Protein AF-0000000075210843 (afdb_homodimer)

Structure (mmCIF, N/CA/C/O backbone):
data_AF-0000000075210843-model_v1
#
loop_
_entity.id
_entity.type
_entity.pdbx_description
1 polymer Phosphoribulokinase
#
loop_
_atom_site.group_PDB
_atom_site.id
_atom_site.type_symbol
_atom_site.label_atom_id
_atom_site.label_alt_id
_atom_site.label_comp_id
_atom_site.label_asym_id
_atom_site.label_entity_id
_atom_site.label_seq_id
_atom_site.pdbx_PDB_ins_code
_atom_site.Cartn_x
_atom_site.Cartn_y
_atom_site.Cartn_z
_atom_site.occupancy
_atom_site.B_iso_or_equiv
_atom_site.auth_seq_id
_atom_site.auth_comp_id
_atom_site.auth_asym_id
_atom_site.auth_atom_id
_atom_site.pdbx_PDB_model_num
ATOM 1 N N . MET A 1 1 ? 5.07 -31.391 -12.547 1 81.12 1 MET A N 1
ATOM 2 C CA . MET A 1 1 ? 5.551 -30.188 -11.859 1 81.12 1 MET A CA 1
ATOM 3 C C . MET A 1 1 ? 7.074 -30.172 -11.781 1 81.12 1 MET A C 1
ATOM 5 O O . MET A 1 1 ? 7.707 -29.156 -12.078 1 81.12 1 MET A O 1
ATOM 9 N N . ASP A 1 2 ? 7.652 -31.391 -11.734 1 84.62 2 ASP A N 1
ATOM 10 C CA . ASP A 1 2 ? 9.102 -31.484 -11.57 1 84.62 2 ASP A CA 1
ATOM 11 C C . ASP A 1 2 ? 9.82 -31.094 -12.859 1 84.62 2 ASP A C 1
ATOM 13 O O . ASP A 1 2 ? 10.844 -30.391 -12.82 1 84.62 2 ASP A O 1
ATOM 17 N N . LYS A 1 3 ? 9.266 -31.484 -13.945 1 87.31 3 LYS A N 1
ATOM 18 C CA . LYS A 1 3 ? 9.883 -31.172 -15.234 1 87.31 3 LYS A CA 1
ATOM 19 C C . LYS A 1 3 ? 9.875 -29.656 -15.492 1 87.31 3 LYS A C 1
ATOM 21 O O . LYS A 1 3 ? 10.875 -29.094 -15.93 1 87.31 3 LYS A O 1
ATOM 26 N N . VAL A 1 4 ? 8.75 -29.031 -15.219 1 89.56 4 VAL A N 1
ATOM 27 C CA . VAL A 1 4 ? 8.617 -27.594 -15.438 1 89.56 4 VAL A CA 1
ATOM 28 C C . VAL A 1 4 ? 9.594 -26.844 -14.531 1 89.56 4 VAL A C 1
ATOM 30 O O . VAL A 1 4 ? 10.289 -25.922 -14.984 1 89.56 4 VAL A O 1
ATOM 33 N N . LEU A 1 5 ? 9.711 -27.281 -13.352 1 93.38 5 LEU A N 1
ATOM 34 C CA . LEU A 1 5 ? 10.625 -26.672 -12.391 1 93.38 5 LEU A CA 1
ATOM 35 C C . LEU A 1 5 ? 12.07 -26.797 -12.867 1 93.38 5 LEU A C 1
ATOM 37 O O . LEU A 1 5 ? 12.836 -25.828 -12.789 1 93.38 5 LEU A O 1
ATOM 41 N N . GLN A 1 6 ? 12.367 -27.938 -13.359 1 91.81 6 GLN A N 1
ATOM 42 C CA . GLN A 1 6 ? 13.727 -28.172 -13.844 1 91.81 6 GLN A CA 1
ATOM 43 C C . GLN A 1 6 ? 14.039 -27.297 -15.047 1 91.81 6 GLN A C 1
ATOM 45 O O . GLN A 1 6 ? 15.133 -26.75 -15.156 1 91.81 6 GLN A O 1
ATOM 50 N N . GLU A 1 7 ? 13.094 -27.219 -15.898 1 91.12 7 GLU A N 1
ATOM 51 C CA . GLU A 1 7 ? 13.281 -26.391 -17.094 1 91.12 7 GLU A CA 1
ATOM 52 C C . GLU A 1 7 ? 13.477 -24.922 -16.719 1 91.12 7 GLU A C 1
ATOM 54 O O . GLU A 1 7 ? 14.336 -24.25 -17.281 1 91.12 7 GLU A O 1
ATOM 59 N N . ILE A 1 8 ? 12.695 -24.469 -15.805 1 91.56 8 ILE A N 1
ATOM 60 C CA . ILE A 1 8 ? 12.812 -23.094 -15.352 1 91.56 8 ILE A CA 1
ATOM 61 C C . ILE A 1 8 ? 14.172 -22.875 -14.688 1 91.56 8 ILE A C 1
ATOM 63 O O . ILE A 1 8 ? 14.852 -21.891 -14.961 1 91.56 8 ILE A O 1
ATOM 67 N N . ALA A 1 9 ? 14.547 -23.812 -13.867 1 92.06 9 ALA A N 1
ATOM 68 C CA . ALA A 1 9 ? 15.836 -23.734 -13.188 1 92.06 9 ALA A CA 1
ATOM 69 C C . ALA A 1 9 ? 16.984 -23.688 -14.195 1 92.06 9 ALA A C 1
ATOM 71 O O . ALA A 1 9 ? 17.938 -22.938 -14.023 1 92.06 9 ALA A O 1
ATOM 72 N N . ASN A 1 10 ? 16.844 -24.484 -15.219 1 90.88 10 ASN A N 1
ATOM 73 C CA . ASN A 1 10 ? 17.859 -24.5 -16.266 1 90.88 10 ASN A CA 1
ATOM 74 C C . ASN A 1 10 ? 17.938 -23.156 -17 1 90.88 10 ASN A C 1
ATOM 76 O O . ASN A 1 10 ? 19.031 -22.672 -17.297 1 90.88 10 ASN A O 1
ATOM 80 N N . LEU A 1 11 ? 16.766 -22.656 -17.234 1 88.94 11 LEU A N 1
ATOM 81 C CA . LEU A 1 11 ? 16.703 -21.375 -17.906 1 88.94 11 LEU A CA 1
ATOM 82 C C . LEU A 1 11 ? 17.391 -20.297 -17.078 1 88.94 11 LEU A C 1
ATOM 84 O O . LEU A 1 11 ? 18.156 -19.484 -17.625 1 88.94 11 LEU A O 1
ATOM 88 N N . ILE A 1 12 ? 17.156 -20.266 -15.844 1 89.44 12 ILE A N 1
ATOM 89 C CA . ILE A 1 12 ? 17.719 -19.281 -14.93 1 89.44 12 ILE A CA 1
ATOM 90 C C . ILE A 1 12 ? 19.234 -19.484 -14.852 1 89.44 12 ILE A C 1
ATOM 92 O O . ILE A 1 12 ? 20 -18.5 -14.898 1 89.44 12 ILE A O 1
ATOM 96 N N . GLY A 1 13 ? 19.656 -20.703 -14.688 1 86.94 13 GLY A N 1
ATOM 97 C CA . GLY A 1 13 ? 21.078 -21.031 -14.57 1 86.94 13 GLY A CA 1
ATOM 98 C C . GLY A 1 13 ? 21.875 -20.625 -15.789 1 86.94 13 GLY A C 1
ATOM 99 O O . GLY A 1 13 ? 23.062 -20.297 -15.68 1 86.94 13 GLY A O 1
ATOM 100 N N . ASN A 1 14 ? 21.266 -20.578 -16.891 1 87.25 14 ASN A N 1
ATOM 101 C CA . ASN A 1 14 ? 21.953 -20.297 -18.156 1 87.25 14 ASN A CA 1
ATOM 102 C C . ASN A 1 14 ? 22.047 -18.797 -18.422 1 87.25 14 ASN A C 1
ATOM 104 O O . ASN A 1 14 ? 22.734 -18.375 -19.344 1 87.25 14 ASN A O 1
ATOM 108 N N . GLU A 1 15 ? 21.359 -18.078 -17.625 1 85.38 15 GLU A N 1
ATOM 109 C CA . GLU A 1 15 ? 21.375 -16.625 -17.797 1 85.38 15 GLU A CA 1
ATOM 110 C C . GLU A 1 15 ? 22.438 -15.977 -16.906 1 85.38 15 GLU A C 1
ATOM 112 O O . GLU A 1 15 ? 22.641 -16.391 -15.766 1 85.38 15 GLU A O 1
ATOM 117 N N . ASP A 1 16 ? 23.156 -15.086 -17.391 1 83.94 16 ASP A N 1
ATOM 118 C CA . ASP A 1 16 ? 24.203 -14.398 -16.625 1 83.94 16 ASP A CA 1
ATOM 119 C C . ASP A 1 16 ? 23.656 -13.133 -15.969 1 83.94 16 ASP A C 1
ATOM 121 O O . ASP A 1 16 ? 24.219 -12.648 -14.977 1 83.94 16 ASP A O 1
ATOM 125 N N . LYS A 1 17 ? 22.562 -12.672 -16.484 1 88.19 17 LYS A N 1
ATOM 126 C CA . LYS A 1 17 ? 22.031 -11.414 -15.984 1 88.19 17 LYS A CA 1
ATOM 127 C C . LYS A 1 17 ? 21.094 -11.648 -14.805 1 88.19 17 LYS A C 1
ATOM 129 O O . LYS A 1 17 ? 20.672 -12.781 -14.547 1 88.19 17 LYS A O 1
ATOM 134 N N . ARG A 1 18 ? 20.812 -10.664 -14.086 1 92.19 18 ARG A N 1
ATOM 135 C CA . ARG A 1 18 ? 19.828 -10.695 -13.008 1 92.19 18 ARG A CA 1
ATOM 136 C C . ARG A 1 18 ? 18.453 -11.055 -13.531 1 92.19 18 ARG A C 1
ATOM 138 O O . ARG A 1 18 ? 18.031 -10.57 -14.586 1 92.19 18 ARG A O 1
ATOM 145 N N . MET A 1 19 ? 17.812 -12.023 -12.828 1 95.69 19 MET A N 1
ATOM 146 C CA . MET A 1 19 ? 16.5 -12.492 -13.25 1 95.69 19 MET A CA 1
ATOM 147 C C . MET A 1 19 ? 15.445 -12.188 -12.195 1 95.69 19 MET A C 1
ATOM 149 O O . MET A 1 19 ? 15.656 -12.461 -11.008 1 95.69 19 MET A O 1
ATOM 153 N N . ILE A 1 20 ? 14.406 -11.625 -12.641 1 98.06 20 ILE A N 1
ATOM 154 C CA . ILE A 1 20 ? 13.234 -11.438 -11.789 1 98.06 20 ILE A CA 1
ATOM 155 C C . ILE A 1 20 ? 12.094 -12.328 -12.273 1 98.06 20 ILE A C 1
ATOM 157 O O . ILE A 1 20 ? 11.594 -12.156 -13.391 1 98.06 20 ILE A O 1
ATOM 161 N N . ILE A 1 21 ? 11.703 -13.266 -11.414 1 98 21 ILE A N 1
ATOM 162 C CA . ILE A 1 21 ? 10.664 -14.234 -11.742 1 98 21 ILE A CA 1
ATOM 163 C C . ILE A 1 21 ? 9.391 -13.898 -10.977 1 98 21 ILE A C 1
ATOM 165 O O . ILE A 1 21 ? 9.383 -13.875 -9.742 1 98 21 ILE A O 1
ATOM 169 N N . GLY A 1 22 ? 8.344 -13.609 -11.703 1 98.62 22 GLY A N 1
ATOM 170 C CA . GLY A 1 22 ? 7.043 -13.391 -11.094 1 98.62 22 GLY A CA 1
ATOM 171 C C . GLY A 1 22 ? 6.18 -14.641 -11.07 1 98.62 22 GLY A C 1
ATOM 172 O O . GLY A 1 22 ? 6.016 -15.305 -12.094 1 98.62 22 GLY A O 1
ATOM 173 N N . ILE A 1 23 ? 5.711 -14.992 -9.898 1 98.56 23 ILE A N 1
ATOM 174 C CA . ILE A 1 23 ? 4.82 -16.141 -9.727 1 98.56 23 ILE A CA 1
ATOM 175 C C . ILE A 1 23 ? 3.498 -15.672 -9.117 1 98.56 23 ILE A C 1
ATOM 177 O O . ILE A 1 23 ? 3.479 -15.062 -8.047 1 98.56 23 ILE A O 1
ATOM 181 N N . SER A 1 24 ? 2.402 -15.906 -9.812 1 98.75 24 SER A N 1
ATOM 182 C CA . SER A 1 24 ? 1.106 -15.453 -9.312 1 98.75 24 SER A CA 1
ATOM 183 C C . SER A 1 24 ? 0.049 -16.547 -9.461 1 98.75 24 SER A C 1
ATOM 185 O O . SER A 1 24 ? 0.336 -17.625 -9.977 1 98.75 24 SER A O 1
ATOM 187 N N . GLY A 1 25 ? -1.109 -16.297 -8.984 1 98.06 25 GLY A N 1
ATOM 188 C CA . GLY A 1 25 ? -2.258 -17.188 -8.906 1 98.06 25 GLY A CA 1
ATOM 189 C C . GLY A 1 25 ? -3.199 -16.859 -7.766 1 98.06 25 GLY A C 1
ATOM 190 O O . GLY A 1 25 ? -2.834 -16.125 -6.848 1 98.06 25 GLY A O 1
ATOM 191 N N . HIS A 1 26 ? -4.418 -17.484 -7.906 1 97.38 26 HIS A N 1
ATOM 192 C CA . HIS A 1 26 ? -5.379 -17.219 -6.836 1 97.38 26 HIS A CA 1
ATOM 193 C C . HIS A 1 26 ? -5.023 -18.016 -5.578 1 97.38 26 HIS A C 1
ATOM 195 O O . HIS A 1 26 ? -4.086 -18.812 -5.582 1 97.38 26 HIS A O 1
ATOM 201 N N . GLY A 1 27 ? -5.691 -17.625 -4.473 1 94.38 27 GLY A N 1
ATOM 202 C CA . GLY A 1 27 ? -5.477 -18.359 -3.234 1 94.38 27 GLY A CA 1
ATOM 203 C C . GLY A 1 27 ? -5.656 -19.859 -3.389 1 94.38 27 GLY A C 1
ATOM 204 O O . GLY A 1 27 ? -6.574 -20.312 -4.078 1 94.38 27 GLY A O 1
ATOM 205 N N . ALA A 1 28 ? -4.762 -20.594 -2.826 1 94 28 ALA A N 1
ATOM 206 C CA . ALA A 1 28 ? -4.805 -22.047 -2.818 1 94 28 ALA A CA 1
ATOM 207 C C . ALA A 1 28 ? -4.527 -22.609 -4.207 1 94 28 ALA A C 1
ATOM 209 O O . ALA A 1 28 ? -4.926 -23.734 -4.52 1 94 28 ALA A O 1
ATOM 210 N N . SER A 1 29 ? -3.93 -21.828 -5.066 1 95.75 29 SER A N 1
ATOM 211 C CA . SER A 1 29 ? -3.621 -22.266 -6.422 1 95.75 29 SER A CA 1
ATOM 212 C C . SER A 1 2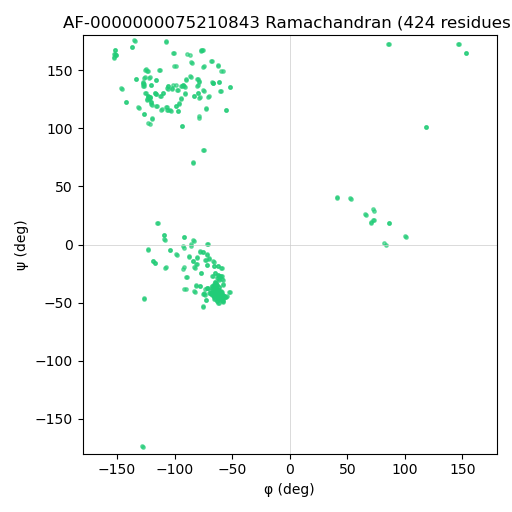9 ? -2.34 -23.094 -6.457 1 95.75 29 SER A C 1
ATOM 214 O O . SER A 1 29 ? -2.045 -23.75 -7.457 1 95.75 29 SER A O 1
ATOM 216 N N . GLY A 1 30 ? -1.541 -23.016 -5.43 1 94.5 30 GLY A N 1
ATOM 217 C CA . GLY A 1 30 ? -0.289 -23.75 -5.371 1 94.5 30 GLY A CA 1
ATOM 218 C C . GLY A 1 30 ? 0.922 -22.891 -5.695 1 94.5 30 GLY A C 1
ATOM 219 O O . GLY A 1 30 ? 2.041 -23.406 -5.789 1 94.5 30 GLY A O 1
ATOM 220 N N . LYS A 1 31 ? 0.722 -21.609 -5.844 1 95.88 31 LYS A N 1
ATOM 221 C CA . LYS A 1 31 ? 1.824 -20.734 -6.234 1 95.88 31 LYS A CA 1
ATOM 222 C C . LYS A 1 31 ? 2.92 -20.719 -5.172 1 95.88 31 LYS A C 1
ATOM 224 O O . LYS A 1 31 ? 4.109 -20.703 -5.496 1 95.88 31 LYS A O 1
ATOM 229 N N . THR A 1 32 ? 2.547 -20.734 -3.871 1 95.19 32 THR A N 1
ATOM 230 C CA . THR A 1 32 ? 3.533 -20.719 -2.795 1 95.19 32 THR A CA 1
ATOM 231 C C . THR A 1 32 ? 4.363 -22 -2.803 1 95.19 32 THR A C 1
ATOM 233 O O . THR A 1 32 ? 5.59 -21.953 -2.703 1 95.19 32 THR A O 1
ATOM 236 N N . THR A 1 33 ? 3.691 -23.109 -2.949 1 93.81 33 THR A N 1
ATOM 237 C CA . THR A 1 33 ? 4.379 -24.391 -3.033 1 93.81 33 THR A CA 1
ATOM 238 C C . THR A 1 33 ? 5.316 -24.422 -4.238 1 93.81 33 THR A C 1
ATOM 240 O O . THR A 1 33 ? 6.469 -24.844 -4.121 1 93.81 33 THR A O 1
ATOM 243 N N . PHE A 1 34 ? 4.82 -23.984 -5.328 1 95.62 34 PHE A N 1
ATOM 244 C CA . PHE A 1 34 ? 5.625 -23.938 -6.543 1 95.62 34 PHE A CA 1
ATOM 245 C C . PHE A 1 34 ? 6.875 -23.094 -6.336 1 95.62 34 PHE A C 1
ATOM 247 O O . PHE A 1 34 ? 7.98 -23.516 -6.672 1 95.62 34 PHE A O 1
ATOM 254 N N . ALA A 1 35 ? 6.723 -21.875 -5.785 1 96.75 35 ALA A N 1
ATOM 255 C CA . ALA A 1 35 ? 7.828 -20.953 -5.543 1 96.75 35 ALA A CA 1
ATOM 256 C C . ALA A 1 35 ? 8.875 -21.594 -4.625 1 96.75 35 ALA A C 1
ATOM 258 O O . ALA A 1 35 ? 10.078 -21.484 -4.883 1 96.75 35 ALA A O 1
ATOM 259 N N . HIS A 1 36 ? 8.43 -22.25 -3.643 1 96.38 36 HIS A N 1
ATOM 260 C CA . HIS A 1 36 ? 9.344 -22.875 -2.699 1 96.38 36 HIS A CA 1
ATOM 261 C C . HIS A 1 36 ? 10.117 -24.016 -3.355 1 96.38 36 HIS A C 1
ATOM 263 O O . HIS A 1 36 ? 11.305 -24.203 -3.1 1 96.38 36 HIS A O 1
ATOM 269 N N . ASN A 1 37 ? 9.398 -24.828 -4.129 1 95.81 37 ASN A N 1
ATOM 270 C CA . ASN A 1 37 ? 10.07 -25.906 -4.852 1 95.81 37 ASN A CA 1
ATOM 271 C C . ASN A 1 37 ? 11.109 -25.359 -5.824 1 95.81 37 ASN A C 1
ATOM 273 O O . ASN A 1 37 ? 12.195 -25.938 -5.973 1 95.81 37 ASN A O 1
ATOM 277 N N . LEU A 1 38 ? 10.781 -24.297 -6.473 1 95.56 38 LEU A N 1
ATOM 278 C CA . LEU A 1 38 ? 11.742 -23.656 -7.371 1 95.56 38 LEU A CA 1
ATOM 279 C C . LEU A 1 38 ? 12.961 -23.172 -6.602 1 95.56 38 LEU A C 1
ATOM 281 O O . LEU A 1 38 ? 14.102 -23.375 -7.031 1 95.56 38 LEU A O 1
ATOM 285 N N . LEU A 1 39 ? 12.711 -22.5 -5.48 1 95.25 39 LEU A N 1
ATOM 286 C CA . LEU A 1 39 ? 13.773 -22.016 -4.617 1 95.25 39 LEU A CA 1
ATOM 287 C C . LEU A 1 39 ? 14.711 -23.141 -4.203 1 95.25 39 LEU A C 1
ATOM 289 O O . LEU A 1 39 ? 15.93 -23 -4.258 1 95.25 39 LEU A O 1
ATOM 293 N N . LYS A 1 40 ? 14.109 -24.234 -3.838 1 94.62 40 LYS A N 1
ATOM 294 C CA . LYS A 1 40 ? 14.891 -25.391 -3.428 1 94.62 40 LYS A CA 1
ATOM 295 C C . LYS A 1 40 ? 15.766 -25.891 -4.57 1 94.62 40 LYS A C 1
ATOM 297 O O . LYS A 1 40 ? 16.922 -26.281 -4.348 1 94.62 40 LYS A O 1
ATOM 302 N N . ARG A 1 41 ? 15.25 -25.906 -5.699 1 93.44 41 ARG A N 1
ATOM 303 C CA . ARG A 1 41 ? 15.984 -26.375 -6.867 1 93.44 41 ARG A CA 1
ATOM 304 C C . ARG A 1 41 ? 17.125 -25.438 -7.219 1 93.44 41 ARG A C 1
ATOM 306 O O . ARG A 1 41 ? 18.203 -25.891 -7.641 1 93.44 41 ARG A O 1
ATOM 313 N N . LEU A 1 42 ? 16.922 -24.156 -7.113 1 92.94 42 LEU A N 1
ATOM 314 C CA . LEU A 1 42 ? 17.922 -23.156 -7.457 1 92.94 42 LEU A CA 1
ATOM 315 C C . LEU A 1 42 ? 18.984 -23.047 -6.371 1 92.94 42 LEU A C 1
ATOM 317 O O . LEU A 1 42 ? 20.109 -22.641 -6.645 1 92.94 42 LEU A O 1
ATOM 321 N N . GLY A 1 43 ? 18.609 -23.422 -5.168 1 89.94 43 GLY A N 1
ATOM 322 C CA . GLY A 1 43 ? 19.438 -23.125 -4.008 1 89.94 43 GLY A CA 1
ATOM 323 C C . GLY A 1 43 ? 19.172 -21.75 -3.424 1 89.94 43 GLY A C 1
ATOM 324 O O . GLY A 1 43 ? 18.422 -20.953 -4 1 89.94 43 GLY A O 1
ATOM 325 N N . HIS A 1 44 ? 19.766 -21.453 -2.281 1 86.62 44 HIS A N 1
ATOM 326 C CA . HIS A 1 44 ? 19.422 -20.234 -1.548 1 86.62 44 HIS A CA 1
ATOM 327 C C . HIS A 1 44 ? 20.5 -19.172 -1.719 1 86.62 44 HIS A C 1
ATOM 329 O O . HIS A 1 44 ? 20.281 -18 -1.358 1 86.62 44 HIS A O 1
ATOM 335 N N . VAL A 1 45 ? 21.531 -19.516 -2.363 1 88.62 45 VAL A N 1
ATOM 336 C CA . VAL A 1 45 ? 22.625 -18.562 -2.523 1 88.62 45 VAL A CA 1
ATOM 337 C C . VAL A 1 45 ? 22.344 -17.625 -3.691 1 88.62 45 VAL A C 1
ATOM 339 O O . VAL A 1 45 ? 21.953 -18.078 -4.773 1 88.62 45 VAL A O 1
ATOM 342 N N . ASN A 1 46 ? 22.406 -16.344 -3.531 1 93.75 46 ASN A N 1
ATOM 343 C CA . ASN A 1 46 ? 22.219 -15.305 -4.535 1 93.75 46 ASN A CA 1
ATOM 344 C C . ASN A 1 46 ? 20.781 -15.281 -5.051 1 93.75 46 ASN A C 1
ATOM 346 O O . ASN A 1 46 ? 20.547 -15.039 -6.234 1 93.75 46 ASN A O 1
ATOM 350 N N . VAL A 1 47 ? 19.875 -15.773 -4.172 1 96.44 47 VAL A N 1
ATOM 351 C CA . VAL A 1 47 ? 18.469 -15.789 -4.551 1 96.44 47 VAL A CA 1
ATOM 352 C C . VAL A 1 47 ? 17.641 -15.008 -3.531 1 96.44 47 VAL A C 1
ATOM 354 O O . VAL A 1 47 ? 17.797 -15.203 -2.322 1 96.44 47 VAL A O 1
ATOM 357 N N . ASN A 1 48 ? 16.891 -14.047 -3.99 1 97.56 48 ASN A N 1
ATOM 358 C CA . ASN A 1 48 ? 15.875 -13.391 -3.168 1 97.56 48 ASN A CA 1
ATOM 359 C C . ASN A 1 48 ? 14.508 -14.039 -3.332 1 97.56 48 ASN A C 1
ATOM 361 O O . ASN A 1 48 ? 14.125 -14.422 -4.441 1 97.56 48 ASN A O 1
ATOM 365 N N . TYR A 1 49 ? 13.859 -14.203 -2.258 1 97.5 49 TYR A N 1
ATOM 366 C CA . TYR A 1 49 ? 12.461 -14.602 -2.248 1 97.5 49 TYR A CA 1
ATOM 367 C C . TYR A 1 49 ? 11.586 -13.508 -1.642 1 97.5 49 TYR A C 1
ATOM 369 O O . TYR A 1 49 ? 11.766 -13.133 -0.48 1 97.5 49 TYR A O 1
ATOM 377 N N . ILE A 1 50 ? 10.664 -12.992 -2.396 1 97.81 50 ILE A N 1
ATOM 378 C CA . ILE A 1 50 ? 9.82 -11.883 -1.969 1 97.81 50 ILE A CA 1
ATOM 379 C C . ILE A 1 50 ? 8.359 -12.305 -1.991 1 97.81 50 ILE A C 1
ATOM 381 O O . ILE A 1 50 ? 7.777 -12.508 -3.062 1 97.81 50 ILE A O 1
ATOM 385 N N . ASN A 1 51 ? 7.797 -12.461 -0.826 1 97.5 51 ASN A N 1
ATOM 386 C CA . ASN A 1 51 ? 6.355 -12.648 -0.678 1 97.5 51 ASN A CA 1
ATOM 387 C C . ASN A 1 51 ? 5.605 -11.328 -0.781 1 97.5 51 ASN A C 1
ATOM 389 O O . ASN A 1 51 ? 6.031 -10.32 -0.212 1 97.5 51 ASN A O 1
ATOM 393 N N . THR A 1 52 ? 4.434 -11.297 -1.464 1 98 52 THR A N 1
ATOM 394 C CA . THR A 1 52 ? 3.82 -10.008 -1.76 1 98 52 THR A CA 1
ATOM 395 C C . THR A 1 52 ? 2.492 -9.859 -1.024 1 98 52 THR A C 1
ATOM 397 O O . THR A 1 52 ? 1.684 -8.992 -1.362 1 98 52 THR A O 1
ATOM 400 N N . ASP A 1 53 ? 2.238 -10.633 0.008 1 96.31 53 ASP A N 1
ATOM 401 C CA . ASP A 1 53 ? 0.981 -10.57 0.748 1 96.31 53 ASP A CA 1
ATOM 402 C C . ASP A 1 53 ? 0.798 -9.203 1.408 1 96.31 53 ASP A C 1
ATOM 404 O O . ASP A 1 53 ? -0.329 -8.727 1.555 1 96.31 53 ASP A O 1
ATOM 408 N N . THR A 1 54 ? 1.862 -8.594 1.728 1 96.69 54 THR A N 1
ATOM 409 C CA . THR A 1 54 ? 1.797 -7.328 2.457 1 96.69 54 THR A CA 1
ATOM 410 C C . THR A 1 54 ? 1.371 -6.191 1.532 1 96.69 54 THR A C 1
ATOM 412 O O . THR A 1 54 ? 1.104 -5.078 1.991 1 96.69 54 THR A O 1
ATOM 415 N N . TYR A 1 55 ? 1.267 -6.465 0.264 1 97.62 55 TYR A N 1
ATOM 416 C CA . TYR A 1 55 ? 0.805 -5.453 -0.681 1 97.62 55 TYR A CA 1
ATOM 417 C C . TYR A 1 55 ? -0.702 -5.551 -0.889 1 97.62 55 TYR A C 1
ATOM 419 O O . TYR A 1 55 ? -1.283 -4.762 -1.638 1 97.62 55 TYR A O 1
ATOM 427 N N . ILE A 1 56 ? -1.308 -6.531 -0.218 1 96.25 56 ILE A N 1
ATOM 428 C CA . ILE A 1 56 ? -2.758 -6.684 -0.269 1 96.25 56 ILE A CA 1
ATOM 429 C C . ILE A 1 56 ? -3.4 -5.906 0.877 1 96.25 56 ILE A C 1
ATOM 431 O O . ILE A 1 56 ? -2.916 -5.945 2.01 1 96.25 56 ILE A O 1
ATOM 435 N N . ILE A 1 57 ? -4.438 -5.242 0.497 1 91.44 57 ILE A N 1
ATOM 436 C CA . ILE A 1 57 ? -5.129 -4.496 1.542 1 91.44 57 ILE A CA 1
ATOM 437 C C . ILE A 1 57 ? -5.668 -5.465 2.594 1 91.44 57 ILE A C 1
ATOM 439 O O . ILE A 1 57 ? -5.98 -6.617 2.285 1 91.44 57 ILE A O 1
ATOM 443 N N . GLY A 1 58 ? -5.801 -4.992 3.736 1 86.25 58 GLY A N 1
ATOM 444 C CA . GLY A 1 58 ? -6.207 -5.828 4.855 1 86.25 58 GLY A CA 1
ATOM 445 C C . GLY A 1 58 ? -7.543 -6.508 4.637 1 86.25 58 GLY A C 1
ATOM 446 O O . GLY A 1 58 ? -8.445 -5.938 4.02 1 86.25 58 GLY A O 1
ATOM 447 N N . SER A 1 59 ? -7.648 -7.668 5.234 1 79.06 59 SER A N 1
ATOM 448 C CA . SER A 1 59 ? -8.852 -8.477 5.07 1 79.06 59 SER A CA 1
ATOM 449 C C . SER A 1 59 ? -10.07 -7.793 5.691 1 79.06 59 SER A C 1
ATOM 451 O O . SER A 1 59 ? -11.18 -7.898 5.168 1 79.06 59 SER A O 1
ATOM 453 N N . SER A 1 60 ? -9.859 -7.117 6.742 1 79.56 60 SER A N 1
ATOM 454 C CA . SER A 1 60 ? -10.969 -6.422 7.387 1 79.56 60 SER A CA 1
ATOM 455 C C . SER A 1 60 ? -11.586 -5.379 6.461 1 79.56 60 SER A C 1
ATOM 457 O O . SER A 1 60 ? -12.805 -5.25 6.387 1 79.56 60 SER A O 1
ATOM 459 N N . LEU A 1 61 ? -10.766 -4.758 5.707 1 84.81 61 LEU A N 1
ATOM 460 C CA . LEU A 1 61 ? -11.25 -3.756 4.77 1 84.81 61 LEU A CA 1
ATOM 461 C C . LEU A 1 61 ? -12.031 -4.406 3.631 1 84.81 61 LEU A C 1
ATOM 463 O O . LEU A 1 61 ? -13.102 -3.928 3.252 1 84.81 61 LEU A O 1
ATOM 467 N N . ARG A 1 62 ? -11.547 -5.441 3.182 1 84.44 62 ARG A N 1
ATOM 468 C CA . ARG A 1 62 ? -12.203 -6.145 2.086 1 84.44 62 ARG A CA 1
ATOM 469 C C . ARG A 1 62 ? -13.562 -6.684 2.52 1 84.44 62 ARG A C 1
ATOM 471 O O . ARG A 1 62 ? -14.516 -6.688 1.734 1 84.44 62 ARG A O 1
ATOM 478 N N . LYS A 1 63 ? -13.688 -7.047 3.785 1 82.44 63 LYS A N 1
ATOM 479 C CA . LYS A 1 63 ? -14.938 -7.609 4.305 1 82.44 63 LYS A CA 1
ATOM 480 C C . LYS A 1 63 ? -16.016 -6.539 4.406 1 82.44 63 LYS A C 1
ATOM 482 O O . LYS A 1 63 ? -17.203 -6.855 4.457 1 82.44 63 LYS A O 1
ATOM 487 N N . TYR A 1 64 ? -15.578 -5.34 4.375 1 85.31 64 TYR A N 1
ATOM 488 C CA . TYR A 1 64 ? -16.531 -4.25 4.504 1 85.31 64 TYR A CA 1
ATOM 489 C C . TYR A 1 64 ? -16.719 -3.523 3.176 1 85.31 64 TYR A C 1
ATOM 491 O O . TYR A 1 64 ? -17.391 -2.49 3.113 1 85.31 64 TYR A O 1
ATOM 499 N N . THR A 1 65 ? -16.078 -4.035 2.158 1 89.56 65 THR A N 1
ATOM 500 C CA . THR A 1 65 ? -16.172 -3.479 0.812 1 89.56 65 THR A CA 1
ATOM 501 C C . THR A 1 65 ? -17.094 -4.336 -0.056 1 89.56 65 THR A C 1
ATOM 503 O O . THR A 1 65 ? -16.766 -5.48 -0.367 1 89.56 65 THR A O 1
ATOM 506 N N . PHE A 1 66 ? -18.188 -3.783 -0.467 1 90.44 66 PHE A N 1
ATOM 507 C CA . PHE A 1 66 ? -19.109 -4.484 -1.349 1 90.44 66 PHE A CA 1
ATOM 508 C C . PHE A 1 66 ? -18.969 -3.996 -2.785 1 90.44 66 PHE A C 1
ATOM 510 O O . PHE A 1 66 ? -18.875 -2.791 -3.029 1 90.44 66 PHE A O 1
ATOM 517 N N . ILE A 1 67 ? -18.906 -4.902 -3.656 1 91.44 67 ILE A N 1
ATOM 518 C CA . ILE A 1 67 ? -18.781 -4.52 -5.059 1 91.44 67 ILE A CA 1
ATOM 519 C C . ILE A 1 67 ? -19.906 -5.152 -5.875 1 91.44 67 ILE A C 1
ATOM 521 O O . ILE A 1 67 ? -20.406 -6.219 -5.52 1 91.44 67 ILE A O 1
ATOM 525 N N . ASP A 1 68 ? -20.297 -4.484 -6.945 1 92.88 68 ASP A N 1
ATOM 526 C CA . ASP A 1 68 ? -21.312 -4.949 -7.898 1 92.88 68 ASP A CA 1
ATOM 527 C C . ASP A 1 68 ? -20.656 -5.414 -9.195 1 92.88 68 ASP A C 1
ATOM 529 O O . ASP A 1 68 ? -19.719 -4.785 -9.688 1 92.88 68 ASP A O 1
ATOM 533 N N . TYR A 1 69 ? -21.094 -6.496 -9.68 1 93.5 69 TYR A N 1
ATOM 534 C CA . TYR A 1 69 ? -20.609 -6.992 -10.961 1 93.5 69 TYR A CA 1
ATOM 535 C C . TYR A 1 69 ? -21.656 -7.852 -11.648 1 93.5 69 TYR A C 1
ATOM 537 O O . TYR A 1 69 ? -22.656 -8.234 -11.031 1 93.5 69 TYR A O 1
ATOM 545 N N . GLU A 1 70 ? -21.5 -8.023 -12.953 1 95.25 70 GLU A N 1
ATOM 546 C CA . GLU A 1 70 ? -22.359 -8.875 -13.758 1 95.25 70 GLU A CA 1
ATOM 547 C C . GLU A 1 70 ? -21.656 -10.172 -14.156 1 95.25 70 GLU A C 1
ATOM 549 O O . GLU A 1 70 ? -20.469 -10.156 -14.492 1 95.25 70 GLU A O 1
ATOM 554 N N . TYR A 1 71 ? -22.359 -11.258 -14 1 94.25 71 TYR A N 1
ATOM 555 C CA . TYR A 1 71 ? -21.859 -12.57 -14.406 1 94.25 71 TYR A CA 1
ATOM 556 C C . TYR A 1 71 ? -22.984 -13.422 -14.992 1 94.25 71 TYR A C 1
ATOM 558 O O . TYR A 1 71 ? -24.016 -13.625 -14.352 1 94.25 71 TYR A O 1
ATOM 566 N N . GLU A 1 72 ? -22.766 -13.852 -16.25 1 94.94 72 GLU A N 1
ATOM 567 C CA . GLU A 1 72 ? -23.75 -14.648 -16.969 1 94.94 72 GLU A CA 1
ATOM 568 C C . GLU A 1 72 ? -25.125 -13.961 -16.969 1 94.94 72 GLU A C 1
ATOM 570 O O . GLU A 1 72 ? -26.125 -14.57 -16.609 1 94.94 72 GLU A O 1
ATOM 575 N N . ASN A 1 73 ? -25.109 -12.664 -17.125 1 94.19 73 ASN A N 1
ATOM 576 C CA . ASN A 1 73 ? -26.281 -11.82 -17.281 1 94.19 73 ASN A CA 1
ATOM 577 C C . ASN A 1 73 ? -27.047 -11.664 -15.977 1 94.19 73 ASN A C 1
ATOM 579 O O . ASN A 1 73 ? -28.266 -11.438 -15.992 1 94.19 73 ASN A O 1
ATOM 583 N N . GLU A 1 74 ? -26.391 -11.898 -14.945 1 95.56 74 GLU A N 1
ATOM 584 C CA . GLU A 1 74 ? -26.969 -11.688 -13.625 1 95.56 74 GLU A CA 1
ATOM 585 C C . GLU A 1 74 ? -26.172 -10.672 -12.812 1 95.56 74 GLU A C 1
ATOM 587 O O . GLU A 1 74 ? -24.938 -10.68 -12.852 1 95.56 74 GLU A O 1
ATOM 592 N N . HIS A 1 75 ? -26.906 -9.859 -12.188 1 94.94 75 HIS A N 1
ATOM 593 C CA . HIS A 1 75 ? -26.281 -8.891 -11.305 1 94.94 75 HIS A CA 1
ATOM 594 C C . HIS A 1 75 ? -25.906 -9.523 -9.961 1 94.94 75 HIS A C 1
ATOM 596 O O . HIS A 1 75 ? -26.719 -10.25 -9.375 1 94.94 75 HIS A O 1
ATOM 602 N N . HIS A 1 76 ? -24.688 -9.297 -9.586 1 93.5 76 HIS A N 1
ATOM 603 C CA . HIS A 1 76 ? -24.203 -9.781 -8.305 1 93.5 76 HIS A CA 1
ATOM 604 C C . HIS A 1 76 ? -23.703 -8.625 -7.434 1 93.5 76 HIS A C 1
ATOM 606 O O . HIS A 1 76 ? -23.219 -7.617 -7.953 1 93.5 76 HIS A O 1
ATOM 612 N N . ARG A 1 77 ? -23.906 -8.719 -6.191 1 92.62 77 ARG A N 1
ATOM 613 C CA . ARG A 1 77 ? -23.328 -7.844 -5.176 1 92.62 77 ARG A CA 1
ATOM 614 C C . ARG A 1 77 ? -22.734 -8.648 -4.023 1 92.62 77 ARG A C 1
ATOM 616 O O . ARG A 1 77 ? -23.453 -9.398 -3.354 1 92.62 77 ARG A O 1
ATOM 623 N N . ASP A 1 78 ? -21.422 -8.531 -3.807 1 93 78 ASP A N 1
ATOM 624 C CA . ASP A 1 78 ? -20.766 -9.312 -2.766 1 93 78 ASP A CA 1
ATOM 625 C C . ASP A 1 78 ? -19.531 -8.57 -2.223 1 93 78 ASP A C 1
ATOM 627 O O . ASP A 1 78 ? -19.156 -7.523 -2.748 1 93 78 ASP A O 1
ATOM 631 N N . LYS A 1 79 ? -19.031 -9.109 -1.074 1 91.88 79 LYS A N 1
ATOM 632 C CA . LYS A 1 79 ? -17.797 -8.57 -0.507 1 91.88 79 LYS A CA 1
ATOM 633 C C . LYS A 1 79 ? -16.625 -8.742 -1.474 1 91.88 79 LYS A C 1
ATOM 635 O O . LYS A 1 79 ? -16.5 -9.773 -2.129 1 91.88 79 LYS A O 1
ATOM 640 N N . MET A 1 80 ? -15.828 -7.727 -1.521 1 93.56 80 MET A N 1
ATOM 641 C CA . MET A 1 80 ? -14.656 -7.773 -2.395 1 93.56 80 MET A CA 1
ATOM 642 C C . MET A 1 80 ? -13.664 -8.82 -1.91 1 93.56 80 MET A C 1
ATOM 644 O O . MET A 1 80 ? -13.406 -8.938 -0.71 1 93.56 80 MET A O 1
ATOM 648 N N . THR A 1 81 ? -13.062 -9.578 -2.838 1 93.5 81 THR A N 1
ATOM 649 C CA . THR A 1 81 ? -12.031 -10.562 -2.502 1 93.5 81 THR A CA 1
ATOM 650 C C . THR A 1 81 ? -10.656 -10.07 -2.941 1 93.5 81 THR A C 1
ATOM 652 O O . THR A 1 81 ? -10.539 -9.031 -3.586 1 93.5 81 THR A O 1
ATOM 655 N N . ALA A 1 82 ? -9.664 -10.844 -2.57 1 95 82 ALA A N 1
ATOM 656 C CA . ALA A 1 82 ? -8.289 -10.508 -2.93 1 95 82 ALA A CA 1
ATOM 657 C C . ALA A 1 82 ? -8.047 -10.719 -4.422 1 95 82 ALA A C 1
ATOM 659 O O . ALA A 1 82 ? -6.965 -10.406 -4.93 1 95 82 ALA A O 1
ATOM 660 N N . CYS A 1 83 ? -9.039 -11.141 -5.129 1 96.38 83 CYS A N 1
ATOM 661 C CA . CYS A 1 83 ? -8.875 -11.32 -6.566 1 96.38 83 CYS A CA 1
ATOM 662 C C . CYS A 1 83 ? -9.086 -10.008 -7.312 1 96.38 83 CYS A C 1
ATOM 664 O O . CYS A 1 83 ? -8.742 -9.898 -8.492 1 96.38 83 CYS A O 1
ATOM 666 N N . HIS A 1 84 ? -9.617 -9.07 -6.668 1 95.62 84 HIS A N 1
ATOM 667 C CA . HIS A 1 84 ? -9.875 -7.781 -7.293 1 95.62 84 HIS A CA 1
ATOM 668 C C . HIS A 1 84 ? -8.609 -6.934 -7.348 1 95.62 84 HIS A C 1
ATOM 670 O O . HIS A 1 84 ? -7.914 -6.785 -6.34 1 95.62 84 HIS A O 1
ATOM 676 N N . PRO A 1 85 ? -8.344 -6.27 -8.461 1 95.75 85 PRO A N 1
ATOM 677 C CA . PRO A 1 85 ? -7.129 -5.465 -8.578 1 95.75 85 PRO A CA 1
ATOM 678 C C . PRO A 1 85 ? -7.074 -4.324 -7.566 1 95.75 85 PRO A C 1
ATOM 680 O O . PRO A 1 85 ? -5.992 -3.969 -7.09 1 95.75 85 PRO A O 1
ATOM 683 N N . ALA A 1 86 ? -8.203 -3.783 -7.172 1 93.69 86 ALA A N 1
ATOM 684 C CA . ALA A 1 86 ? -8.25 -2.652 -6.25 1 93.69 86 ALA A CA 1
ATOM 685 C C . ALA A 1 86 ? -7.828 -3.07 -4.844 1 93.69 86 ALA A C 1
ATOM 687 O O . ALA A 1 86 ? -7.578 -2.221 -3.986 1 93.69 86 ALA A O 1
ATOM 688 N N . ALA A 1 87 ? -7.73 -4.332 -4.629 1 95.12 87 ALA A N 1
ATOM 689 C CA . ALA A 1 87 ? -7.332 -4.852 -3.324 1 95.12 87 ALA A CA 1
ATOM 690 C C . ALA A 1 87 ? -5.812 -4.863 -3.18 1 95.12 87 ALA A C 1
ATOM 692 O O . ALA A 1 87 ? -5.285 -5.328 -2.166 1 95.12 87 ALA A O 1
ATOM 693 N N . HIS A 1 88 ? -5.109 -4.355 -4.176 1 96.56 88 HIS A N 1
ATOM 694 C CA . HIS A 1 88 ? -3.66 -4.508 -4.176 1 96.56 88 HIS A CA 1
ATOM 695 C C . HIS A 1 88 ? -2.965 -3.164 -4.352 1 96.56 88 HIS A C 1
ATOM 697 O O . HIS A 1 88 ? -3.4 -2.336 -5.152 1 96.56 88 HIS A O 1
ATOM 703 N N . HIS A 1 89 ? -1.916 -2.986 -3.578 1 96.12 89 HIS A N 1
ATOM 704 C CA . HIS A 1 89 ? -1.008 -1.868 -3.811 1 96.12 89 HIS A CA 1
ATOM 705 C C . HIS A 1 89 ? 0.02 -2.207 -4.883 1 96.12 89 HIS A C 1
ATOM 707 O O . HIS A 1 89 ? 1.22 -2.27 -4.605 1 96.12 89 HIS A O 1
ATOM 713 N N . ALA A 1 90 ? -0.465 -2.275 -6.117 1 97.25 90 ALA A N 1
ATOM 714 C CA . ALA A 1 90 ? 0.346 -2.742 -7.234 1 97.25 90 ALA A CA 1
ATOM 715 C C . ALA A 1 90 ? 1.492 -1.776 -7.523 1 97.25 90 ALA A C 1
ATOM 717 O O . ALA A 1 90 ? 2.621 -2.201 -7.781 1 97.25 90 ALA A O 1
ATOM 718 N N . PHE A 1 91 ? 1.238 -0.476 -7.395 1 97.56 91 PHE A N 1
ATOM 719 C CA . PHE A 1 91 ? 2.256 0.526 -7.688 1 97.56 91 PHE A CA 1
ATOM 720 C C . PHE A 1 91 ? 3.41 0.432 -6.699 1 97.56 91 PHE A C 1
ATOM 722 O O . PHE A 1 91 ? 4.566 0.673 -7.059 1 97.56 91 PHE A O 1
ATOM 729 N N . ALA A 1 92 ? 3.076 0.119 -5.477 1 97.94 92 ALA A N 1
ATOM 730 C CA . ALA A 1 92 ? 4.121 -0.05 -4.469 1 97.94 92 ALA A CA 1
ATOM 731 C C . ALA A 1 92 ? 5.035 -1.219 -4.82 1 97.94 92 ALA A C 1
ATOM 733 O O . ALA A 1 92 ? 6.258 -1.112 -4.703 1 97.94 92 ALA A O 1
ATOM 734 N N . LEU A 1 93 ? 4.445 -2.322 -5.234 1 98.62 93 LEU A N 1
ATOM 735 C CA . LEU A 1 93 ? 5.254 -3.471 -5.625 1 98.62 93 LEU A CA 1
ATOM 736 C C . LEU A 1 93 ? 6.074 -3.156 -6.871 1 98.62 93 LEU A C 1
ATOM 738 O O . LEU A 1 93 ? 7.25 -3.523 -6.953 1 98.62 93 LEU A O 1
ATOM 742 N N . GLU A 1 94 ? 5.469 -2.514 -7.832 1 98.56 94 GLU A N 1
ATOM 743 C CA . GLU A 1 94 ? 6.199 -2.127 -9.031 1 98.56 94 GLU A CA 1
ATOM 744 C C . GLU A 1 94 ? 7.43 -1.291 -8.688 1 98.56 94 GLU A C 1
ATOM 746 O O . GLU A 1 94 ? 8.508 -1.505 -9.242 1 98.56 94 GLU A O 1
ATOM 751 N N . ARG A 1 95 ? 7.191 -0.361 -7.801 1 98.44 95 ARG A N 1
ATOM 752 C CA . ARG A 1 95 ? 8.289 0.483 -7.344 1 98.44 95 ARG A CA 1
ATOM 753 C C . ARG A 1 95 ? 9.414 -0.358 -6.754 1 98.44 95 ARG A C 1
ATOM 755 O O . ARG A 1 95 ? 10.594 -0.111 -7.027 1 98.44 95 ARG A O 1
ATOM 762 N N . ASP A 1 96 ? 9.141 -1.339 -5.945 1 98.56 96 ASP A N 1
ATOM 763 C CA . ASP A 1 96 ? 10.156 -2.182 -5.328 1 98.56 96 ASP A CA 1
ATOM 764 C C . ASP A 1 96 ? 10.914 -2.992 -6.379 1 98.56 96 ASP A C 1
ATOM 766 O O . ASP A 1 96 ? 12.133 -3.129 -6.305 1 98.56 96 ASP A O 1
ATOM 770 N N . ILE A 1 97 ? 10.195 -3.502 -7.336 1 98.5 97 ILE A N 1
ATOM 771 C CA . ILE A 1 97 ? 10.82 -4.277 -8.398 1 98.5 97 ILE A CA 1
ATOM 772 C C . ILE A 1 97 ? 11.734 -3.377 -9.227 1 98.5 97 ILE A C 1
ATOM 774 O O . ILE A 1 97 ? 12.836 -3.777 -9.609 1 98.5 97 ILE A O 1
ATOM 778 N N . ARG A 1 98 ? 11.305 -2.178 -9.5 1 98 98 ARG A N 1
ATOM 779 C CA . ARG A 1 98 ? 12.133 -1.226 -10.234 1 98 98 ARG A CA 1
ATOM 780 C C . ARG A 1 98 ? 13.414 -0.908 -9.469 1 98 98 ARG A C 1
ATOM 782 O O . ARG A 1 98 ? 14.484 -0.757 -10.07 1 98 98 ARG A O 1
ATOM 789 N N . MET A 1 99 ? 13.258 -0.775 -8.203 1 98.12 99 MET A N 1
ATOM 790 C CA . MET A 1 99 ? 14.445 -0.544 -7.379 1 98.12 99 MET A CA 1
ATOM 791 C C . MET A 1 99 ? 15.445 -1.686 -7.527 1 98.12 99 MET A C 1
ATOM 793 O O . MET A 1 99 ? 16.641 -1.449 -7.711 1 98.12 99 MET A O 1
ATOM 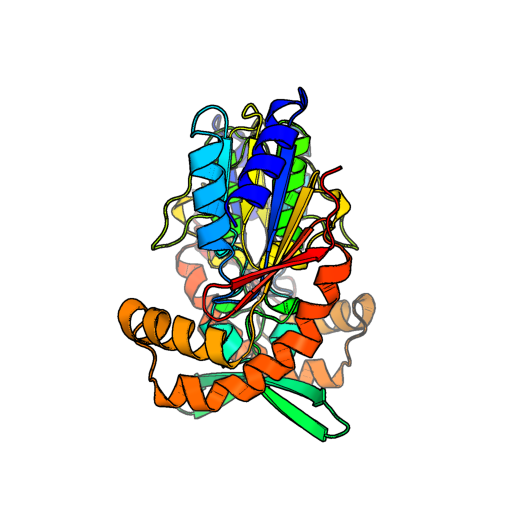797 N N . LEU A 1 100 ? 14.945 -2.873 -7.477 1 96.62 100 LEU A N 1
ATOM 798 C CA . LEU A 1 100 ? 15.797 -4.039 -7.684 1 96.62 100 LEU A CA 1
ATOM 799 C C . LEU A 1 100 ? 16.5 -3.965 -9.039 1 96.62 100 LEU A C 1
ATOM 801 O O . LEU A 1 100 ? 17.719 -4.195 -9.125 1 96.62 100 LEU A O 1
ATOM 805 N N . ARG A 1 101 ? 15.805 -3.619 -10.016 1 96.88 101 ARG A N 1
ATOM 806 C CA . ARG A 1 101 ? 16.344 -3.529 -11.367 1 96.88 101 ARG A CA 1
ATOM 807 C C . ARG A 1 101 ? 17.422 -2.453 -11.453 1 96.88 101 ARG A C 1
ATOM 809 O O . ARG A 1 101 ? 18.406 -2.598 -12.203 1 96.88 101 ARG A O 1
ATOM 816 N N . ASP A 1 102 ? 17.234 -1.438 -10.68 1 96.94 102 ASP A N 1
ATOM 817 C CA . ASP A 1 102 ? 18.156 -0.3 -10.75 1 96.94 102 ASP A CA 1
ATOM 818 C C . ASP A 1 102 ? 19.297 -0.445 -9.75 1 96.94 102 ASP A C 1
ATOM 820 O O . ASP A 1 102 ? 20.062 0.499 -9.523 1 96.94 102 ASP A O 1
ATOM 824 N N . GLY A 1 103 ? 19.375 -1.561 -9.094 1 96.94 103 GLY A N 1
ATOM 825 C CA . GLY A 1 103 ? 20.516 -1.871 -8.242 1 96.94 103 GLY A CA 1
ATOM 826 C C . GLY A 1 103 ? 20.375 -1.33 -6.828 1 96.94 103 GLY A C 1
ATOM 827 O O . GLY A 1 103 ? 21.359 -1.151 -6.121 1 96.94 103 GLY A O 1
ATOM 828 N N . LEU A 1 104 ? 19.125 -1.009 -6.438 1 97.88 104 LEU A N 1
ATOM 829 C CA . LEU A 1 104 ? 18.891 -0.504 -5.094 1 97.88 104 LEU A CA 1
ATOM 830 C C . LEU A 1 104 ? 18.406 -1.623 -4.172 1 97.88 104 LEU A C 1
ATOM 832 O O . LEU A 1 104 ? 17.531 -2.408 -4.539 1 97.88 104 LEU A O 1
ATOM 836 N N . ASP A 1 105 ? 19 -1.718 -3.002 1 98.38 105 ASP A N 1
ATOM 837 C CA . ASP A 1 105 ? 18.5 -2.605 -1.954 1 98.38 105 ASP A CA 1
ATOM 838 C C . ASP A 1 105 ? 17.234 -2.035 -1.302 1 98.38 105 ASP A C 1
ATOM 840 O O . ASP A 1 105 ? 17 -0.825 -1.346 1 98.38 105 ASP A O 1
ATOM 844 N N . PHE A 1 106 ? 16.453 -2.887 -0.797 1 98.5 106 PHE A N 1
ATOM 845 C CA . PHE A 1 106 ? 15.305 -2.396 -0.043 1 98.5 106 PHE A CA 1
ATOM 846 C C . PHE A 1 106 ? 14.875 -3.41 1.014 1 98.5 106 PHE A C 1
ATOM 848 O O . PHE A 1 106 ? 15.297 -4.566 0.977 1 98.5 106 PHE A O 1
ATOM 855 N N . TYR A 1 107 ? 14.078 -2.926 1.951 1 98.56 107 TYR A N 1
ATOM 856 C CA . TYR A 1 107 ? 13.453 -3.801 2.938 1 98.56 107 TYR A CA 1
ATOM 857 C C . TYR A 1 107 ? 12.094 -4.297 2.445 1 98.56 107 TYR A C 1
ATOM 859 O O . TYR A 1 107 ? 11.344 -3.551 1.817 1 98.56 107 TYR A O 1
ATOM 867 N N . THR A 1 108 ? 11.836 -5.547 2.754 1 98.31 108 THR A N 1
ATOM 868 C CA . THR A 1 108 ? 10.445 -5.957 2.604 1 98.31 108 THR A CA 1
ATOM 869 C C . THR A 1 108 ? 9.562 -5.25 3.625 1 98.31 108 THR A C 1
ATOM 871 O O . THR A 1 108 ? 10.055 -4.742 4.637 1 98.31 108 THR A O 1
ATOM 874 N N . ILE A 1 109 ? 8.297 -5.184 3.312 1 97.81 109 ILE A N 1
ATOM 875 C CA . ILE A 1 109 ? 7.363 -4.562 4.242 1 97.81 109 ILE A CA 1
ATOM 876 C C . ILE A 1 109 ? 7.133 -5.484 5.438 1 97.81 109 ILE A C 1
ATOM 878 O O . ILE A 1 109 ? 6.641 -6.605 5.277 1 97.81 109 ILE A O 1
ATOM 882 N N . GLY A 1 110 ? 7.488 -5.059 6.57 1 95.56 110 GLY A N 1
ATOM 883 C CA . GLY A 1 110 ? 7.191 -5.797 7.789 1 95.56 110 GLY A CA 1
ATOM 884 C C . GLY A 1 110 ? 5.816 -5.492 8.352 1 95.56 110 GLY A C 1
ATOM 885 O O . GLY A 1 110 ? 5.207 -4.48 8 1 95.56 110 GLY A O 1
ATOM 886 N N . THR A 1 111 ? 5.281 -6.426 9.141 1 92.19 111 THR A N 1
ATOM 887 C CA . THR A 1 111 ? 4.051 -6.234 9.898 1 92.19 111 THR A CA 1
ATOM 888 C C . THR A 1 111 ? 4.262 -6.586 11.367 1 92.19 111 THR A C 1
ATOM 890 O O . THR A 1 111 ? 5.398 -6.742 11.82 1 92.19 111 THR A O 1
ATOM 893 N N . ASN A 1 112 ? 3.133 -6.559 12.102 1 87.12 112 ASN A N 1
ATOM 894 C CA . ASN A 1 112 ? 3.217 -6.973 13.5 1 87.12 112 ASN A CA 1
ATOM 895 C C . ASN A 1 112 ? 3.551 -8.453 13.625 1 87.12 112 ASN A C 1
ATOM 897 O O . ASN A 1 112 ? 4 -8.906 14.68 1 87.12 112 ASN A O 1
ATOM 901 N N . TYR A 1 113 ? 3.422 -9.211 12.508 1 86.38 113 TYR A N 1
ATOM 902 C CA . TYR A 1 113 ? 3.566 -10.664 12.562 1 86.38 113 TYR A CA 1
ATOM 903 C C . TYR A 1 113 ? 4.723 -11.133 11.688 1 86.38 113 TYR A C 1
ATOM 905 O O . TYR A 1 113 ? 5.117 -12.297 11.742 1 86.38 113 TYR A O 1
ATOM 913 N N . THR A 1 114 ? 5.164 -10.234 10.844 1 89.62 114 THR A N 1
ATOM 914 C CA . THR A 1 114 ? 6.242 -10.586 9.93 1 89.62 114 THR A CA 1
ATOM 915 C C . THR A 1 114 ? 7.383 -9.578 10.023 1 89.62 114 THR A C 1
ATOM 917 O O . THR A 1 114 ? 7.148 -8.367 10.047 1 89.62 114 THR A O 1
ATOM 920 N N . LYS A 1 115 ? 8.57 -10.07 9.977 1 92.62 115 LYS A N 1
ATOM 921 C CA . LYS A 1 115 ? 9.742 -9.203 10.07 1 92.62 115 LYS A CA 1
ATOM 922 C C . LYS A 1 115 ? 10.148 -8.672 8.703 1 92.62 115 LYS A C 1
ATOM 924 O O . LYS A 1 115 ? 9.992 -9.359 7.691 1 92.62 115 LYS A O 1
ATOM 929 N N . SER A 1 116 ? 10.609 -7.492 8.727 1 96.44 116 SER A N 1
ATOM 930 C CA . SER A 1 116 ? 11.195 -6.895 7.531 1 96.44 116 SER A CA 1
ATOM 931 C C . SER A 1 116 ? 12.578 -7.465 7.254 1 96.44 116 SER A C 1
ATOM 933 O O . SER A 1 116 ? 13.375 -7.652 8.172 1 96.44 116 SER A O 1
ATOM 935 N N . THR A 1 117 ? 12.836 -7.836 6.039 1 96.19 117 THR A N 1
ATOM 936 C CA . THR A 1 117 ? 14.133 -8.383 5.652 1 96.19 117 THR A CA 1
ATOM 937 C C . THR A 1 117 ? 14.742 -7.578 4.508 1 96.19 117 THR A C 1
ATOM 939 O O . THR A 1 117 ? 14.016 -7.023 3.678 1 96.19 117 THR A O 1
ATOM 942 N N . LEU A 1 118 ? 16.078 -7.551 4.504 1 97.62 118 LEU A N 1
ATOM 943 C CA . LEU A 1 118 ? 16.797 -6.84 3.449 1 97.62 118 LEU A CA 1
ATOM 944 C C . LEU A 1 118 ? 16.844 -7.664 2.168 1 97.62 118 LEU A C 1
ATOM 946 O O . LEU A 1 118 ? 17.203 -8.844 2.197 1 97.62 118 LEU A O 1
ATOM 950 N N . ILE A 1 119 ? 16.422 -7.098 1.088 1 98.06 119 ILE A N 1
ATOM 951 C CA . ILE A 1 119 ? 16.562 -7.652 -0.254 1 98.06 119 ILE A CA 1
ATOM 952 C C . ILE A 1 119 ? 17.766 -7.012 -0.946 1 98.06 119 ILE A C 1
ATOM 954 O O . ILE A 1 119 ? 17.781 -5.801 -1.177 1 98.06 119 ILE A O 1
ATOM 958 N N . SER A 1 120 ? 18.688 -7.824 -1.291 1 97.62 120 SER A N 1
ATOM 959 C CA . SER A 1 120 ? 19.906 -7.316 -1.938 1 97.62 120 SER A CA 1
ATOM 960 C C . SER A 1 120 ? 19.75 -7.301 -3.455 1 97.62 120 SER A C 1
ATOM 962 O O . SER A 1 120 ? 19.406 -8.32 -4.059 1 97.62 120 SER A O 1
ATOM 964 N N . SER A 1 121 ? 20.062 -6.188 -3.98 1 96.5 121 SER A N 1
ATOM 965 C CA . SER A 1 121 ? 20.016 -6.066 -5.434 1 96.5 121 SER A CA 1
ATOM 966 C C . SER A 1 121 ? 21.156 -6.824 -6.098 1 96.5 121 SER A C 1
ATOM 968 O O . SER A 1 121 ? 21.172 -7.004 -7.316 1 96.5 121 SER A O 1
ATOM 970 N N . LYS A 1 122 ? 22.094 -7.316 -5.324 1 96.31 122 LYS A N 1
ATOM 971 C CA . LYS A 1 122 ? 23.25 -8.016 -5.859 1 96.31 122 LYS A CA 1
ATOM 972 C C . LYS A 1 122 ? 22.922 -9.469 -6.172 1 96.31 122 LYS A C 1
ATOM 974 O O . LYS A 1 122 ? 23.672 -10.141 -6.887 1 96.31 122 LYS A O 1
ATOM 979 N N . ASN A 1 123 ? 21.844 -9.977 -5.555 1 96.56 123 ASN A N 1
ATOM 980 C CA . ASN A 1 123 ? 21.453 -11.352 -5.836 1 96.56 123 ASN A CA 1
ATOM 981 C C . ASN A 1 123 ? 20.984 -11.523 -7.277 1 96.56 123 ASN A C 1
ATOM 983 O O . ASN A 1 123 ? 20.219 -10.703 -7.785 1 96.56 123 ASN A O 1
ATOM 987 N N . LYS A 1 124 ? 21.375 -12.555 -7.832 1 94.69 124 LYS A N 1
ATOM 988 C CA . LYS A 1 124 ? 21.141 -12.789 -9.258 1 94.69 124 LYS A CA 1
ATOM 989 C C . LYS A 1 124 ? 19.688 -13.156 -9.531 1 94.69 124 LYS A C 1
ATOM 991 O O . LYS A 1 124 ? 19.109 -12.711 -10.523 1 94.69 124 LYS A O 1
ATOM 996 N N . VAL A 1 125 ? 19.156 -13.969 -8.695 1 96.94 125 VAL A N 1
ATOM 997 C CA . VAL A 1 125 ? 17.812 -14.492 -8.93 1 96.94 125 VAL A CA 1
ATOM 998 C C . VAL A 1 125 ? 16.844 -13.891 -7.91 1 96.94 125 VAL A C 1
ATOM 1000 O O . VAL A 1 125 ? 17.125 -13.891 -6.707 1 96.94 125 VAL A O 1
ATOM 1003 N N . ASN A 1 126 ? 15.742 -13.375 -8.383 1 98 126 ASN A N 1
ATOM 1004 C CA . ASN A 1 126 ? 14.703 -12.789 -7.547 1 98 126 ASN A CA 1
ATOM 1005 C C . ASN A 1 126 ? 13.336 -13.406 -7.836 1 98 126 ASN A C 1
ATOM 1007 O O . ASN A 1 126 ? 12.789 -13.219 -8.922 1 98 126 ASN A O 1
ATOM 1011 N N . ILE A 1 127 ? 12.859 -14.125 -6.867 1 98.25 127 ILE A N 1
ATOM 1012 C CA . ILE A 1 127 ? 11.523 -14.703 -6.988 1 98.25 127 ILE A CA 1
ATOM 1013 C C . ILE A 1 127 ? 10.508 -13.805 -6.285 1 98.25 127 ILE A C 1
ATOM 1015 O O . ILE A 1 127 ? 10.594 -13.594 -5.074 1 98.25 127 ILE A O 1
ATOM 1019 N N . VAL A 1 128 ? 9.602 -13.234 -7.02 1 98.75 128 VAL A N 1
ATOM 1020 C CA . VAL A 1 128 ? 8.508 -12.438 -6.5 1 98.75 128 VAL A CA 1
ATOM 1021 C C . VAL A 1 128 ? 7.199 -13.219 -6.598 1 98.75 128 VAL A C 1
ATOM 1023 O O . VAL A 1 128 ? 6.715 -13.492 -7.699 1 98.75 128 VAL A O 1
ATOM 1026 N N . GLU A 1 129 ? 6.645 -13.5 -5.426 1 98.62 129 GLU A N 1
ATOM 1027 C CA . GLU A 1 129 ? 5.523 -14.43 -5.41 1 98.62 129 GLU A CA 1
ATOM 1028 C C . GLU A 1 129 ? 4.32 -13.836 -4.68 1 98.62 129 GLU A C 1
ATOM 1030 O O . GLU A 1 129 ? 4.473 -13.219 -3.625 1 98.62 129 GLU A O 1
ATOM 1035 N N . GLY A 1 130 ? 3.176 -14.023 -5.27 1 98.5 130 GLY A N 1
ATOM 1036 C CA . GLY A 1 130 ? 1.931 -13.617 -4.637 1 98.5 130 GLY A CA 1
ATOM 1037 C C . GLY A 1 130 ? 0.885 -13.148 -5.629 1 98.5 130 GLY A C 1
ATOM 1038 O O . GLY A 1 130 ? 1.195 -12.898 -6.797 1 98.5 130 GLY A O 1
ATOM 1039 N N . MET A 1 131 ? -0.308 -12.914 -5.145 1 98.5 131 MET A N 1
ATOM 1040 C CA . MET A 1 131 ? -1.419 -12.508 -6.004 1 98.5 131 MET A CA 1
ATOM 1041 C C . MET A 1 131 ? -1.141 -11.164 -6.66 1 98.5 131 MET A C 1
ATOM 1043 O O . MET A 1 131 ? -1.49 -10.945 -7.824 1 98.5 131 MET A O 1
ATOM 1047 N N . THR A 1 132 ? -0.472 -10.281 -5.973 1 98.69 132 THR A N 1
ATOM 1048 C CA . THR A 1 132 ? -0.273 -8.906 -6.422 1 98.69 132 THR A CA 1
ATOM 1049 C C . THR A 1 132 ? 0.516 -8.875 -7.73 1 98.69 132 THR A C 1
ATOM 1051 O O . THR A 1 132 ? 0.346 -7.961 -8.539 1 98.69 132 THR A O 1
ATOM 1054 N N . VAL A 1 133 ? 1.297 -9.867 -7.965 1 98.88 133 VAL A N 1
ATOM 1055 C CA . VAL A 1 133 ? 2.133 -9.945 -9.156 1 98.88 133 VAL A CA 1
ATOM 1056 C C . VAL A 1 133 ? 1.26 -9.867 -10.406 1 98.88 133 VAL A C 1
ATOM 1058 O O . VAL A 1 133 ? 1.645 -9.25 -11.406 1 98.88 133 VAL A O 1
ATOM 1061 N N . ALA A 1 134 ? 0.078 -10.406 -10.344 1 98.75 134 ALA A N 1
ATOM 1062 C CA . ALA A 1 134 ? -0.813 -10.453 -11.5 1 98.75 134 ALA A CA 1
ATOM 1063 C C . ALA A 1 134 ? -1.258 -9.055 -11.914 1 98.75 134 ALA A C 1
ATOM 1065 O O . ALA A 1 134 ? -1.693 -8.836 -13.047 1 98.75 134 ALA A O 1
ATOM 1066 N N . PHE A 1 135 ? -1.123 -8.117 -11.008 1 98.44 135 PHE A N 1
ATOM 1067 C CA . PHE A 1 135 ? -1.713 -6.801 -11.227 1 98.44 135 PHE A CA 1
ATOM 1068 C C . PHE A 1 135 ? -0.63 -5.758 -11.477 1 98.44 135 PHE A C 1
ATOM 1070 O O . PHE A 1 135 ? -0.906 -4.555 -11.469 1 98.44 135 PHE A O 1
ATOM 1077 N N . THR A 1 136 ? 0.59 -6.188 -11.625 1 98.38 136 THR A N 1
ATOM 1078 C CA . THR A 1 136 ? 1.705 -5.281 -11.883 1 98.38 136 THR A CA 1
ATOM 1079 C C . THR A 1 136 ? 2.074 -5.277 -13.359 1 98.38 136 THR A C 1
ATOM 1081 O O . THR A 1 136 ? 1.617 -6.133 -14.125 1 98.38 136 THR A O 1
ATOM 1084 N N . ASP A 1 137 ? 2.84 -4.277 -13.766 1 98 137 ASP A N 1
ATOM 1085 C CA . ASP A 1 137 ? 3.359 -4.199 -15.125 1 98 137 ASP A CA 1
ATOM 1086 C C . ASP A 1 137 ? 4.145 -5.457 -15.492 1 98 137 ASP A C 1
ATOM 1088 O O . ASP A 1 137 ? 5.199 -5.723 -14.914 1 98 137 ASP A O 1
ATOM 1092 N N . PRO A 1 138 ? 3.625 -6.199 -16.484 1 98.06 138 PRO A N 1
ATOM 1093 C CA . PRO A 1 138 ? 4.281 -7.469 -16.828 1 98.06 138 PRO A CA 1
ATOM 1094 C C . PRO A 1 138 ? 5.711 -7.277 -17.312 1 98.06 138 PRO A C 1
ATOM 1096 O O . PRO A 1 138 ? 6.52 -8.203 -17.25 1 98.06 138 PRO A O 1
ATOM 1099 N N . ASN A 1 139 ? 6.125 -6.125 -17.734 1 97.75 139 ASN A N 1
ATOM 1100 C CA . ASN A 1 139 ? 7.441 -5.879 -18.312 1 97.75 139 ASN A CA 1
ATOM 1101 C C . ASN A 1 139 ? 8.516 -5.781 -17.234 1 97.75 139 ASN A C 1
ATOM 1103 O O . ASN A 1 139 ? 9.711 -5.738 -17.547 1 97.75 139 ASN A O 1
ATOM 1107 N N . LEU A 1 140 ? 8.078 -5.816 -16.031 1 98.19 140 LEU A N 1
ATOM 1108 C CA . LEU A 1 140 ? 9.031 -5.711 -14.938 1 98.19 140 LEU A CA 1
ATOM 1109 C C . LEU A 1 140 ? 9.703 -7.051 -14.664 1 98.19 140 LEU A C 1
ATOM 1111 O O . LEU A 1 140 ? 10.703 -7.113 -13.953 1 98.19 140 LEU A O 1
ATOM 1115 N N . TYR A 1 141 ? 9.211 -8.117 -15.258 1 98.12 141 TYR A N 1
ATOM 1116 C CA . TYR A 1 141 ? 9.688 -9.469 -14.977 1 98.12 141 TYR A CA 1
ATOM 1117 C C . TYR A 1 141 ? 10.383 -10.062 -16.188 1 98.12 141 TYR A C 1
ATOM 1119 O O . TYR A 1 141 ? 10.039 -9.742 -17.328 1 98.12 141 TYR A O 1
ATOM 1127 N N . ASP A 1 142 ? 11.305 -10.906 -15.859 1 97.12 142 ASP A N 1
ATOM 1128 C CA . ASP A 1 142 ? 12 -11.625 -16.938 1 97.12 142 ASP A CA 1
ATOM 1129 C C . ASP A 1 142 ? 11.281 -12.93 -17.266 1 97.12 142 ASP A C 1
ATOM 1131 O O . ASP A 1 142 ? 11.383 -13.422 -18.391 1 97.12 142 ASP A O 1
ATOM 1135 N N . LEU A 1 143 ? 10.609 -13.508 -16.328 1 96.69 143 LEU A N 1
ATOM 1136 C CA . LEU A 1 143 ? 9.797 -14.711 -16.453 1 96.69 143 LEU A CA 1
ATOM 1137 C C . LEU A 1 143 ? 8.578 -14.648 -15.539 1 96.69 143 LEU A C 1
ATOM 1139 O O . LEU A 1 143 ? 8.695 -14.266 -14.367 1 96.69 143 LEU A O 1
ATOM 1143 N N . LYS A 1 144 ? 7.43 -15 -16.078 1 98 144 LYS A N 1
ATOM 1144 C CA . LYS A 1 144 ? 6.188 -14.984 -15.312 1 98 144 LYS A CA 1
ATOM 1145 C C . LYS A 1 144 ? 5.492 -16.344 -15.352 1 98 144 LYS A C 1
ATOM 1147 O O . LYS A 1 144 ? 5.27 -16.891 -16.438 1 98 144 LYS A O 1
ATOM 1152 N N . VAL A 1 145 ? 5.125 -16.812 -14.18 1 97.69 145 VAL A N 1
ATOM 1153 C CA . VAL A 1 145 ? 4.449 -18.109 -14.047 1 97.69 145 VAL A CA 1
ATOM 1154 C C . VAL A 1 145 ? 3.113 -17.906 -13.328 1 97.69 145 VAL A C 1
ATOM 1156 O O . VAL A 1 145 ? 3.059 -17.281 -12.266 1 97.69 145 VAL A O 1
ATOM 1159 N N . TYR A 1 146 ? 2.068 -18.422 -13.953 1 98.19 146 TYR A N 1
ATOM 1160 C CA . TYR A 1 146 ? 0.726 -18.328 -13.391 1 98.19 146 TYR A CA 1
ATOM 1161 C C . TYR A 1 146 ? 0.177 -19.719 -13.062 1 98.19 146 TYR A C 1
ATOM 1163 O O . TYR A 1 146 ? 0.188 -20.609 -13.914 1 98.19 146 TYR A O 1
ATOM 1171 N N . LEU A 1 147 ? -0.331 -19.859 -11.797 1 97.25 147 LEU A N 1
ATOM 1172 C CA . LEU A 1 147 ? -0.941 -21.125 -11.398 1 97.25 147 LEU A CA 1
ATOM 1173 C C . LEU A 1 147 ? -2.422 -20.938 -11.086 1 97.25 147 LEU A C 1
ATOM 1175 O O . LEU A 1 147 ? -2.814 -19.922 -10.508 1 97.25 147 LEU A O 1
ATOM 1179 N N . TYR A 1 148 ? -3.182 -21.922 -11.484 1 96.75 148 TYR A N 1
ATOM 1180 C CA . TYR A 1 148 ? -4.57 -21.906 -11.047 1 96.75 148 TYR A CA 1
ATOM 1181 C C . TYR A 1 148 ? -5.113 -23.328 -10.938 1 96.75 148 TYR A C 1
ATOM 1183 O O . TYR A 1 148 ? -4.445 -24.297 -11.336 1 96.75 148 TYR A O 1
ATOM 1191 N N . THR A 1 149 ? -6.211 -23.5 -10.242 1 96.56 149 THR A N 1
ATOM 1192 C CA . THR A 1 149 ? -6.871 -24.781 -10.047 1 96.56 149 THR A CA 1
ATOM 1193 C C . THR A 1 149 ? -8.383 -24.641 -10.195 1 96.56 149 THR A C 1
ATOM 1195 O O . THR A 1 149 ? -8.898 -23.531 -10.305 1 96.56 149 THR A O 1
ATOM 1198 N N . ASP A 1 150 ? -9.039 -25.828 -10.242 1 94.06 150 ASP A N 1
ATOM 1199 C CA . ASP A 1 150 ? -10.492 -25.812 -10.336 1 94.06 150 ASP A CA 1
ATOM 1200 C C . ASP A 1 150 ? -11.125 -25.5 -8.992 1 94.06 150 ASP A C 1
ATOM 1202 O O . ASP A 1 150 ? -10.445 -25.484 -7.961 1 94.06 150 ASP A O 1
ATOM 1206 N N . GLY A 1 151 ? -12.414 -25.188 -9.023 1 94.5 151 GLY A N 1
ATOM 1207 C CA . GLY A 1 151 ? -13.141 -24.766 -7.836 1 94.5 151 GLY A CA 1
ATOM 1208 C C . GLY A 1 151 ? -13.125 -25.781 -6.723 1 94.5 151 GLY A C 1
ATOM 1209 O O . GLY A 1 151 ? -12.953 -25.438 -5.551 1 94.5 151 GLY A O 1
ATOM 1210 N N . GLU A 1 152 ? -13.305 -27 -7.137 1 93.06 152 GLU A N 1
ATOM 1211 C CA . GLU A 1 152 ? -13.352 -28.078 -6.145 1 93.06 152 GLU A CA 1
ATOM 1212 C C . GLU A 1 152 ? -12.016 -28.203 -5.406 1 93.06 152 GLU A C 1
ATOM 1214 O O . GLU A 1 152 ? -11.992 -28.297 -4.18 1 93.06 152 GLU A O 1
ATOM 1219 N N . THR A 1 153 ? -10.969 -28.234 -6.109 1 94.25 153 THR A N 1
ATOM 1220 C CA . THR A 1 153 ? -9.633 -28.328 -5.535 1 94.25 153 THR A CA 1
ATOM 1221 C C . THR A 1 153 ? -9.344 -27.141 -4.633 1 94.25 153 THR A C 1
ATOM 1223 O O . THR A 1 153 ? -8.812 -27.297 -3.533 1 94.25 153 THR A O 1
ATOM 1226 N N . GLU A 1 154 ? -9.703 -25.938 -5.098 1 94.19 154 GLU A N 1
ATOM 1227 C CA . GLU A 1 154 ? -9.492 -24.734 -4.305 1 94.19 154 GLU A CA 1
ATOM 1228 C C . GLU A 1 154 ? -10.234 -24.812 -2.971 1 94.19 154 GLU A C 1
ATOM 1230 O O . GLU A 1 154 ? -9.664 -24.484 -1.923 1 94.19 154 GLU A O 1
ATOM 1235 N N . LEU A 1 155 ? -11.461 -25.234 -3.043 1 92.44 155 LEU A N 1
ATOM 1236 C CA . LEU A 1 155 ? -12.281 -25.312 -1.84 1 92.44 155 LEU A CA 1
ATOM 1237 C C . LEU A 1 155 ? -11.664 -26.281 -0.829 1 92.44 155 LEU A C 1
ATOM 1239 O O . LEU A 1 155 ? -11.602 -25.969 0.365 1 92.44 155 LEU A O 1
ATOM 1243 N N . LEU A 1 156 ? -11.258 -27.375 -1.352 1 90.88 156 LEU A N 1
ATOM 1244 C CA . LEU A 1 156 ? -10.656 -28.391 -0.488 1 90.88 156 LEU A CA 1
ATOM 1245 C C . LEU A 1 156 ? -9.383 -27.844 0.167 1 90.88 156 LEU A C 1
ATOM 1247 O O . LEU A 1 156 ? -9.211 -27.969 1.382 1 90.88 156 LEU A O 1
ATOM 1251 N N . ARG A 1 157 ? -8.5 -27.281 -0.585 1 91.25 157 ARG A N 1
ATOM 1252 C CA . ARG A 1 157 ? -7.23 -26.766 -0.082 1 91.25 157 ARG A CA 1
ATOM 1253 C C . ARG A 1 157 ? -7.453 -25.625 0.9 1 91.25 157 ARG A C 1
ATOM 1255 O O . ARG A 1 157 ? -6.797 -25.547 1.94 1 91.25 157 ARG A O 1
ATOM 1262 N N . ARG A 1 158 ? -8.367 -24.703 0.57 1 90.12 158 ARG A N 1
ATOM 1263 C CA . ARG A 1 158 ? -8.688 -23.609 1.475 1 90.12 158 ARG A CA 1
ATOM 1264 C C . ARG A 1 158 ? -9.312 -24.125 2.766 1 90.12 158 ARG A C 1
ATOM 1266 O O . ARG A 1 158 ? -9.07 -23.578 3.842 1 90.12 158 ARG A O 1
ATOM 1273 N N . GLY A 1 159 ? -10.211 -25.047 2.555 1 87.81 159 GLY A N 1
ATOM 1274 C CA . GLY A 1 159 ? -10.82 -25.656 3.729 1 87.81 159 GLY A CA 1
ATOM 1275 C C . GLY A 1 159 ? -9.797 -26.188 4.719 1 87.81 159 GLY A C 1
ATOM 1276 O O . GLY A 1 159 ? -9.922 -25.969 5.926 1 87.81 159 GLY A O 1
ATOM 1277 N N . ILE A 1 160 ? -8.812 -26.766 4.254 1 86.56 160 ILE A N 1
ATOM 1278 C CA . ILE A 1 160 ? -7.758 -27.328 5.094 1 86.56 160 ILE A CA 1
ATOM 1279 C C . ILE A 1 160 ? -6.91 -26.203 5.68 1 86.56 160 ILE A C 1
ATOM 1281 O O . ILE A 1 160 ? -6.715 -26.141 6.895 1 86.56 160 ILE A O 1
ATOM 1285 N N . ARG A 1 161 ? -6.48 -25.281 4.93 1 84.75 161 ARG A N 1
ATOM 1286 C CA . ARG A 1 161 ? -5.566 -24.219 5.344 1 84.75 161 ARG A CA 1
ATOM 1287 C C . ARG A 1 161 ? -6.293 -23.172 6.184 1 84.75 161 ARG A C 1
ATOM 1289 O O . ARG A 1 161 ? -5.836 -22.828 7.273 1 84.75 161 ARG A O 1
ATOM 1296 N N . ASP A 1 162 ? -7.402 -22.641 5.68 1 82.19 162 ASP A N 1
ATOM 1297 C CA . ASP A 1 162 ? -8.07 -21.5 6.312 1 82.19 162 ASP A CA 1
ATOM 1298 C C . ASP A 1 162 ? -8.75 -21.922 7.613 1 82.19 162 ASP A C 1
ATOM 1300 O O . ASP A 1 162 ? -8.773 -21.156 8.578 1 82.19 162 ASP A O 1
ATOM 1304 N N . VAL A 1 163 ? -9.32 -23.094 7.648 1 78.56 163 VAL A N 1
ATOM 1305 C CA . VAL A 1 163 ? -9.984 -23.578 8.859 1 78.56 163 VAL A CA 1
ATOM 1306 C C . VAL A 1 163 ? -8.938 -23.969 9.898 1 78.56 163 VAL A C 1
ATOM 1308 O O . VAL A 1 163 ? -9.023 -23.562 11.055 1 78.56 163 VAL A O 1
ATOM 1311 N N . SER A 1 164 ? -7.93 -24.625 9.492 1 77.44 164 SER A N 1
ATOM 1312 C CA . SER A 1 164 ? -6.945 -25.188 10.414 1 77.44 164 SER A CA 1
ATOM 1313 C C . SER A 1 164 ? -5.941 -24.125 10.859 1 77.44 164 SER A C 1
ATOM 1315 O O . SER A 1 164 ? -5.566 -24.062 12.031 1 77.44 164 SER A O 1
ATOM 1317 N N . GLU A 1 165 ? -5.625 -23.234 9.953 1 74.44 165 GLU A N 1
ATOM 1318 C CA . GLU A 1 165 ? -4.508 -22.328 10.227 1 74.44 165 GLU A CA 1
ATOM 1319 C C . GLU A 1 165 ? -4.996 -20.922 10.508 1 74.44 165 GLU A C 1
ATOM 1321 O O . GLU A 1 165 ? -4.332 -20.156 11.211 1 74.44 165 GLU A O 1
ATOM 1326 N N . ARG A 1 166 ? -6.285 -20.625 10.047 1 73.94 166 ARG A N 1
ATOM 1327 C CA . ARG A 1 166 ? -6.68 -19.219 10.133 1 73.94 166 ARG A CA 1
ATOM 1328 C C . ARG A 1 166 ? -7.961 -19.062 10.945 1 73.94 166 ARG A C 1
ATOM 1330 O O . ARG A 1 166 ? -8.422 -17.938 11.172 1 73.94 166 ARG A O 1
ATOM 1337 N N . GLY A 1 167 ? -8.523 -20.172 11.328 1 73.88 167 GLY A N 1
ATOM 1338 C CA . GLY A 1 167 ? -9.695 -20.156 12.195 1 73.88 167 GLY A CA 1
ATOM 1339 C C . GLY A 1 167 ? -10.953 -19.703 11.484 1 73.88 167 GLY A C 1
ATOM 1340 O O . GLY A 1 167 ? -11.844 -19.109 12.102 1 73.88 167 GLY A O 1
ATOM 1341 N N . THR A 1 168 ? -11.055 -19.953 10.234 1 77.94 168 THR A N 1
ATOM 1342 C CA . THR A 1 168 ? -12.219 -19.562 9.445 1 77.94 168 THR A CA 1
ATOM 1343 C C . THR A 1 168 ? -13.359 -20.562 9.641 1 77.94 168 THR A C 1
ATOM 1345 O O . THR A 1 168 ? -13.125 -21.766 9.758 1 77.94 168 THR A O 1
ATOM 1348 N N . ASP A 1 169 ? -14.547 -20.016 9.68 1 83.12 169 ASP A N 1
ATOM 1349 C CA . ASP A 1 169 ? -15.734 -20.875 9.742 1 83.12 169 ASP A CA 1
ATOM 1350 C C . ASP A 1 169 ? -15.953 -21.594 8.414 1 83.12 169 ASP A C 1
ATOM 1352 O O . ASP A 1 169 ? -16.062 -20.953 7.363 1 83.12 169 ASP A O 1
ATOM 1356 N N . ILE A 1 170 ? -16.078 -22.938 8.469 1 81.69 170 ILE A N 1
ATOM 1357 C CA . ILE A 1 170 ? -16.172 -23.781 7.277 1 81.69 170 ILE A CA 1
ATOM 1358 C C . ILE A 1 170 ? -17.453 -23.453 6.512 1 81.69 170 ILE A C 1
ATOM 1360 O O . ILE A 1 170 ? -17.469 -23.484 5.281 1 81.69 170 ILE A O 1
ATOM 1364 N N . ASN A 1 171 ? -18.469 -23.156 7.262 1 82.25 171 ASN A N 1
ATOM 1365 C CA . ASN A 1 171 ? -19.734 -22.812 6.613 1 82.25 171 ASN A CA 1
ATOM 1366 C C . ASN A 1 171 ? -19.625 -21.516 5.828 1 82.25 171 ASN A C 1
ATOM 1368 O O . ASN A 1 171 ? -20.172 -21.391 4.734 1 82.25 171 ASN A O 1
ATOM 1372 N N . TYR A 1 172 ? -18.906 -20.641 6.398 1 79.94 172 TYR A N 1
ATOM 1373 C CA . TYR A 1 172 ? -18.672 -19.375 5.703 1 79.94 172 TYR A CA 1
ATOM 1374 C C . TYR A 1 172 ? -17.875 -19.594 4.43 1 79.94 172 TYR A C 1
ATOM 1376 O O . TYR A 1 172 ? -18.188 -19.031 3.385 1 79.94 172 TYR A O 1
ATOM 1384 N N . LEU A 1 173 ? -16.906 -2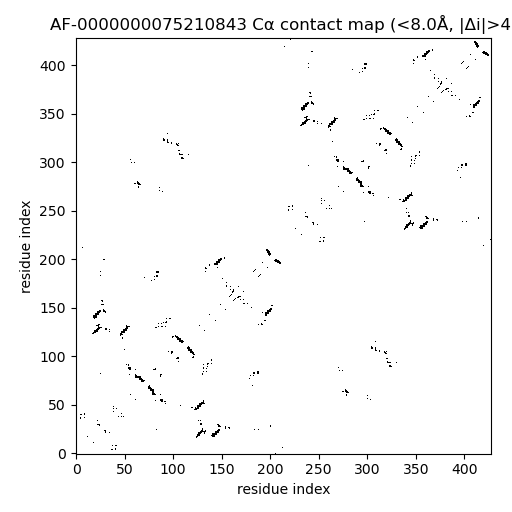0.406 4.539 1 84.81 173 LEU A N 1
ATOM 1385 C CA . LEU A 1 173 ? -16.031 -20.703 3.404 1 84.81 173 LEU A CA 1
ATOM 1386 C C . LEU A 1 173 ? -16.828 -21.281 2.246 1 84.81 173 LEU A C 1
ATOM 1388 O O . LEU A 1 173 ? -16.688 -20.844 1.103 1 84.81 173 LEU A O 1
ATOM 1392 N N . ARG A 1 174 ? -17.641 -22.203 2.545 1 85.12 174 ARG A N 1
ATOM 1393 C CA . ARG A 1 174 ? -18.438 -22.859 1.514 1 85.12 174 ARG A CA 1
ATOM 1394 C C . ARG A 1 174 ? -19.438 -21.891 0.884 1 85.12 174 ARG A C 1
ATOM 1396 O O . ARG A 1 174 ? -19.625 -21.906 -0.333 1 85.12 174 ARG A O 1
ATOM 1403 N N . LYS A 1 175 ? -20.047 -21.062 1.789 1 84 175 LYS A N 1
ATOM 1404 C CA . LYS A 1 175 ? -21.078 -20.125 1.33 1 84 175 LYS A CA 1
ATOM 1405 C C . LYS A 1 175 ? -20.484 -19.062 0.426 1 84 175 LYS A C 1
ATOM 1407 O O . LYS A 1 175 ? -21.109 -18.641 -0.545 1 84 175 LYS A O 1
ATOM 1412 N N . SER A 1 176 ? -19.203 -18.797 0.651 1 89.12 176 SER A N 1
ATOM 1413 C CA . SER A 1 176 ? -18.594 -17.688 -0.073 1 89.12 176 SER A CA 1
ATOM 1414 C C . SER A 1 176 ? -17.812 -18.188 -1.284 1 89.12 176 SER A C 1
ATOM 1416 O O . SER A 1 176 ? -17.422 -17.391 -2.141 1 89.12 176 SER A O 1
ATOM 1418 N N . HIS A 1 177 ? -17.672 -19.438 -1.39 1 93.31 177 HIS A N 1
ATOM 1419 C CA . HIS A 1 177 ? -16.797 -20.016 -2.398 1 93.31 177 HIS A CA 1
ATOM 1420 C C . HIS A 1 177 ? -17.297 -19.703 -3.807 1 93.31 177 HIS A C 1
ATOM 1422 O O . HIS A 1 177 ? -16.5 -19.344 -4.684 1 93.31 177 HIS A O 1
ATOM 1428 N N . SER A 1 178 ? -18.516 -19.828 -3.984 1 92.88 178 SER A N 1
ATOM 1429 C CA . SER A 1 178 ? -19.062 -19.609 -5.32 1 92.88 178 SER A CA 1
ATOM 1430 C C . SER A 1 178 ? -18.812 -18.188 -5.797 1 92.88 178 SER A C 1
ATOM 1432 O O . SER A 1 178 ? -18.375 -17.969 -6.93 1 92.88 178 SER A O 1
ATOM 1434 N N . GLN A 1 179 ? -19.062 -17.266 -4.938 1 92.56 179 GLN A N 1
ATOM 1435 C CA . GLN A 1 179 ? -18.859 -15.867 -5.293 1 92.56 179 GLN A CA 1
ATOM 1436 C C . GLN A 1 179 ? -17.375 -15.562 -5.492 1 92.56 179 GLN A C 1
ATOM 1438 O O . GLN A 1 179 ? -17 -14.773 -6.363 1 92.56 179 GLN A O 1
ATOM 1443 N N . ARG A 1 180 ? -16.609 -16.203 -4.699 1 94.12 180 ARG A N 1
ATOM 1444 C CA . ARG A 1 180 ? -15.164 -16.047 -4.848 1 94.12 180 ARG A CA 1
ATOM 1445 C C . ARG A 1 180 ? -14.695 -16.531 -6.215 1 94.12 180 ARG A C 1
ATOM 1447 O O . ARG A 1 180 ? -13.859 -15.898 -6.852 1 94.12 180 ARG A O 1
ATOM 1454 N N . ARG A 1 181 ? -15.281 -17.578 -6.613 1 96.31 181 ARG A N 1
ATOM 1455 C CA . ARG A 1 181 ? -14.914 -18.141 -7.91 1 96.31 181 ARG A CA 1
ATOM 1456 C C . ARG A 1 181 ? -15.344 -17.219 -9.047 1 96.31 181 ARG A C 1
ATOM 1458 O O . ARG A 1 181 ? -14.609 -17.047 -10.023 1 96.31 181 ARG A O 1
ATOM 1465 N N . ILE A 1 182 ? -16.469 -16.688 -8.945 1 96.62 182 ILE A N 1
ATOM 1466 C CA . ILE A 1 182 ? -16.953 -15.75 -9.945 1 96.62 182 ILE A CA 1
ATOM 1467 C C . ILE A 1 182 ? -16.031 -14.539 -10.008 1 96.62 182 ILE A C 1
ATOM 1469 O O . ILE A 1 182 ? -15.609 -14.125 -11.094 1 96.62 182 ILE A O 1
ATOM 1473 N N . GLN A 1 183 ? -15.68 -14.016 -8.836 1 96.75 183 GLN A N 1
ATOM 1474 C CA . GLN A 1 183 ? -14.797 -12.859 -8.789 1 96.75 183 GLN A CA 1
ATOM 1475 C C . GLN A 1 183 ? -13.414 -13.195 -9.359 1 96.75 183 GLN A C 1
ATOM 1477 O O . GLN A 1 183 ? -12.812 -12.375 -10.055 1 96.75 183 GLN A O 1
ATOM 1482 N N . TYR A 1 184 ? -12.984 -14.406 -9.023 1 98 184 TYR A N 1
ATOM 1483 C CA . TYR A 1 184 ? -11.711 -14.852 -9.578 1 98 184 TYR A CA 1
ATOM 1484 C C . TYR A 1 184 ? -11.742 -14.836 -11.102 1 98 184 TYR A C 1
ATOM 1486 O O . TYR A 1 184 ? -10.844 -14.289 -11.742 1 98 184 TYR A O 1
ATOM 1494 N N . GLU A 1 185 ? -12.695 -15.336 -11.641 1 96.81 185 GLU A N 1
ATOM 1495 C CA . GLU A 1 185 ? -12.828 -15.406 -13.094 1 96.81 185 GLU A CA 1
ATOM 1496 C C . GLU A 1 185 ? -12.914 -14.016 -13.711 1 96.81 185 GLU A C 1
ATOM 1498 O O . GLU A 1 185 ? -12.242 -13.719 -14.703 1 96.81 185 GLU A O 1
ATOM 1503 N N . LEU A 1 186 ? -13.625 -13.18 -13.102 1 96.62 186 LEU A N 1
ATOM 1504 C CA . LEU A 1 186 ? -13.922 -11.859 -13.664 1 96.62 186 LEU A CA 1
ATOM 1505 C C . LEU A 1 186 ? -12.734 -10.922 -13.484 1 96.62 186 LEU A C 1
ATOM 1507 O O . LEU A 1 186 ? -12.422 -10.133 -14.383 1 96.62 186 LEU A O 1
ATOM 1511 N N . PHE A 1 187 ? -12.023 -11.039 -12.367 1 97.56 187 PHE A N 1
ATOM 1512 C CA . PHE A 1 187 ? -11.172 -9.906 -12.008 1 97.56 187 PHE A CA 1
ATOM 1513 C C . PHE A 1 187 ? -9.703 -10.312 -12.008 1 97.56 187 PHE A C 1
ATOM 1515 O O . PHE A 1 187 ? -8.82 -9.461 -12.023 1 97.56 187 PHE A O 1
ATOM 1522 N N . MET A 1 188 ? -9.43 -11.586 -12 1 98.38 188 MET A N 1
ATOM 1523 C CA . MET A 1 188 ? -8.023 -11.953 -11.859 1 98.38 188 MET A CA 1
ATOM 1524 C C . MET A 1 188 ? -7.59 -12.891 -12.977 1 98.38 188 MET A C 1
ATOM 1526 O O . MET A 1 188 ? -6.531 -12.688 -13.586 1 98.38 188 MET A O 1
ATOM 1530 N N . HIS A 1 189 ? -8.391 -13.891 -13.266 1 97.94 189 HIS A N 1
ATOM 1531 C CA . HIS A 1 189 ? -7.961 -14.961 -14.156 1 97.94 189 HIS A CA 1
ATOM 1532 C C . HIS A 1 189 ? -7.582 -14.414 -15.531 1 97.94 189 HIS A C 1
ATOM 1534 O O . HIS A 1 189 ? -6.703 -14.961 -16.203 1 97.94 189 HIS A O 1
ATOM 1540 N N . ARG A 1 190 ? -8.156 -13.359 -15.977 1 96.38 190 ARG A N 1
ATOM 1541 C CA . ARG A 1 190 ? -7.891 -12.789 -17.297 1 96.38 190 ARG A CA 1
ATOM 1542 C C . ARG A 1 190 ? -6.426 -12.375 -17.422 1 96.38 190 ARG A C 1
ATOM 1544 O O . ARG A 1 190 ? -5.871 -12.375 -18.516 1 96.38 190 ARG A O 1
ATOM 1551 N N . PHE A 1 191 ? -5.77 -12.062 -16.359 1 97.56 191 PHE A N 1
ATOM 1552 C CA . PHE A 1 191 ? -4.398 -11.57 -16.391 1 97.56 191 PHE A CA 1
ATOM 1553 C C . PHE A 1 191 ? -3.426 -12.695 -16.719 1 97.56 191 PHE A C 1
ATOM 1555 O O . PHE A 1 191 ? -2.264 -12.438 -17.047 1 97.56 191 PHE A O 1
ATOM 1562 N N . HIS A 1 192 ? -3.902 -13.977 -16.656 1 97.12 192 HIS A N 1
ATOM 1563 C CA . HIS A 1 192 ? -3.016 -15.094 -16.969 1 97.12 192 HIS A CA 1
ATOM 1564 C C . HIS A 1 192 ? -2.461 -14.984 -18.375 1 97.12 192 HIS A C 1
ATOM 1566 O O . HIS A 1 192 ? -1.393 -15.523 -18.672 1 97.12 192 HIS A O 1
ATOM 1572 N N . GLN A 1 193 ? -3.109 -14.219 -19.25 1 96.75 193 GLN A N 1
ATOM 1573 C CA . GLN A 1 193 ? -2.68 -14.031 -20.641 1 96.75 193 GLN A CA 1
ATOM 1574 C C . GLN A 1 193 ? -1.333 -13.32 -20.703 1 96.75 193 GLN A C 1
ATOM 1576 O O . GLN A 1 193 ? -0.594 -13.469 -21.672 1 96.75 193 GLN A O 1
ATOM 1581 N N . ASN A 1 194 ? -0.986 -12.57 -19.703 1 97.31 194 ASN A N 1
ATOM 1582 C CA . ASN A 1 194 ? 0.251 -11.797 -19.672 1 97.31 194 ASN A CA 1
ATOM 1583 C C . ASN A 1 194 ? 1.421 -12.625 -19.156 1 97.31 194 ASN A C 1
ATOM 1585 O O . ASN A 1 194 ? 2.545 -12.133 -19.062 1 97.31 194 ASN A O 1
ATOM 1589 N N . PHE A 1 195 ? 1.174 -13.859 -18.828 1 97.94 195 PHE A N 1
ATOM 1590 C CA . PHE A 1 195 ? 2.207 -14.695 -18.234 1 97.94 195 PHE A CA 1
ATOM 1591 C C . PHE A 1 195 ? 2.816 -15.625 -19.281 1 97.94 195 PHE A C 1
ATOM 1593 O O . PHE A 1 195 ? 2.17 -15.953 -20.281 1 97.94 195 PHE A O 1
ATOM 1600 N N . ASP A 1 196 ? 4.055 -16 -19.031 1 96.44 196 ASP A N 1
ATOM 1601 C CA . ASP A 1 196 ? 4.805 -16.828 -19.984 1 96.44 196 ASP A CA 1
ATOM 1602 C C . ASP A 1 196 ? 4.453 -18.297 -19.812 1 96.44 196 ASP A C 1
ATOM 1604 O O . ASP A 1 196 ? 4.387 -19.031 -20.797 1 96.44 196 ASP A O 1
ATOM 1608 N N . ILE A 1 197 ? 4.316 -18.75 -18.625 1 96.44 197 ILE A N 1
ATOM 1609 C CA . ILE A 1 197 ? 3.975 -20.125 -18.281 1 96.44 197 ILE A CA 1
ATOM 1610 C C . ILE A 1 197 ? 2.684 -20.141 -17.469 1 96.44 197 ILE A C 1
ATOM 1612 O O . ILE A 1 197 ? 2.533 -19.375 -16.516 1 96.44 197 ILE A O 1
ATOM 1616 N N . VAL A 1 198 ? 1.735 -20.922 -17.922 1 96.75 198 VAL A N 1
ATOM 1617 C CA . VAL A 1 198 ? 0.479 -21.094 -17.188 1 96.75 198 VAL A CA 1
ATOM 1618 C C . VAL A 1 198 ? 0.274 -22.562 -16.844 1 96.75 198 VAL A C 1
ATOM 1620 O O . VAL A 1 198 ? 0.296 -23.422 -17.734 1 96.75 198 VAL A O 1
ATOM 1623 N N . ILE A 1 199 ? 0.048 -22.812 -15.555 1 95.38 199 ILE A N 1
ATOM 1624 C CA . ILE A 1 199 ? -0.059 -24.172 -15.07 1 95.38 199 ILE A CA 1
ATOM 1625 C C . ILE A 1 199 ? -1.391 -24.375 -14.352 1 95.38 199 ILE A C 1
ATOM 1627 O O . ILE A 1 199 ? -1.707 -23.625 -13.414 1 95.38 199 ILE A O 1
ATOM 1631 N N . LYS A 1 200 ? -2.115 -25.312 -14.766 1 94.12 200 LYS A N 1
ATOM 1632 C CA . LYS A 1 200 ? -3.297 -25.75 -14.031 1 94.12 200 LYS A CA 1
ATOM 1633 C C . LYS A 1 200 ? -2.977 -26.953 -13.148 1 94.12 200 LYS A C 1
ATOM 1635 O O . LYS A 1 200 ? -2.42 -27.938 -13.617 1 94.12 200 LYS A O 1
ATOM 1640 N N . ASN A 1 201 ? -3.203 -26.766 -11.898 1 90.31 201 ASN A N 1
ATOM 1641 C CA . ASN A 1 201 ? -2.924 -27.859 -10.984 1 90.31 201 ASN A CA 1
ATOM 1642 C C . ASN A 1 201 ? -4.172 -28.281 -10.211 1 90.31 201 ASN A C 1
ATOM 1644 O O . ASN A 1 201 ? -4.668 -27.531 -9.367 1 90.31 201 ASN A O 1
ATOM 1648 N N . SER A 1 202 ? -4.727 -29.406 -10.641 1 86.56 202 SER A N 1
ATOM 1649 C CA . SER A 1 202 ? -5.938 -29.938 -10.023 1 86.56 202 SER A CA 1
ATOM 1650 C C . SER A 1 202 ? -5.734 -31.391 -9.586 1 86.56 202 SER A C 1
ATOM 1652 O O . SER A 1 202 ? -5.098 -32.188 -10.297 1 86.56 202 SER A O 1
ATOM 1654 N N . ASN A 1 203 ? -6.277 -31.812 -8.492 1 79.56 203 ASN A N 1
ATOM 1655 C CA . ASN A 1 203 ? -6.242 -33.188 -7.973 1 79.56 203 ASN A CA 1
ATOM 1656 C C . ASN A 1 203 ? -4.871 -33.812 -8.164 1 79.56 203 ASN A C 1
ATOM 1658 O O . ASN A 1 203 ? -4.77 -34.938 -8.656 1 79.56 203 ASN A O 1
ATOM 1662 N N . GLU A 1 204 ? -3.816 -33.125 -7.977 1 70.12 204 GLU A N 1
ATOM 1663 C CA . GLU A 1 204 ? -2.434 -33.594 -7.984 1 70.12 204 GLU A CA 1
ATOM 1664 C C . GLU A 1 204 ? -1.888 -33.656 -9.406 1 70.12 204 GLU A C 1
ATOM 1666 O O . GLU A 1 204 ? -0.781 -34.156 -9.625 1 70.12 204 GLU A O 1
ATOM 1671 N N . GLU A 1 205 ? -2.709 -33.312 -10.289 1 82.81 205 GLU A N 1
ATOM 1672 C CA . GLU A 1 205 ? -2.234 -33.281 -11.672 1 82.81 205 GLU A CA 1
ATOM 1673 C C . GLU A 1 205 ? -1.876 -31.859 -12.094 1 82.81 205 GLU A C 1
ATOM 1675 O O . GLU A 1 205 ? -2.549 -30.891 -11.703 1 82.81 205 GLU A O 1
ATOM 1680 N N . TYR A 1 206 ? -0.794 -31.797 -12.75 1 85.94 206 TYR A N 1
ATOM 1681 C CA . TYR A 1 206 ? -0.335 -30.531 -13.297 1 85.94 206 TYR A CA 1
ATOM 1682 C C . TYR A 1 206 ? -0.395 -30.531 -14.82 1 85.94 206 TYR A C 1
ATOM 1684 O O . TYR A 1 206 ? 0.012 -31.5 -15.461 1 85.94 206 TYR A O 1
ATOM 1692 N N . VAL A 1 207 ? -1.021 -29.547 -15.359 1 86.62 207 VAL A N 1
ATOM 1693 C CA . VAL A 1 207 ? -1.107 -29.391 -16.812 1 86.62 207 VAL A CA 1
ATOM 1694 C C . VAL A 1 207 ? -0.491 -28.047 -17.219 1 86.62 207 VAL A C 1
ATOM 1696 O O . VAL A 1 207 ? -0.883 -27 -16.719 1 86.62 207 VAL A O 1
ATOM 1699 N N . LEU A 1 208 ? 0.475 -28.125 -18.062 1 90.12 208 LEU A N 1
ATOM 1700 C CA . LEU A 1 208 ? 1.045 -26.922 -18.656 1 90.12 208 LEU A CA 1
ATOM 1701 C C . LEU A 1 208 ? 0.161 -26.406 -19.781 1 90.12 208 LEU A C 1
ATOM 1703 O O . LEU A 1 208 ? 0.095 -27 -20.859 1 90.12 208 LEU A O 1
ATOM 1707 N N . GLU A 1 209 ? -0.48 -25.281 -19.562 1 90.5 209 GLU A N 1
ATOM 1708 C CA . GLU A 1 209 ? -1.394 -24.75 -20.562 1 90.5 209 GLU A CA 1
ATOM 1709 C C . GLU A 1 209 ? -0.673 -23.797 -21.5 1 90.5 209 GLU A C 1
ATOM 1711 O O . GLU A 1 209 ? -1.076 -23.625 -22.656 1 90.5 209 GLU A O 1
ATOM 1716 N N . LYS A 1 210 ? 0.174 -23.047 -21.062 1 88.19 210 LYS A N 1
ATOM 1717 C CA . LYS A 1 210 ? 1.013 -22.109 -21.812 1 88.19 210 LYS A CA 1
ATOM 1718 C C . LYS A 1 210 ? 2.471 -22.219 -21.375 1 88.19 210 LYS A C 1
ATOM 1720 O O . LYS A 1 210 ? 2.762 -22.328 -20.172 1 88.19 210 LYS A O 1
ATOM 1725 N N . GLY A 1 211 ? 3.406 -22.109 -22.281 1 79.81 211 GLY A N 1
ATOM 1726 C CA . GLY A 1 211 ? 4.832 -22.125 -22 1 79.81 211 GLY A CA 1
ATOM 1727 C C . GLY A 1 211 ? 5.559 -23.281 -22.656 1 79.81 211 GLY A C 1
ATOM 1728 O O . GLY A 1 211 ? 5.023 -24.391 -22.734 1 79.81 211 GLY A O 1
ATOM 1729 N N . CYS A 1 212 ? 6.312 -23.047 -23.859 1 61.22 212 CYS A N 1
ATOM 1730 C CA . CYS A 1 212 ? 7.125 -24.047 -24.531 1 61.22 212 CYS A CA 1
ATOM 1731 C C . CYS A 1 212 ? 8.578 -23.969 -24.062 1 61.22 212 CYS A C 1
ATOM 1733 O O . CYS A 1 212 ? 9.133 -22.891 -23.938 1 61.22 212 CYS A O 1
ATOM 1735 N N . PHE A 1 213 ? 8.906 -24.953 -23.141 1 55.34 213 PHE A N 1
ATOM 1736 C CA . PHE A 1 213 ? 10.352 -24.984 -22.922 1 55.34 213 PHE A CA 1
ATOM 1737 C C . PHE A 1 213 ? 11.062 -25.625 -24.109 1 55.34 213 PHE A C 1
ATOM 1739 O O . PHE A 1 213 ? 10.617 -26.656 -24.609 1 55.34 213 PHE A O 1
ATOM 1746 N N . THR A 1 214 ? 11.227 -24.766 -25.094 1 44.03 214 THR A N 1
ATOM 1747 C CA . THR A 1 214 ? 11.977 -25.422 -26.156 1 44.03 214 THR A CA 1
ATOM 1748 C C . THR A 1 214 ? 13.242 -26.062 -25.609 1 44.03 214 THR A C 1
ATOM 1750 O O . THR A 1 214 ? 13.836 -25.562 -24.641 1 44.03 214 THR A O 1
ATOM 1753 N N . MET B 1 1 ? 2.031 31.594 11.93 1 81.06 1 MET B N 1
ATOM 1754 C CA . MET B 1 1 ? 2.582 30.469 11.172 1 81.06 1 MET B CA 1
ATOM 1755 C C . MET B 1 1 ? 4.055 30.688 10.859 1 81.06 1 MET B C 1
ATOM 1757 O O . MET B 1 1 ? 4.879 29.797 11.039 1 81.06 1 MET B O 1
ATOM 1761 N N . ASP B 1 2 ? 4.418 31.969 10.703 1 84.69 2 ASP B N 1
ATOM 1762 C CA . ASP B 1 2 ? 5.789 32.281 10.312 1 84.69 2 ASP B CA 1
ATOM 1763 C C . ASP B 1 2 ? 6.762 32.031 11.461 1 84.69 2 ASP B C 1
ATOM 1765 O O . ASP B 1 2 ? 7.859 31.516 11.258 1 84.69 2 ASP B O 1
ATOM 1769 N N . LYS B 1 3 ? 6.332 32.344 12.672 1 87.69 3 LYS B N 1
ATOM 1770 C CA . LYS B 1 3 ? 7.199 32.156 13.836 1 87.69 3 LYS B CA 1
ATOM 1771 C C . LYS B 1 3 ? 7.469 30.688 14.078 1 87.69 3 LYS B C 1
ATOM 1773 O O . LYS B 1 3 ? 8.602 30.281 14.344 1 87.69 3 LYS B O 1
ATOM 1778 N N . VAL B 1 4 ? 6.441 29.891 13.977 1 89.75 4 VAL B N 1
ATOM 1779 C CA . VAL B 1 4 ? 6.574 28.453 14.203 1 89.75 4 VAL B CA 1
ATOM 1780 C C . VAL B 1 4 ? 7.496 27.844 13.148 1 89.75 4 VAL B C 1
ATOM 1782 O O . VAL B 1 4 ? 8.383 27.047 13.469 1 89.75 4 VAL B O 1
ATOM 1785 N N . LEU B 1 5 ? 7.344 28.266 11.961 1 93.44 5 LEU B N 1
ATOM 1786 C CA . LEU B 1 5 ? 8.18 27.812 10.859 1 93.44 5 LEU B CA 1
ATOM 1787 C C . LEU B 1 5 ? 9.641 28.156 11.094 1 93.44 5 LEU B C 1
ATOM 1789 O O . LEU B 1 5 ? 10.523 27.328 10.875 1 93.44 5 LEU B O 1
ATOM 1793 N N . GLN B 1 6 ? 9.836 29.359 11.539 1 92 6 GLN B N 1
ATOM 1794 C CA . GLN B 1 6 ? 11.203 29.812 11.805 1 92 6 GLN B CA 1
ATOM 1795 C C . GLN B 1 6 ? 11.836 29.016 12.938 1 92 6 GLN B C 1
ATOM 1797 O O . GLN B 1 6 ? 13.008 28.641 12.859 1 92 6 GLN B O 1
ATOM 1802 N N . GLU B 1 7 ? 11.07 28.797 13.93 1 91.19 7 GLU B N 1
ATOM 1803 C CA . GLU B 1 7 ? 11.578 28.031 15.07 1 91.19 7 GLU B CA 1
ATOM 1804 C C . GLU B 1 7 ? 11.938 26.609 14.656 1 91.19 7 GLU B C 1
ATOM 1806 O O . GLU B 1 7 ? 12.969 26.078 15.07 1 91.19 7 GLU B O 1
ATOM 1811 N N . ILE B 1 8 ? 11.102 26.016 13.867 1 91.56 8 ILE B N 1
ATOM 1812 C CA . ILE B 1 8 ? 11.359 24.672 13.391 1 91.56 8 ILE B CA 1
ATOM 1813 C C . ILE B 1 8 ? 12.609 24.656 12.516 1 91.56 8 ILE B C 1
ATOM 1815 O O . ILE B 1 8 ? 13.469 23.781 12.656 1 91.56 8 ILE B O 1
ATOM 1819 N N . ALA B 1 9 ? 12.695 25.625 11.648 1 92.06 9 ALA B N 1
ATOM 1820 C CA . ALA B 1 9 ? 13.852 25.734 10.766 1 92.06 9 ALA B CA 1
ATOM 1821 C C . ALA B 1 9 ? 15.141 25.891 11.578 1 92.06 9 ALA B C 1
ATOM 1823 O O . ALA B 1 9 ? 16.172 25.297 11.242 1 92.06 9 ALA B O 1
ATOM 1824 N N . ASN B 1 10 ? 15.047 26.672 12.625 1 90.94 10 ASN B N 1
ATOM 1825 C CA . ASN B 1 10 ? 16.203 26.859 13.5 1 90.94 10 ASN B CA 1
ATOM 1826 C C . ASN B 1 10 ? 16.594 25.547 14.188 1 90.94 10 ASN B C 1
ATOM 1828 O O . ASN B 1 10 ? 17.781 25.234 14.305 1 90.94 10 ASN B O 1
ATOM 1832 N N . LEU B 1 11 ? 15.578 24.891 14.609 1 89.06 11 LEU B N 1
ATOM 1833 C CA . LEU B 1 11 ? 15.82 23.609 15.273 1 89.06 11 LEU B CA 1
ATOM 1834 C C . LEU B 1 11 ? 16.531 22.641 14.336 1 89.06 11 LEU B C 1
ATOM 1836 O O . LEU B 1 11 ? 17.484 21.984 14.734 1 89.06 11 LEU B O 1
ATOM 1840 N N . ILE B 1 12 ? 16.094 22.547 13.148 1 89.5 12 ILE B N 1
ATOM 1841 C CA . ILE B 1 12 ? 16.656 21.656 12.148 1 89.5 12 ILE B CA 1
ATOM 1842 C C . ILE B 1 12 ? 18.094 22.078 11.82 1 89.5 12 ILE B C 1
ATOM 1844 O O . ILE B 1 12 ? 18.984 21.234 11.727 1 89.5 12 ILE B O 1
ATOM 1848 N N . GLY B 1 13 ? 18.281 23.359 11.602 1 86.94 13 GLY B N 1
ATOM 1849 C CA . GLY B 1 13 ? 19.594 23.906 11.273 1 86.94 13 GLY B CA 1
ATOM 1850 C C . GLY B 1 13 ? 20.641 23.641 12.336 1 86.94 13 GLY B C 1
ATOM 1851 O O . GLY B 1 13 ? 21.828 23.516 12.031 1 86.94 13 GLY B O 1
ATOM 1852 N N . ASN B 1 14 ? 20.234 23.5 13.531 1 87.5 14 ASN B N 1
ATOM 1853 C CA . ASN B 1 14 ? 21.141 23.344 14.664 1 87.5 14 ASN B CA 1
ATOM 1854 C C . ASN B 1 14 ? 21.516 21.875 14.883 1 87.5 14 ASN B C 1
ATOM 1856 O O . ASN B 1 14 ? 22.406 21.578 15.68 1 87.5 14 ASN B O 1
ATOM 1860 N N . GLU B 1 15 ? 20.828 21.062 14.211 1 85.38 15 GLU B N 1
ATOM 1861 C CA . GLU B 1 15 ? 21.094 19.641 14.359 1 85.38 15 GLU B CA 1
ATOM 1862 C C . GLU B 1 15 ? 22.094 19.156 13.305 1 85.38 15 GLU B C 1
ATOM 1864 O O . GLU B 1 15 ? 22.047 19.594 12.156 1 85.38 15 GLU B O 1
ATOM 1869 N N . ASP B 1 16 ? 23.016 18.375 13.641 1 83.75 16 ASP B N 1
ATOM 1870 C CA . ASP B 1 16 ? 24.016 17.859 12.719 1 83.75 16 ASP B CA 1
ATOM 1871 C C . ASP B 1 16 ? 23.578 16.516 12.133 1 83.75 16 ASP B C 1
ATOM 1873 O O . ASP B 1 16 ? 24.031 16.125 11.055 1 83.75 16 ASP B O 1
ATOM 1877 N N . LYS B 1 17 ? 22.688 15.898 12.836 1 88.31 17 LYS B N 1
ATOM 1878 C CA . LYS B 1 17 ? 22.281 14.562 12.406 1 88.31 17 LYS B CA 1
ATOM 1879 C C . LYS B 1 17 ? 21.141 14.641 11.383 1 88.31 17 LYS B C 1
ATOM 1881 O O . LYS B 1 17 ? 20.516 15.695 11.219 1 88.31 17 LYS B O 1
ATOM 1886 N N . ARG B 1 18 ? 20.906 13.633 10.695 1 92.12 18 ARG B N 1
ATOM 1887 C CA . ARG B 1 18 ? 19.766 13.5 9.781 1 92.12 18 ARG B CA 1
ATOM 1888 C C . ARG B 1 18 ? 18.453 13.648 10.531 1 92.12 18 ARG B C 1
ATOM 1890 O O . ARG B 1 18 ? 18.297 13.117 11.633 1 92.12 18 ARG B O 1
ATOM 1897 N N . MET B 1 19 ? 17.562 14.492 9.953 1 95.75 19 MET B N 1
ATOM 1898 C CA . MET B 1 19 ? 16.281 14.758 10.586 1 95.75 19 MET B CA 1
ATOM 1899 C C . MET B 1 19 ? 15.133 14.273 9.711 1 95.75 19 MET B C 1
ATOM 1901 O O . MET B 1 19 ? 15.102 14.547 8.508 1 95.75 19 MET B O 1
ATOM 1905 N N . ILE B 1 20 ? 14.281 13.562 10.32 1 98.06 20 ILE B N 1
ATOM 1906 C CA . ILE B 1 20 ? 13.039 13.172 9.664 1 98.06 20 ILE B CA 1
ATOM 1907 C C . ILE B 1 20 ? 11.859 13.875 10.344 1 98.06 20 ILE B C 1
ATOM 1909 O O . ILE B 1 20 ? 11.586 13.641 11.523 1 98.06 20 ILE B O 1
ATOM 1913 N N . ILE B 1 21 ? 11.195 14.734 9.578 1 98 21 ILE B N 1
ATOM 1914 C CA . ILE B 1 21 ? 10.086 15.531 10.078 1 98 21 ILE B CA 1
ATOM 1915 C C . ILE B 1 21 ? 8.766 14.992 9.531 1 98 21 ILE B C 1
ATOM 1917 O O . ILE B 1 21 ? 8.562 14.945 8.312 1 98 21 ILE B O 1
ATOM 1921 N N . GLY B 1 22 ? 7.91 14.555 10.406 1 98.62 22 GLY B N 1
ATOM 1922 C CA . GLY B 1 22 ? 6.574 14.125 10.023 1 98.62 22 GLY B CA 1
ATOM 1923 C C . GLY B 1 22 ? 5.535 15.219 10.148 1 98.62 22 GLY B C 1
ATOM 1924 O O . GLY B 1 22 ? 5.434 15.867 11.195 1 98.62 22 GLY B O 1
ATOM 1925 N N . ILE B 1 23 ? 4.836 15.484 9.07 1 98.56 23 ILE B N 1
ATOM 1926 C CA . ILE B 1 23 ? 3.764 16.469 9.055 1 98.56 23 ILE B CA 1
ATOM 1927 C C . ILE B 1 23 ? 2.449 15.797 8.672 1 98.56 23 ILE B C 1
ATOM 1929 O O . ILE B 1 23 ? 2.35 15.18 7.605 1 98.56 23 ILE B O 1
ATOM 1933 N N . SER B 1 24 ? 1.467 15.852 9.531 1 98.75 24 SER B N 1
ATOM 1934 C CA . SER B 1 24 ? 0.195 15.195 9.25 1 98.75 24 SER B CA 1
ATOM 1935 C C . SER B 1 24 ? -0.983 16.109 9.586 1 98.75 24 SER B C 1
ATOM 1937 O O . SER B 1 24 ? -0.793 17.234 10.055 1 98.75 24 SER B O 1
ATOM 1939 N N . GLY B 1 25 ? -2.158 15.68 9.297 1 98.12 25 GLY B N 1
ATOM 1940 C CA . GLY B 1 25 ? -3.43 16.375 9.422 1 98.12 25 GLY B CA 1
ATOM 1941 C C . GLY B 1 25 ? -4.477 15.875 8.445 1 98.12 25 GLY B C 1
ATOM 1942 O O . GLY B 1 25 ? -4.152 15.188 7.473 1 98.12 25 GLY B O 1
ATOM 1943 N N . HIS B 1 26 ? -5.738 16.297 8.789 1 97.5 26 HIS B N 1
ATOM 1944 C CA . HIS B 1 26 ? -6.805 15.875 7.891 1 97.5 26 HIS B CA 1
ATOM 1945 C C . HIS B 1 26 ? -6.793 16.688 6.598 1 97.5 26 HIS B C 1
ATOM 1947 O O . HIS B 1 26 ? -6.008 17.625 6.461 1 97.5 26 HIS B O 1
ATOM 1953 N N . GLY B 1 27 ? -7.566 16.188 5.621 1 94.5 27 GLY B N 1
ATOM 1954 C CA . GLY B 1 27 ? -7.676 16.922 4.375 1 94.5 27 GLY B CA 1
ATOM 1955 C C . GLY B 1 27 ? -8.062 18.375 4.574 1 94.5 27 GLY B C 1
ATOM 1956 O O . GLY B 1 27 ? -8.914 18.688 5.41 1 94.5 27 GLY B O 1
ATOM 1957 N N . ALA B 1 28 ? -7.398 19.219 3.871 1 94.12 28 ALA B N 1
ATOM 1958 C CA . ALA B 1 28 ? -7.676 20.656 3.893 1 94.12 28 ALA B CA 1
ATOM 1959 C C . ALA B 1 28 ? -7.266 21.281 5.227 1 94.12 28 ALA B C 1
ATOM 1961 O O . ALA B 1 28 ? -7.789 22.328 5.617 1 94.12 28 ALA B O 1
ATOM 1962 N N . SER B 1 29 ? -6.422 20.609 5.965 1 95.88 29 SER B N 1
ATOM 1963 C CA . SER B 1 29 ? -5.969 21.109 7.258 1 95.88 29 SER B CA 1
ATOM 1964 C C . SER B 1 29 ? -4.852 22.141 7.09 1 95.88 29 SER B C 1
ATOM 1966 O O . SER B 1 29 ? -4.504 22.844 8.039 1 95.88 29 SER B O 1
ATOM 1968 N N . GLY B 1 30 ? -4.227 22.188 5.941 1 94.56 30 GLY B N 1
ATOM 1969 C CA . GLY B 1 30 ? -3.133 23.109 5.691 1 94.56 30 GLY B CA 1
ATOM 1970 C C . GLY B 1 30 ? -1.766 22.469 5.805 1 94.56 30 GLY B C 1
ATOM 1971 O O . GLY B 1 30 ? -0.742 23.141 5.719 1 94.56 30 GLY B O 1
ATOM 1972 N N . LYS B 1 31 ? -1.732 21.156 5.969 1 95.88 31 LYS B N 1
ATOM 1973 C CA . LYS B 1 31 ? -0.456 20.469 6.16 1 95.88 31 LYS B CA 1
ATOM 1974 C C . LYS B 1 31 ? 0.438 20.625 4.934 1 95.88 31 LYS B C 1
ATOM 1976 O O . LYS B 1 31 ? 1.65 20.797 5.059 1 95.88 31 LYS B O 1
ATOM 1981 N N . THR B 1 32 ? -0.145 20.562 3.709 1 95.25 32 THR B N 1
ATOM 1982 C CA . THR B 1 32 ? 0.643 20.672 2.488 1 95.25 32 THR B CA 1
ATOM 1983 C C . THR B 1 32 ? 1.25 22.078 2.375 1 95.25 32 THR B C 1
ATOM 1985 O O . THR B 1 32 ? 2.438 22.219 2.076 1 95.25 32 THR B O 1
ATOM 1988 N N . THR B 1 33 ? 0.452 23.078 2.643 1 93.94 33 THR B N 1
ATOM 1989 C CA . THR B 1 33 ? 0.932 24.453 2.629 1 93.94 33 THR B CA 1
ATOM 1990 C C . THR B 1 33 ? 2.035 24.656 3.664 1 93.94 33 THR B C 1
ATOM 1992 O O . THR B 1 33 ? 3.07 25.25 3.367 1 93.94 33 THR B O 1
ATOM 1995 N N . PHE B 1 34 ? 1.799 24.141 4.816 1 95.69 34 PHE B N 1
ATOM 1996 C CA . PHE B 1 34 ? 2.787 24.25 5.883 1 95.69 34 PHE B CA 1
ATOM 1997 C C . PHE B 1 34 ? 4.102 23.609 5.465 1 95.69 34 PHE B C 1
ATOM 1999 O O . PHE B 1 34 ? 5.172 24.203 5.621 1 95.69 34 PHE B O 1
ATOM 2006 N N . ALA B 1 35 ? 4.055 22.375 4.938 1 96.81 35 ALA B N 1
ATOM 2007 C CA . ALA B 1 35 ? 5.238 21.641 4.508 1 96.81 35 ALA B CA 1
ATOM 2008 C C . ALA B 1 35 ? 6.008 22.406 3.438 1 96.81 35 ALA B C 1
ATOM 2010 O O . ALA B 1 35 ? 7.238 22.5 3.494 1 96.81 35 ALA B O 1
ATOM 2011 N N . HIS B 1 36 ? 5.309 22.984 2.547 1 96.38 36 HIS B N 1
ATOM 2012 C CA . HIS B 1 36 ? 5.945 23.734 1.473 1 96.38 36 HIS B CA 1
ATOM 2013 C C . HIS B 1 36 ? 6.621 25 2.008 1 96.38 36 HIS B C 1
ATOM 2015 O O . HIS B 1 36 ? 7.715 25.359 1.565 1 96.38 36 HIS B O 1
ATOM 2021 N N . ASN B 1 37 ? 5.934 25.688 2.898 1 95.88 37 ASN B N 1
ATOM 2022 C CA . ASN B 1 37 ? 6.531 26.859 3.514 1 95.88 37 ASN B CA 1
ATOM 2023 C C . ASN B 1 37 ? 7.789 26.5 4.301 1 95.88 37 ASN B C 1
ATOM 2025 O O . ASN B 1 37 ? 8.773 27.25 4.277 1 95.88 37 ASN B O 1
ATOM 2029 N N . LEU B 1 38 ? 7.742 25.422 4.98 1 95.69 38 LEU B N 1
ATOM 2030 C CA . LEU B 1 38 ? 8.922 24.953 5.703 1 95.69 38 LEU B CA 1
ATOM 2031 C C . LEU B 1 38 ? 10.062 24.641 4.742 1 95.69 38 LEU B C 1
ATOM 2033 O O . LEU B 1 38 ? 11.211 25.031 4.984 1 95.69 38 LEU B O 1
ATOM 2037 N N . LEU B 1 39 ? 9.734 23.938 3.67 1 95.31 39 LEU B N 1
ATOM 2038 C CA . LEU B 1 39 ? 10.711 23.594 2.641 1 95.31 39 LEU B CA 1
ATOM 2039 C C . LEU B 1 39 ? 11.367 24.859 2.092 1 95.31 39 LEU B C 1
ATOM 2041 O O . LEU B 1 39 ? 12.594 24.906 1.942 1 95.31 39 LEU B O 1
ATOM 2045 N N . LYS B 1 40 ? 10.562 25.828 1.825 1 94.62 40 LYS B N 1
ATOM 2046 C CA . LYS B 1 40 ? 11.07 27.094 1.308 1 94.62 40 LYS B CA 1
ATOM 2047 C C . LYS B 1 40 ? 12.031 27.75 2.297 1 94.62 40 LYS B C 1
ATOM 2049 O O . LYS B 1 40 ? 13.055 28.312 1.896 1 94.62 40 LYS B O 1
ATOM 2054 N N . ARG B 1 41 ? 11.711 27.688 3.512 1 93.5 41 ARG B N 1
ATOM 2055 C CA . ARG B 1 41 ? 12.531 28.297 4.551 1 93.5 41 ARG B CA 1
ATOM 2056 C C . ARG B 1 41 ? 13.859 27.547 4.703 1 93.5 41 ARG B C 1
ATOM 2058 O O . ARG B 1 41 ? 14.891 28.172 4.953 1 93.5 41 ARG B O 1
ATOM 2065 N N . LEU B 1 42 ? 13.836 26.266 4.613 1 93 42 LEU B N 1
ATOM 2066 C CA . LEU B 1 42 ? 15.023 25.422 4.781 1 93 42 LEU B CA 1
ATOM 2067 C C . LEU B 1 42 ? 15.898 25.469 3.531 1 93 42 LEU B C 1
ATOM 2069 O O . LEU B 1 42 ? 17.109 25.25 3.609 1 93 42 LEU B O 1
ATOM 2073 N N . GLY B 1 43 ? 15.266 25.781 2.404 1 90.12 43 GLY B N 1
ATOM 2074 C CA . GLY B 1 43 ? 15.93 25.594 1.122 1 90.12 43 GLY B CA 1
ATOM 2075 C C . GLY B 1 43 ? 15.797 24.188 0.571 1 90.12 43 GLY B C 1
ATOM 2076 O O . GLY B 1 43 ? 15.289 23.297 1.251 1 90.12 43 GLY B O 1
ATOM 2077 N N . HIS B 1 44 ? 16.234 23.969 -0.654 1 86.81 44 HIS B N 1
ATOM 2078 C CA . HIS B 1 44 ? 15.984 22.703 -1.339 1 86.81 44 HIS B CA 1
ATOM 2079 C C . HIS B 1 44 ? 17.234 21.828 -1.354 1 86.81 44 HIS B C 1
ATOM 2081 O O . HIS B 1 44 ? 17.156 20.641 -1.692 1 86.81 44 HIS B O 1
ATOM 2087 N N . VAL B 1 45 ? 18.281 22.328 -0.888 1 88.75 45 VAL B N 1
ATOM 2088 C CA . VAL B 1 45 ? 19.531 21.578 -0.918 1 88.75 45 VAL B CA 1
ATOM 2089 C C . VAL B 1 45 ? 19.594 20.625 0.273 1 88.75 45 VAL B C 1
ATOM 2091 O O . VAL B 1 45 ? 19.312 21.016 1.407 1 88.75 45 VAL B O 1
ATOM 2094 N N . ASN B 1 46 ? 19.844 19.375 0.086 1 93.81 46 ASN B N 1
ATOM 2095 C CA . ASN B 1 46 ? 19.984 18.328 1.1 1 93.81 46 ASN B CA 1
ATOM 2096 C C . ASN B 1 46 ? 18.672 18.094 1.84 1 93.81 46 ASN B C 1
ATOM 2098 O O . ASN B 1 46 ? 18.672 17.844 3.047 1 93.81 46 ASN B 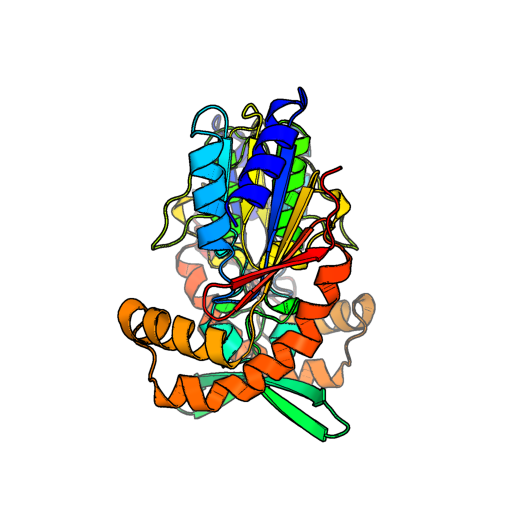O 1
ATOM 2102 N N . VAL B 1 47 ? 17.578 18.406 1.127 1 96.44 47 VAL B N 1
ATOM 2103 C CA . VAL B 1 47 ? 16.266 18.203 1.729 1 96.44 47 VAL B CA 1
ATOM 2104 C C . VAL B 1 47 ? 15.422 17.281 0.845 1 96.44 47 VAL B C 1
ATOM 2106 O O . VAL B 1 47 ? 15.344 17.484 -0.37 1 96.44 47 VAL B O 1
ATOM 2109 N N . ASN B 1 48 ? 14.891 16.234 1.404 1 97.62 48 ASN B N 1
ATOM 2110 C CA . ASN B 1 48 ? 13.875 15.406 0.75 1 97.62 48 ASN B CA 1
ATOM 2111 C C . ASN B 1 48 ? 12.469 15.844 1.145 1 97.62 48 ASN B C 1
ATOM 2113 O O . ASN B 1 48 ? 12.219 16.172 2.305 1 97.62 48 ASN B O 1
ATOM 2117 N N . TYR B 1 49 ? 11.648 15.898 0.193 1 97.56 49 TYR B N 1
ATOM 2118 C CA . TYR B 1 49 ? 10.219 16.062 0.42 1 97.56 49 TYR B CA 1
ATOM 2119 C C . TYR B 1 49 ? 9.445 14.836 -0.049 1 97.56 49 TYR B C 1
ATOM 2121 O O . TYR B 1 49 ? 9.484 14.484 -1.229 1 97.56 49 TYR B O 1
ATOM 2129 N N . ILE B 1 50 ? 8.758 14.188 0.839 1 97.81 50 ILE B N 1
ATOM 2130 C CA . ILE B 1 50 ? 8.047 12.953 0.543 1 97.81 50 ILE B CA 1
ATOM 2131 C C . ILE B 1 50 ? 6.555 13.133 0.811 1 97.81 50 ILE B C 1
ATOM 2133 O O . ILE B 1 50 ? 6.133 13.25 1.964 1 97.81 50 ILE B O 1
ATOM 2137 N N . ASN B 1 51 ? 5.793 13.188 -0.241 1 97.56 51 ASN B N 1
ATOM 2138 C CA . ASN B 1 51 ? 4.336 13.141 -0.149 1 97.56 51 ASN B CA 1
ATOM 2139 C C . ASN B 1 51 ? 3.836 11.711 0.06 1 97.56 51 ASN B C 1
ATOM 2141 O O . ASN B 1 51 ? 4.328 10.781 -0.576 1 97.56 51 ASN B O 1
ATOM 2145 N N . THR B 1 52 ? 2.812 11.508 0.908 1 98 52 THR B N 1
ATOM 2146 C CA . THR B 1 52 ? 2.471 10.141 1.283 1 98 52 THR B CA 1
ATOM 2147 C C . THR B 1 52 ? 1.082 9.766 0.772 1 98 52 THR B C 1
ATOM 2149 O O . THR B 1 52 ? 0.488 8.789 1.229 1 98 52 THR B O 1
ATOM 2152 N N . ASP B 1 53 ? 0.538 10.477 -0.189 1 96.25 53 ASP B N 1
ATOM 2153 C CA . ASP B 1 53 ? -0.797 10.203 -0.712 1 96.25 53 ASP B CA 1
ATOM 2154 C C . ASP B 1 53 ? -0.866 8.82 -1.351 1 96.25 53 ASP B C 1
ATOM 2156 O O . ASP B 1 53 ? -1.913 8.172 -1.322 1 96.25 53 ASP B O 1
ATOM 2160 N N . THR B 1 54 ? 0.218 8.375 -1.848 1 96.69 54 THR B N 1
ATOM 2161 C CA . THR B 1 54 ? 0.233 7.109 -2.574 1 96.69 54 THR B CA 1
ATOM 2162 C C . THR B 1 54 ? 0.151 5.93 -1.608 1 96.69 54 THR B C 1
ATOM 2164 O O . THR B 1 54 ? -0.009 4.781 -2.031 1 96.69 54 THR B O 1
ATOM 2167 N N . TYR B 1 55 ? 0.218 6.191 -0.338 1 97.62 55 TYR B N 1
ATOM 2168 C CA . TYR B 1 55 ? 0.082 5.137 0.658 1 97.62 55 TYR B CA 1
ATOM 2169 C C . TYR B 1 55 ? -1.368 4.988 1.104 1 97.62 55 TYR B C 1
ATOM 2171 O O . TYR B 1 55 ? -1.688 4.121 1.922 1 97.62 55 TYR B O 1
ATOM 2179 N N . ILE B 1 56 ? -2.229 5.863 0.566 1 96.25 56 ILE B N 1
ATOM 2180 C CA . ILE B 1 56 ? -3.656 5.785 0.851 1 96.25 56 ILE B CA 1
ATOM 2181 C C . ILE B 1 56 ? -4.348 4.91 -0.192 1 96.25 56 ILE B C 1
ATOM 2183 O O . ILE B 1 56 ? -4.066 5.023 -1.389 1 96.25 56 ILE B O 1
ATOM 2187 N N . ILE B 1 57 ? -5.191 4.082 0.325 1 91.31 57 ILE B N 1
ATOM 2188 C CA . ILE B 1 57 ? -5.914 3.23 -0.614 1 91.31 57 ILE B CA 1
ATOM 2189 C C . ILE B 1 57 ? -6.762 4.094 -1.547 1 91.31 57 ILE B C 1
ATOM 2191 O O . ILE B 1 57 ? -7.176 5.195 -1.178 1 91.31 57 ILE B O 1
ATOM 2195 N N . GLY B 1 58 ? -7.023 3.592 -2.646 1 86.38 58 GLY B N 1
ATOM 2196 C CA . GLY B 1 58 ? -7.734 4.344 -3.67 1 86.38 58 GLY B CA 1
ATOM 2197 C C . GLY B 1 58 ? -9.109 4.812 -3.219 1 86.38 58 GLY B C 1
ATOM 2198 O O . GLY B 1 58 ? -9.789 4.117 -2.467 1 86.38 58 GLY B O 1
ATOM 2199 N N . SER B 1 59 ? -9.492 5.93 -3.775 1 79.38 59 SER B N 1
ATOM 2200 C CA . SER B 1 59 ? -10.766 6.535 -3.402 1 79.38 59 SER B CA 1
ATOM 2201 C C . SER B 1 59 ? -11.945 5.66 -3.82 1 79.38 59 SER B C 1
ATOM 2203 O O . SER B 1 59 ? -12.961 5.598 -3.123 1 79.38 59 SER B O 1
ATOM 2205 N N . SER B 1 60 ? -11.797 5.012 -4.898 1 80.19 60 SER B N 1
ATOM 2206 C CA . SER B 1 60 ? -12.875 4.141 -5.359 1 80.19 60 SER B CA 1
ATOM 2207 C C . SER B 1 60 ? -13.156 3.029 -4.355 1 80.19 60 SER B C 1
ATOM 2209 O O . SER B 1 60 ? -14.312 2.711 -4.078 1 80.19 60 SER B O 1
ATOM 2211 N N . LEU B 1 61 ? -12.141 2.551 -3.764 1 85 61 LEU B N 1
ATOM 2212 C CA . LEU B 1 61 ? -12.305 1.499 -2.766 1 85 61 LEU B CA 1
ATOM 2213 C C . LEU B 1 61 ? -12.984 2.037 -1.513 1 85 61 LEU B C 1
ATOM 2215 O O . LEU B 1 61 ? -13.883 1.396 -0.969 1 85 61 LEU B O 1
ATOM 2219 N N . ARG B 1 62 ? -12.602 3.148 -1.12 1 84.62 62 ARG B N 1
ATOM 2220 C CA . ARG B 1 62 ? -13.18 3.756 0.073 1 84.62 62 ARG B CA 1
ATOM 2221 C C . ARG B 1 62 ? -14.656 4.062 -0.133 1 84.62 62 ARG B C 1
ATOM 2223 O O . ARG B 1 62 ? -15.461 3.924 0.793 1 84.62 62 ARG B O 1
ATOM 2230 N N . LYS B 1 63 ? -15.039 4.383 -1.359 1 82.62 63 LYS B N 1
ATOM 2231 C CA . LYS B 1 63 ? -16.422 4.727 -1.667 1 82.62 63 LYS B CA 1
ATOM 2232 C C . LYS B 1 63 ? -17.328 3.496 -1.613 1 82.62 63 LYS B C 1
ATOM 2234 O O . LYS B 1 63 ? -18.547 3.615 -1.478 1 82.62 63 LYS B O 1
ATOM 2239 N N . TYR B 1 64 ? -16.703 2.389 -1.667 1 85.38 64 TYR B N 1
ATOM 2240 C CA . TYR B 1 64 ? -17.484 1.155 -1.654 1 85.38 64 TYR B CA 1
ATOM 2241 C C . TYR B 1 64 ? -17.312 0.424 -0.326 1 85.38 64 TYR B C 1
ATOM 2243 O O . TYR B 1 64 ? -17.781 -0.709 -0.175 1 85.38 64 TYR B O 1
ATOM 2251 N N . THR B 1 65 ? -16.609 1.038 0.587 1 89.69 65 THR B N 1
ATOM 2252 C CA . THR B 1 65 ? -16.406 0.489 1.922 1 89.69 65 THR B CA 1
ATOM 2253 C C . THR B 1 65 ? -17.281 1.197 2.943 1 89.69 65 THR B C 1
ATOM 2255 O O . THR B 1 65 ? -17.109 2.387 3.211 1 89.69 65 THR B O 1
ATOM 2258 N N . PHE B 1 66 ? -18.188 0.497 3.523 1 90.5 66 PHE B N 1
ATOM 2259 C CA . PHE B 1 66 ? -19.047 1.051 4.559 1 90.5 66 PHE B CA 1
ATOM 2260 C C . PHE B 1 66 ? -18.594 0.615 5.941 1 90.5 66 PHE B C 1
ATOM 2262 O O . PHE B 1 66 ? -18.25 -0.552 6.152 1 90.5 66 PHE B O 1
ATOM 2269 N N . ILE B 1 67 ? -18.547 1.524 6.809 1 91.56 67 ILE B N 1
ATOM 2270 C CA . ILE B 1 67 ? -18.125 1.187 8.164 1 91.56 67 ILE B CA 1
ATOM 2271 C C . ILE B 1 67 ? -19.188 1.645 9.164 1 91.56 67 ILE B C 1
ATOM 2273 O O . ILE B 1 67 ? -19.922 2.605 8.906 1 91.56 67 ILE B O 1
ATOM 2277 N N . ASP B 1 68 ? -19.297 0.945 10.266 1 92.88 68 ASP B N 1
ATOM 2278 C CA . ASP B 1 68 ? -20.203 1.255 11.375 1 92.88 68 ASP B CA 1
ATOM 2279 C C . ASP B 1 68 ? -19.438 1.834 12.562 1 92.88 68 ASP B C 1
ATOM 2281 O O . ASP B 1 68 ? -18.344 1.368 12.891 1 92.88 68 ASP B O 1
ATOM 2285 N N . TYR B 1 69 ? -19.953 2.822 13.117 1 93.56 69 TYR B N 1
ATOM 2286 C CA . TYR B 1 69 ? -19.344 3.406 14.305 1 93.56 69 TYR B CA 1
ATOM 2287 C C . TYR B 1 69 ? -20.391 4.094 15.172 1 93.56 69 TYR B C 1
ATOM 2289 O O . TYR B 1 69 ? -21.531 4.312 14.727 1 93.56 69 TYR B O 1
ATOM 2297 N N . GLU B 1 70 ? -20.062 4.32 16.438 1 95.25 70 GLU B N 1
ATOM 2298 C CA . GLU B 1 70 ? -20.906 5.031 17.391 1 95.25 70 GLU B CA 1
ATOM 2299 C C . GLU B 1 70 ? -20.359 6.426 17.672 1 95.25 70 GLU B C 1
ATOM 2301 O O . GLU B 1 70 ? -19.141 6.605 17.812 1 95.25 70 GLU B O 1
ATOM 2306 N N . TYR B 1 71 ? -21.25 7.383 17.656 1 94.19 71 TYR B N 1
ATOM 2307 C CA . TYR B 1 71 ? -20.906 8.758 17.984 1 94.19 71 TYR B CA 1
ATOM 2308 C C . TYR B 1 71 ? -22.031 9.43 18.766 1 94.19 71 TYR B C 1
ATOM 2310 O O . TYR B 1 71 ? -23.172 9.453 18.297 1 94.19 71 TYR B O 1
ATOM 2318 N N . GLU B 1 72 ? -21.688 9.914 19.969 1 94.88 72 GLU B N 1
ATOM 2319 C CA . GLU B 1 72 ? -22.656 10.555 20.844 1 94.88 72 GLU B CA 1
ATOM 2320 C C . GLU B 1 72 ? -23.875 9.656 21.047 1 94.88 72 GLU B C 1
ATOM 2322 O O . GLU B 1 72 ? -25.016 10.094 20.875 1 94.88 72 GLU B O 1
ATOM 2327 N N . ASN B 1 73 ? -23.625 8.383 21.188 1 94.19 73 ASN B N 1
ATOM 2328 C CA . ASN B 1 73 ? -24.609 7.363 21.531 1 94.19 73 ASN B CA 1
ATOM 2329 C C . ASN B 1 73 ? -25.547 7.07 20.375 1 94.19 73 ASN B C 1
ATOM 2331 O O . ASN B 1 73 ? -26.688 6.648 20.578 1 94.19 73 ASN B O 1
ATOM 2335 N N . GLU B 1 74 ? -25.109 7.391 19.234 1 95.56 74 GLU B N 1
ATOM 2336 C CA . GLU B 1 74 ? -25.859 7.074 18.031 1 95.56 74 GLU B CA 1
ATOM 2337 C C . GLU B 1 74 ? -25.047 6.191 17.078 1 95.56 74 GLU B C 1
ATOM 2339 O O . GLU B 1 74 ? -23.844 6.395 16.922 1 95.56 74 GLU B O 1
ATOM 2344 N N . HIS B 1 75 ? -25.734 5.266 16.578 1 95 75 HIS B N 1
ATOM 2345 C CA . HIS B 1 75 ? -25.109 4.395 15.594 1 95 75 HIS B CA 1
ATOM 2346 C C . HIS B 1 75 ? -25.078 5.055 14.219 1 95 75 HIS B C 1
ATOM 2348 O O . HIS B 1 75 ? -26.078 5.629 13.773 1 95 75 HIS B O 1
ATOM 2354 N N . HIS B 1 76 ? -23.922 5.016 13.648 1 93.44 76 HIS B N 1
ATOM 2355 C CA . HIS B 1 76 ? -23.719 5.555 12.305 1 93.44 76 HIS B CA 1
ATOM 2356 C C . HIS B 1 76 ? -23.188 4.488 11.352 1 93.44 76 HIS B C 1
ATOM 2358 O O . HIS B 1 76 ? -22.484 3.574 11.773 1 93.44 76 HIS B O 1
ATOM 2364 N N . ARG B 1 77 ? -23.609 4.523 10.164 1 92.94 77 ARG B N 1
ATOM 2365 C CA . ARG B 1 77 ? -23.078 3.734 9.055 1 92.94 77 ARG B CA 1
ATOM 2366 C C . ARG B 1 77 ? -22.812 4.613 7.836 1 92.94 77 ARG B C 1
ATOM 2368 O O . ARG B 1 77 ? -23.734 5.238 7.309 1 92.94 77 ARG B O 1
ATOM 2375 N N . ASP B 1 78 ? -21.562 4.699 7.41 1 93.06 78 ASP B N 1
ATOM 2376 C CA . ASP B 1 78 ? -21.203 5.559 6.281 1 93.06 78 ASP B CA 1
ATOM 2377 C C . ASP B 1 78 ? -19.984 5.016 5.539 1 93.06 78 ASP B C 1
ATOM 2379 O O . ASP B 1 78 ? -19.359 4.059 5.988 1 93.06 78 ASP B O 1
ATOM 2383 N N . LYS B 1 79 ? -19.766 5.609 4.328 1 91.88 79 LYS B N 1
ATOM 2384 C CA . LYS B 1 79 ? -18.57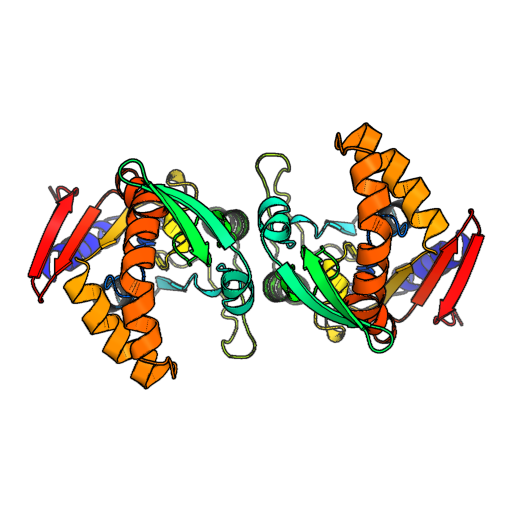8 5.273 3.557 1 91.88 79 LYS B CA 1
ATOM 2385 C C . LYS B 1 79 ? -17.297 5.641 4.32 1 91.88 79 LYS B C 1
ATOM 2387 O O . LYS B 1 79 ? -17.234 6.695 4.953 1 91.88 79 LYS B O 1
ATOM 2392 N N . MET B 1 80 ? -16.344 4.773 4.227 1 93.56 80 MET B N 1
ATOM 2393 C CA . MET B 1 80 ? -15.07 5.02 4.895 1 93.56 80 MET B CA 1
ATOM 2394 C C . MET B 1 80 ? -14.352 6.207 4.27 1 93.56 80 MET B C 1
ATOM 2396 O O . MET B 1 80 ? -14.328 6.352 3.045 1 93.56 80 MET B O 1
ATOM 2400 N N . THR B 1 81 ? -13.734 7.059 5.094 1 93.56 81 THR B N 1
ATOM 2401 C CA . THR B 1 81 ? -12.945 8.188 4.605 1 93.56 81 THR B CA 1
ATOM 2402 C C . THR B 1 81 ? -11.453 7.93 4.809 1 93.56 81 THR B C 1
ATOM 2404 O O . THR B 1 81 ? -11.07 6.926 5.406 1 93.56 81 THR B O 1
ATOM 2407 N N . ALA B 1 82 ? -10.672 8.852 4.297 1 95 82 ALA B N 1
ATOM 2408 C CA . ALA B 1 82 ? -9.219 8.742 4.426 1 95 82 ALA B CA 1
ATOM 2409 C C . ALA B 1 82 ? -8.773 9.008 5.859 1 95 82 ALA B C 1
ATOM 2411 O O . ALA B 1 82 ? -7.59 8.891 6.18 1 95 82 ALA B O 1
ATOM 2412 N N . CYS B 1 83 ? -9.695 9.273 6.727 1 96.44 83 CYS B N 1
ATOM 2413 C CA . CYS B 1 83 ? -9.336 9.492 8.125 1 96.44 83 CYS B CA 1
ATOM 2414 C C . CYS B 1 83 ? -9.211 8.18 8.875 1 96.44 83 CYS B C 1
ATOM 2416 O O . CYS B 1 83 ? -8.672 8.141 9.984 1 96.44 83 CYS B O 1
ATOM 2418 N N . HIS B 1 84 ? -9.68 7.156 8.312 1 95.62 84 HIS B N 1
ATOM 2419 C CA . HIS B 1 84 ? -9.617 5.848 8.953 1 95.62 84 HIS B CA 1
ATOM 2420 C C . HIS B 1 84 ? -8.242 5.211 8.781 1 95.62 84 HIS B C 1
ATOM 2422 O O . HIS B 1 84 ? -7.711 5.164 7.676 1 95.62 84 HIS B O 1
ATOM 2428 N N . PRO B 1 85 ? -7.699 4.621 9.836 1 95.75 85 PRO B N 1
ATOM 2429 C CA . PRO B 1 85 ? -6.367 4.023 9.742 1 95.75 85 PRO B CA 1
ATOM 2430 C C . PRO B 1 85 ? -6.293 2.889 8.727 1 95.75 85 PRO B C 1
ATOM 2432 O O . PRO B 1 85 ? -5.266 2.705 8.07 1 95.75 85 PRO B O 1
ATOM 2435 N N . ALA B 1 86 ? -7.367 2.176 8.508 1 93.69 86 ALA B N 1
ATOM 2436 C CA . ALA B 1 86 ? -7.383 1.039 7.594 1 93.69 86 ALA B C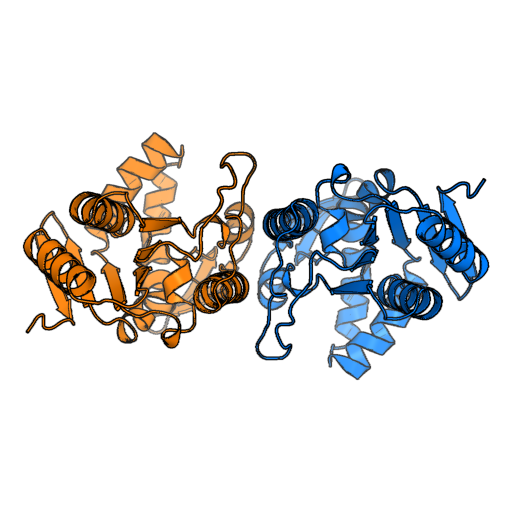A 1
ATOM 2437 C C . ALA B 1 86 ? -7.266 1.5 6.141 1 93.69 86 ALA B C 1
ATOM 2439 O O . ALA B 1 86 ? -7.023 0.69 5.246 1 93.69 86 ALA B O 1
ATOM 2440 N N . ALA B 1 87 ? -7.414 2.752 5.922 1 95.12 87 ALA B N 1
ATOM 2441 C CA . ALA B 1 87 ? -7.316 3.309 4.578 1 95.12 87 ALA B CA 1
ATOM 2442 C C . ALA B 1 87 ? -5.863 3.559 4.188 1 95.12 87 ALA B C 1
ATOM 2444 O O . ALA B 1 87 ? -5.582 4.066 3.1 1 95.12 87 ALA B O 1
ATOM 2445 N N . HIS B 1 88 ? -4.934 3.193 5.059 1 96.62 88 HIS B N 1
ATOM 2446 C CA . HIS B 1 88 ? -3.545 3.574 4.828 1 96.62 88 HIS B CA 1
ATOM 2447 C C . HIS B 1 88 ? -2.623 2.361 4.879 1 96.62 88 HIS B C 1
ATOM 2449 O O . HIS B 1 88 ? -2.787 1.485 5.73 1 96.62 88 HIS B O 1
ATOM 2455 N N . HIS B 1 89 ? -1.688 2.344 3.957 1 96.19 89 HIS B N 1
ATOM 2456 C CA . HIS B 1 89 ? -0.592 1.382 4.023 1 96.19 89 HIS B CA 1
ATOM 2457 C C . HIS B 1 89 ? 0.529 1.887 4.926 1 96.19 89 HIS B C 1
ATOM 2459 O O . HIS B 1 89 ? 1.643 2.135 4.457 1 96.19 89 HIS B O 1
ATOM 2465 N N . ALA B 1 90 ? 0.232 1.909 6.207 1 97.31 90 ALA B N 1
ATOM 2466 C CA . ALA B 1 90 ? 1.13 2.508 7.188 1 97.31 90 ALA B CA 1
ATOM 2467 C C . ALA B 1 90 ? 2.443 1.735 7.277 1 97.31 90 ALA B C 1
ATOM 2469 O O . ALA B 1 90 ? 3.518 2.334 7.355 1 97.31 90 ALA B O 1
ATOM 2470 N N . PHE B 1 91 ? 2.383 0.417 7.168 1 97.5 91 PHE B N 1
ATOM 2471 C CA . PHE B 1 91 ? 3.576 -0.412 7.277 1 97.5 91 PHE B CA 1
ATOM 2472 C C . PHE B 1 91 ? 4.527 -0.151 6.117 1 97.5 91 PHE B C 1
ATOM 2474 O O . PHE B 1 91 ? 5.746 -0.205 6.281 1 97.5 91 PHE B O 1
ATOM 2481 N N . ALA B 1 92 ? 3.957 0.084 4.973 1 97.94 92 ALA B N 1
ATOM 2482 C CA . ALA B 1 92 ? 4.785 0.402 3.812 1 97.94 92 ALA B CA 1
ATOM 2483 C C . ALA B 1 92 ? 5.551 1.706 4.023 1 97.94 92 ALA B C 1
ATOM 2485 O O . ALA B 1 92 ? 6.738 1.793 3.709 1 97.94 92 ALA B O 1
ATOM 2486 N N . LEU B 1 93 ? 4.863 2.709 4.535 1 98.62 93 LEU B N 1
ATOM 2487 C CA . LEU B 1 93 ? 5.531 3.977 4.805 1 98.62 93 LEU B CA 1
ATOM 2488 C C . LEU B 1 93 ? 6.586 3.814 5.895 1 98.62 93 LEU B C 1
ATOM 2490 O O . LEU B 1 93 ? 7.684 4.363 5.789 1 98.62 93 LEU B O 1
ATOM 2494 N N . GLU B 1 94 ? 6.258 3.092 6.93 1 98.56 94 GLU B N 1
ATOM 2495 C CA . GLU B 1 94 ? 7.227 2.842 7.992 1 98.56 94 GLU B CA 1
ATOM 2496 C C . GLU B 1 94 ? 8.5 2.201 7.441 1 98.56 94 GLU B C 1
ATOM 2498 O O . GLU B 1 94 ? 9.609 2.588 7.816 1 98.56 94 GLU B O 1
ATOM 2503 N N . ARG B 1 95 ? 8.258 1.234 6.602 1 98.44 95 ARG B N 1
ATOM 2504 C CA . ARG B 1 95 ? 9.391 0.566 5.961 1 98.44 95 ARG B CA 1
ATOM 2505 C C . ARG B 1 95 ? 10.258 1.564 5.203 1 98.44 95 ARG B C 1
ATOM 2507 O O . ARG B 1 95 ? 11.484 1.51 5.277 1 98.44 95 ARG B O 1
ATOM 2514 N N . ASP B 1 96 ? 9.703 2.479 4.461 1 98.5 96 ASP B N 1
ATOM 2515 C CA . ASP B 1 96 ? 10.461 3.463 3.695 1 98.5 96 ASP B CA 1
ATOM 2516 C C . ASP B 1 96 ? 11.242 4.395 4.617 1 98.5 96 ASP B C 1
ATOM 2518 O O . ASP B 1 96 ? 12.398 4.723 4.344 1 98.5 96 ASP B O 1
ATOM 2522 N N . ILE B 1 97 ? 10.617 4.801 5.688 1 98.5 97 ILE B N 1
ATOM 2523 C CA . ILE B 1 97 ? 11.281 5.68 6.641 1 98.5 97 ILE B CA 1
ATOM 2524 C C . ILE B 1 97 ? 12.445 4.945 7.301 1 98.5 97 ILE B C 1
ATOM 2526 O O . ILE B 1 97 ? 13.523 5.52 7.492 1 98.5 97 ILE B O 1
ATOM 2530 N N . ARG B 1 98 ? 12.266 3.705 7.621 1 98 98 ARG B N 1
ATOM 2531 C CA . ARG B 1 98 ? 13.344 2.906 8.203 1 98 98 ARG B CA 1
ATOM 2532 C C . ARG B 1 98 ? 14.508 2.781 7.23 1 98 98 ARG B C 1
ATOM 2534 O O . ARG B 1 98 ? 15.672 2.816 7.645 1 98 98 ARG B O 1
ATOM 2541 N N . MET B 1 99 ? 14.164 2.594 6.004 1 98.12 99 MET B N 1
ATOM 2542 C CA . MET B 1 99 ? 15.219 2.537 4.996 1 98.12 99 MET B CA 1
ATOM 2543 C C . MET B 1 99 ? 16.047 3.824 4.992 1 98.12 99 MET B C 1
ATOM 2545 O O . MET B 1 99 ? 17.266 3.779 4.973 1 98.12 99 MET B O 1
ATOM 2549 N N . LEU B 1 100 ? 15.367 4.918 5.035 1 96.69 100 LEU B N 1
ATOM 2550 C CA . LEU B 1 100 ? 16.047 6.211 5.109 1 96.69 100 LEU B CA 1
ATOM 2551 C C . LEU B 1 100 ? 16.953 6.273 6.324 1 96.69 100 LEU B C 1
ATOM 2553 O O . LEU B 1 100 ? 18.109 6.695 6.215 1 96.69 100 LEU B O 1
ATOM 2557 N N . ARG B 1 101 ? 16.5 5.836 7.406 1 96.88 101 ARG B N 1
ATOM 2558 C CA . ARG B 1 101 ? 17.266 5.855 8.648 1 96.88 101 ARG B CA 1
ATOM 2559 C C . ARG B 1 101 ? 18.5 4.965 8.547 1 96.88 101 ARG B C 1
ATOM 2561 O O . ARG B 1 101 ? 19.547 5.273 9.125 1 96.88 101 ARG B O 1
ATOM 2568 N N . ASP B 1 102 ? 18.344 3.924 7.805 1 96.94 102 ASP B N 1
ATOM 2569 C CA . ASP B 1 102 ? 19.438 2.945 7.715 1 96.94 102 ASP B CA 1
ATOM 2570 C C . ASP B 1 102 ? 20.359 3.254 6.539 1 96.94 102 ASP B C 1
ATOM 2572 O O . ASP B 1 102 ? 21.219 2.441 6.188 1 96.94 102 ASP B O 1
ATOM 2576 N N . GLY B 1 103 ? 20.141 4.359 5.895 1 96.94 103 GLY B N 1
ATOM 2577 C CA . GLY B 1 103 ? 21.062 4.832 4.871 1 96.94 103 GLY B CA 1
ATOM 2578 C C . GLY B 1 103 ? 20.781 4.258 3.496 1 96.94 103 GLY B C 1
ATOM 2579 O O . GLY B 1 103 ? 21.656 4.23 2.633 1 96.94 103 GLY B O 1
ATOM 2580 N N . LEU B 1 104 ? 19.547 3.732 3.307 1 97.81 104 LEU B N 1
ATOM 2581 C CA . LEU B 1 104 ? 19.172 3.182 2.01 1 97.81 104 LEU B CA 1
ATOM 2582 C C . LEU B 1 104 ? 18.391 4.203 1.196 1 97.81 104 LEU B C 1
ATOM 2584 O O . LEU B 1 104 ? 17.469 4.852 1.719 1 97.81 104 LEU B O 1
ATOM 2588 N N . ASP B 1 105 ? 18.75 4.367 -0.053 1 98.38 105 ASP B N 1
ATOM 2589 C CA . ASP B 1 105 ? 17.953 5.152 -0.991 1 98.38 105 ASP B CA 1
ATOM 2590 C C . ASP B 1 105 ? 16.703 4.383 -1.435 1 98.38 105 ASP B C 1
ATOM 2592 O O . ASP B 1 105 ? 16.672 3.152 -1.366 1 98.38 105 ASP B O 1
ATOM 2596 N N . PHE B 1 106 ? 15.719 5.105 -1.783 1 98.5 106 PHE B N 1
ATOM 2597 C CA . PHE B 1 106 ? 14.555 4.43 -2.344 1 98.5 106 PHE B CA 1
ATOM 2598 C C . PHE B 1 106 ? 13.805 5.344 -3.305 1 98.5 106 PHE B C 1
ATOM 2600 O O . PHE B 1 106 ? 14.031 6.555 -3.318 1 98.5 106 PHE B O 1
ATOM 2607 N N . TYR B 1 107 ? 12.953 4.73 -4.105 1 98.56 107 TYR B N 1
ATOM 2608 C CA . TYR B 1 107 ? 12.047 5.48 -4.965 1 98.56 107 TYR B CA 1
ATOM 2609 C C . TYR B 1 107 ? 10.727 5.762 -4.254 1 98.56 107 TYR B C 1
ATOM 2611 O O . TYR B 1 107 ? 10.219 4.91 -3.52 1 98.56 107 TYR B O 1
ATOM 2619 N N . THR B 1 108 ? 10.227 6.934 -4.508 1 98.31 108 THR B N 1
ATOM 2620 C CA . THR B 1 108 ? 8.828 7.121 -4.125 1 98.31 108 THR B CA 1
ATOM 2621 C C . THR B 1 108 ? 7.91 6.266 -4.996 1 98.31 108 THR B C 1
ATOM 2623 O O . THR B 1 108 ? 8.305 5.836 -6.082 1 98.31 108 THR B O 1
ATOM 2626 N N . ILE B 1 109 ? 6.742 6.008 -4.48 1 97.81 109 ILE B N 1
ATOM 2627 C CA . ILE B 1 109 ? 5.773 5.234 -5.254 1 97.81 109 ILE B CA 1
ATOM 2628 C C . ILE B 1 109 ? 5.211 6.098 -6.383 1 97.81 109 ILE B C 1
ATOM 2630 O O . ILE B 1 109 ? 4.574 7.121 -6.129 1 97.81 109 ILE B O 1
ATOM 2634 N N . GLY B 1 110 ? 5.445 5.727 -7.57 1 95.62 110 GLY B N 1
ATOM 2635 C CA . GLY B 1 110 ? 4.844 6.391 -8.719 1 95.62 110 GLY B CA 1
ATOM 2636 C C . GLY B 1 110 ? 3.459 5.867 -9.047 1 95.62 110 GLY B C 1
ATOM 2637 O O . GLY B 1 110 ? 3.078 4.777 -8.609 1 95.62 110 GLY B O 1
ATOM 2638 N N . THR B 1 111 ? 2.664 6.691 -9.719 1 92.5 111 THR B N 1
ATOM 2639 C CA . THR B 1 111 ? 1.372 6.297 -10.266 1 92.5 111 THR B CA 1
ATOM 2640 C C . THR B 1 111 ? 1.281 6.656 -11.75 1 92.5 111 THR B C 1
ATOM 2642 O O . THR B 1 111 ? 2.289 6.988 -12.375 1 92.5 111 THR B O 1
ATOM 2645 N N . ASN B 1 112 ? 0.068 6.441 -12.305 1 87.38 112 ASN B N 1
ATOM 2646 C CA . ASN B 1 112 ? -0.143 6.848 -13.688 1 87.38 112 ASN B CA 1
ATOM 2647 C C . ASN B 1 112 ? -0.074 8.359 -13.844 1 87.38 112 ASN B C 1
ATOM 2649 O O . ASN B 1 112 ? 0.138 8.867 -14.945 1 87.38 112 ASN B O 1
ATOM 2653 N N . TYR B 1 113 ? -0.147 9.102 -12.711 1 86.5 113 TYR B N 1
ATOM 2654 C CA . TYR B 1 113 ? -0.245 10.555 -12.766 1 86.5 113 TYR B CA 1
ATOM 2655 C C . TYR B 1 113 ? 0.949 11.211 -12.086 1 86.5 113 TYR B C 1
ATOM 2657 O O . TYR B 1 113 ? 1.146 12.422 -12.195 1 86.5 113 TYR B O 1
ATOM 2665 N N . THR B 1 114 ? 1.658 10.406 -11.344 1 89.69 114 THR B N 1
ATOM 2666 C CA . THR B 1 114 ? 2.799 10.938 -10.602 1 89.69 114 THR B CA 1
ATOM 2667 C C . THR B 1 114 ? 4.059 10.133 -10.898 1 89.69 114 THR B C 1
ATOM 2669 O O . THR B 1 114 ? 4.023 8.898 -10.906 1 89.69 114 THR B O 1
ATOM 2672 N N . LYS B 1 115 ? 5.148 10.82 -11.047 1 92.69 115 LYS B N 1
ATOM 2673 C CA . LYS B 1 115 ? 6.414 10.156 -11.344 1 92.69 115 LYS B CA 1
ATOM 2674 C C . LYS B 1 115 ? 7.113 9.703 -10.062 1 92.69 115 LYS B C 1
ATOM 2676 O O . LYS B 1 115 ? 7.016 10.367 -9.031 1 92.69 115 LYS B O 1
ATOM 2681 N N . SER B 1 116 ? 7.738 8.594 -10.172 1 96.5 116 SER B N 1
ATOM 2682 C CA . SER B 1 116 ? 8.602 8.109 -9.102 1 96.5 116 SER B CA 1
ATOM 2683 C C . SER B 1 116 ? 9.906 8.891 -9.047 1 96.5 116 SER B C 1
ATOM 2685 O O . SER B 1 116 ? 10.508 9.188 -10.078 1 96.5 116 SER B O 1
ATOM 2687 N N . THR B 1 117 ? 10.289 9.328 -7.875 1 96.19 117 THR B N 1
ATOM 2688 C CA . THR B 1 117 ? 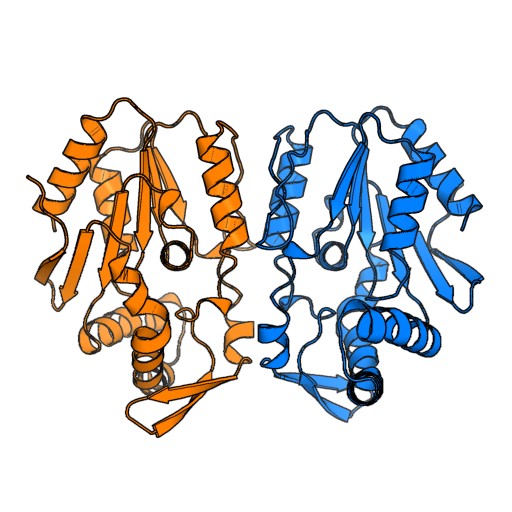11.531 10.078 -7.695 1 96.19 117 THR B CA 1
ATOM 2689 C C . THR B 1 117 ? 12.438 9.398 -6.676 1 96.19 117 THR B C 1
ATOM 2691 O O . THR B 1 117 ? 11.953 8.742 -5.746 1 96.19 117 THR B O 1
ATOM 2694 N N . LEU B 1 118 ? 13.742 9.57 -6.895 1 97.56 118 LEU B N 1
ATOM 2695 C CA . LEU B 1 118 ? 14.727 9 -5.984 1 97.56 118 LEU B CA 1
ATOM 2696 C C . LEU B 1 118 ? 14.844 9.836 -4.715 1 97.56 118 LEU B C 1
ATOM 2698 O O . LEU B 1 118 ? 15.008 11.055 -4.785 1 97.56 118 LEU B O 1
ATOM 2702 N N . ILE B 1 119 ? 14.711 9.227 -3.594 1 98.12 119 ILE B N 1
ATOM 2703 C CA . ILE B 1 119 ? 14.984 9.812 -2.287 1 98.12 119 ILE B CA 1
ATOM 2704 C C . ILE B 1 119 ? 16.375 9.383 -1.809 1 98.12 119 ILE B C 1
ATOM 2706 O O . ILE B 1 119 ? 16.609 8.195 -1.594 1 98.12 119 ILE B O 1
ATOM 2710 N N . SER B 1 120 ? 17.203 10.344 -1.616 1 97.62 120 SER B N 1
ATOM 2711 C CA . SER B 1 120 ? 18.562 10.039 -1.185 1 97.62 120 SER B CA 1
ATOM 2712 C C . SER B 1 120 ? 18.672 10.023 0.337 1 97.62 120 SER B C 1
ATOM 2714 O O . SER B 1 120 ? 18.281 10.992 1.001 1 97.62 120 SER B O 1
ATOM 2716 N N . SER B 1 121 ? 19.25 8.969 0.797 1 96.56 121 SER B N 1
ATOM 2717 C CA . SER B 1 121 ? 19.469 8.859 2.238 1 96.56 121 SER B CA 1
ATOM 2718 C C . SER B 1 121 ? 20.562 9.805 2.709 1 96.56 121 SER B C 1
ATOM 2720 O O . SER B 1 121 ? 20.75 10 3.912 1 96.56 121 SER B O 1
ATOM 2722 N N . LYS B 1 122 ? 21.266 10.445 1.801 1 96.31 122 LYS B N 1
ATOM 2723 C CA . LYS B 1 122 ? 22.375 11.328 2.145 1 96.31 122 LYS B CA 1
ATOM 2724 C C . LYS B 1 122 ? 21.875 12.719 2.523 1 96.31 122 LYS B C 1
ATOM 2726 O O . LYS B 1 122 ? 22.609 13.516 3.109 1 96.31 122 LYS B O 1
ATOM 2731 N N . ASN B 1 123 ? 20.625 13.016 2.1 1 96.56 123 ASN B N 1
ATOM 2732 C CA . ASN B 1 123 ? 20.078 14.32 2.455 1 96.56 123 ASN B CA 1
ATOM 2733 C C . ASN B 1 123 ? 19.828 14.43 3.957 1 96.56 123 ASN B C 1
ATOM 2735 O O . ASN B 1 123 ? 19.281 13.508 4.57 1 96.56 123 ASN B O 1
ATOM 2739 N N . LYS B 1 124 ? 20.125 15.523 4.449 1 94.75 124 LYS B N 1
ATOM 2740 C CA . LYS B 1 124 ? 20.109 15.734 5.895 1 94.75 124 LYS B CA 1
ATOM 2741 C C . LYS B 1 124 ? 18.672 15.867 6.406 1 94.75 124 LYS B C 1
ATOM 2743 O O . LYS B 1 124 ? 18.344 15.352 7.473 1 94.75 124 LYS B O 1
ATOM 2748 N N . VAL B 1 125 ? 17.891 16.578 5.691 1 96.94 125 VAL B N 1
ATOM 2749 C CA . VAL B 1 125 ? 16.531 16.875 6.145 1 96.94 125 VAL B CA 1
ATOM 2750 C C . VAL B 1 125 ? 15.523 16.125 5.289 1 96.94 125 VAL B C 1
ATOM 2752 O O . VAL B 1 125 ? 15.594 16.156 4.059 1 96.94 125 VAL B O 1
ATOM 2755 N N . ASN B 1 126 ? 14.609 15.453 5.926 1 98 126 ASN B N 1
ATOM 2756 C CA . ASN B 1 126 ? 13.555 14.695 5.262 1 98 126 ASN B CA 1
ATOM 2757 C C . ASN B 1 126 ? 12.172 15.094 5.781 1 98 126 ASN B C 1
ATOM 2759 O O . ASN B 1 126 ? 11.844 14.828 6.941 1 98 126 ASN B O 1
ATOM 2763 N N . ILE B 1 127 ? 11.438 15.711 4.91 1 98.25 127 ILE B N 1
ATOM 2764 C CA . ILE B 1 127 ? 10.07 16.078 5.254 1 98.25 127 ILE B CA 1
ATOM 2765 C C . ILE B 1 127 ? 9.102 15.016 4.715 1 98.25 127 ILE B C 1
ATOM 2767 O O . ILE B 1 127 ? 9.023 14.805 3.504 1 98.25 127 ILE B O 1
ATOM 2771 N N . VAL B 1 128 ? 8.43 14.32 5.582 1 98.75 128 VAL B N 1
ATOM 2772 C CA . VAL B 1 128 ? 7.402 13.352 5.234 1 98.75 128 VAL B CA 1
ATOM 2773 C C . VAL B 1 128 ? 6.023 13.914 5.555 1 98.75 128 VAL B C 1
ATOM 2775 O O . VAL B 1 128 ? 5.684 14.125 6.727 1 98.75 128 VAL B O 1
ATOM 2778 N N . GLU B 1 129 ? 5.254 14.094 4.496 1 98.69 129 GLU B N 1
ATOM 2779 C CA . GLU B 1 129 ? 4.008 14.836 4.676 1 98.69 129 GLU B CA 1
ATOM 2780 C C . GLU B 1 129 ? 2.812 14.047 4.145 1 98.69 129 GLU B C 1
ATOM 2782 O O . GLU B 1 129 ? 2.887 13.445 3.072 1 98.69 129 GLU B O 1
ATOM 2787 N N . GLY B 1 130 ? 1.763 14.055 4.914 1 98.5 130 GLY B N 1
ATOM 2788 C CA . GLY B 1 130 ? 0.513 13.445 4.488 1 98.5 130 GLY B CA 1
ATOM 2789 C C . GLY B 1 130 ? -0.27 12.836 5.633 1 98.5 130 GLY B C 1
ATOM 2790 O O . GLY B 1 130 ? 0.257 12.664 6.734 1 98.5 130 GLY B O 1
ATOM 2791 N N . MET B 1 131 ? -1.479 12.406 5.344 1 98.56 131 MET B N 1
ATOM 2792 C CA . MET B 1 131 ? -2.355 11.844 6.371 1 98.56 131 MET B CA 1
ATOM 2793 C C . MET B 1 131 ? -1.759 10.57 6.953 1 98.56 131 MET B C 1
ATOM 2795 O O . MET B 1 131 ? -1.875 10.32 8.156 1 98.56 131 MET B O 1
ATOM 2799 N N . THR B 1 132 ? -1.077 9.789 6.156 1 98.69 132 THR B N 1
ATOM 2800 C CA . THR B 1 132 ? -0.59 8.469 6.551 1 98.69 132 THR B CA 1
ATOM 2801 C C . THR B 1 132 ? 0.396 8.578 7.711 1 98.69 132 THR B C 1
ATOM 2803 O O . THR B 1 132 ? 0.507 7.664 8.531 1 98.69 132 THR B O 1
ATOM 2806 N N . VAL B 1 133 ? 1.044 9.695 7.828 1 98.88 133 VAL B N 1
ATOM 2807 C CA . VAL B 1 133 ? 2.041 9.922 8.867 1 98.88 133 VAL B CA 1
ATOM 2808 C C . VAL B 1 133 ? 1.406 9.719 10.242 1 98.88 133 VAL B C 1
ATOM 2810 O O . VAL B 1 133 ? 2.039 9.18 11.156 1 98.88 133 VAL B O 1
ATOM 2813 N N . ALA B 1 134 ? 0.161 10.07 10.383 1 98.75 134 ALA B N 1
ATOM 2814 C CA . ALA B 1 134 ? -0.526 9.992 11.672 1 98.75 134 ALA B CA 1
ATOM 2815 C C . ALA B 1 134 ? -0.673 8.547 12.125 1 98.75 134 ALA B C 1
ATOM 2817 O O . ALA B 1 134 ? -0.879 8.281 13.312 1 98.75 134 ALA B O 1
ATOM 2818 N N . PHE B 1 135 ? -0.547 7.633 11.203 1 98.44 135 PHE B N 1
ATOM 2819 C CA . PHE B 1 135 ? -0.878 6.242 11.492 1 98.44 135 PHE B CA 1
ATOM 2820 C C . PHE B 1 135 ? 0.382 5.387 11.555 1 98.44 135 PHE B C 1
ATOM 2822 O O . PHE B 1 135 ? 0.303 4.156 11.578 1 98.44 135 PHE B O 1
ATOM 2829 N N . THR B 1 136 ? 1.533 6 11.516 1 98.38 136 THR B N 1
ATOM 2830 C CA . THR B 1 136 ? 2.803 5.285 11.57 1 98.38 136 THR B CA 1
ATOM 2831 C C . THR B 1 136 ? 3.402 5.359 12.977 1 98.38 136 THR B C 1
ATOM 2833 O O . THR B 1 136 ? 2.945 6.145 13.812 1 98.38 136 THR B O 1
ATOM 2836 N N . ASP B 1 137 ? 4.367 4.508 13.242 1 97.94 137 ASP B N 1
ATOM 2837 C CA . ASP B 1 137 ? 5.109 4.531 14.492 1 97.94 137 ASP B CA 1
ATOM 2838 C C . ASP B 1 137 ? 5.73 5.902 14.742 1 97.94 137 ASP B C 1
ATOM 2840 O O . ASP B 1 137 ? 6.625 6.328 14 1 97.94 137 ASP B O 1
ATOM 2844 N N . PRO B 1 138 ? 5.266 6.57 15.82 1 98 138 PRO B N 1
ATOM 2845 C CA . PRO B 1 138 ? 5.758 7.93 16.062 1 98 138 PRO B CA 1
ATOM 2846 C C . PRO B 1 138 ? 7.266 7.977 16.312 1 98 138 PRO B C 1
ATOM 2848 O O . PRO B 1 138 ? 7.895 9.023 16.125 1 98 138 PRO B O 1
ATOM 2851 N N . ASN B 1 139 ? 7.914 6.918 16.641 1 97.75 139 ASN B N 1
ATOM 2852 C CA . ASN B 1 139 ? 9.328 6.887 17 1 97.75 139 ASN B CA 1
ATOM 2853 C C . ASN B 1 139 ? 10.219 6.949 15.758 1 97.75 139 ASN B C 1
ATOM 2855 O O . ASN B 1 139 ? 11.438 7.098 15.867 1 97.75 139 ASN B O 1
ATOM 2859 N N . LEU B 1 140 ? 9.602 6.887 14.648 1 98.12 140 LEU B N 1
ATOM 2860 C CA . LEU B 1 140 ? 10.367 6.91 13.406 1 98.12 140 LEU B CA 1
ATOM 2861 C C . LEU B 1 140 ? 10.766 8.336 13.047 1 98.12 140 LEU B C 1
ATOM 2863 O O . LEU B 1 140 ? 11.617 8.547 12.18 1 98.12 140 LEU B O 1
ATOM 2867 N N . TYR B 1 141 ? 10.203 9.32 13.719 1 98.06 141 TYR B N 1
ATOM 2868 C CA . TYR B 1 141 ? 10.414 10.727 13.375 1 98.06 141 TYR B CA 1
ATOM 2869 C C . TYR B 1 141 ? 11.195 11.438 14.469 1 98.06 141 TYR B C 1
ATOM 2871 O O . TYR B 1 141 ? 11.086 11.094 15.648 1 98.06 141 TYR B O 1
ATOM 2879 N N . ASP B 1 142 ? 11.914 12.414 14 1 97.12 142 ASP B N 1
ATOM 2880 C CA . ASP B 1 142 ? 12.641 13.25 14.953 1 97.12 142 ASP B CA 1
ATOM 2881 C C . ASP B 1 142 ? 11.797 14.43 15.414 1 97.12 142 ASP B C 1
ATOM 2883 O O . ASP B 1 142 ? 12.008 14.953 16.516 1 97.12 142 ASP B O 1
ATOM 2887 N N . LEU B 1 143 ? 10.891 14.875 14.602 1 96.69 143 LEU B N 1
ATOM 2888 C CA . LEU B 1 143 ? 9.93 15.938 14.875 1 96.69 143 LEU B CA 1
ATOM 2889 C C . LEU B 1 143 ? 8.609 15.672 14.164 1 96.69 143 LEU B C 1
ATOM 2891 O O . LEU B 1 143 ? 8.594 15.297 12.992 1 96.69 143 LEU B O 1
ATOM 2895 N N . LYS B 1 144 ? 7.527 15.852 14.883 1 98.06 144 LYS B N 1
ATOM 2896 C CA . LYS B 1 144 ? 6.195 15.625 14.328 1 98.06 144 LYS B CA 1
ATOM 2897 C C . LYS B 1 144 ? 5.309 16.859 14.5 1 98.06 144 LYS B C 1
ATOM 2899 O O . LYS B 1 144 ? 5.184 17.391 15.609 1 98.06 144 LYS B O 1
ATOM 2904 N N . VAL B 1 145 ? 4.68 17.25 13.414 1 97.75 145 VAL B N 1
ATOM 2905 C CA . VAL B 1 145 ? 3.789 18.406 13.406 1 97.75 145 VAL B CA 1
ATOM 2906 C C . VAL B 1 145 ? 2.404 18 12.914 1 97.75 145 VAL B C 1
ATOM 2908 O O . VAL B 1 145 ? 2.277 17.344 11.875 1 97.75 145 VAL B O 1
ATOM 2911 N N . TYR B 1 146 ? 1.41 18.344 13.711 1 98.25 146 TYR B N 1
ATOM 2912 C CA . TYR B 1 146 ? 0.026 18.031 13.367 1 98.25 146 TYR B CA 1
ATOM 2913 C C . TYR B 1 146 ? -0.784 19.297 13.156 1 98.25 146 TYR B C 1
ATOM 2915 O O . TYR B 1 146 ? -0.776 20.203 14.008 1 98.25 146 TYR B O 1
ATOM 2923 N N . LEU B 1 147 ? -1.507 19.344 11.992 1 97.38 147 LEU B N 1
ATOM 2924 C CA . LEU B 1 147 ? -2.369 20.484 11.711 1 97.38 147 LEU B CA 1
ATOM 2925 C C . LEU B 1 147 ? -3.832 20.062 11.641 1 97.38 147 LEU B C 1
ATOM 2927 O O . LEU B 1 147 ? -4.145 18.984 11.125 1 97.38 147 LEU B O 1
ATOM 2931 N N . TYR B 1 148 ? -4.656 20.906 12.164 1 96.88 148 TYR B N 1
ATOM 2932 C CA . TYR B 1 148 ? -6.082 20.672 11.961 1 96.88 148 TYR B CA 1
ATOM 2933 C C . TYR B 1 148 ? -6.852 22 11.969 1 96.88 148 TYR B C 1
ATOM 2935 O O . TYR B 1 148 ? -6.293 23.047 12.273 1 96.88 148 TYR B O 1
ATOM 2943 N N . THR B 1 149 ? -8.062 21.984 11.461 1 96.69 149 THR B N 1
ATOM 2944 C CA . THR B 1 149 ? -8.938 23.141 11.398 1 96.69 149 THR B CA 1
ATOM 2945 C C . THR B 1 149 ? -10.367 22.766 11.789 1 96.69 149 THR B C 1
ATOM 2947 O O . THR B 1 149 ? -10.672 21.578 11.969 1 96.69 149 THR B O 1
ATOM 2950 N N . ASP B 1 150 ? -11.188 23.828 11.953 1 94.25 150 ASP B N 1
ATOM 2951 C CA . ASP B 1 150 ? -12.594 23.578 12.281 1 94.25 150 ASP B CA 1
ATOM 2952 C C . ASP B 1 150 ? -13.375 23.141 11.047 1 94.25 150 ASP B C 1
ATOM 2954 O O . ASP B 1 150 ? -12.875 23.234 9.922 1 94.25 150 ASP B O 1
ATOM 2958 N N . GLY B 1 151 ? -14.57 22.641 11.289 1 94.56 151 GLY B N 1
ATOM 2959 C CA . GLY B 1 151 ? -15.398 22.078 10.227 1 94.56 151 GLY B CA 1
ATOM 2960 C C . GLY B 1 151 ? -15.734 23.094 9.141 1 94.56 151 GLY B C 1
ATOM 2961 O O . GLY B 1 151 ? -15.703 22.766 7.953 1 94.56 151 GLY B O 1
ATOM 2962 N N . GLU B 1 152 ? -16.031 24.266 9.602 1 93.19 152 GLU B N 1
ATOM 2963 C CA . GLU B 1 152 ? -16.406 25.297 8.648 1 93.19 152 GLU B CA 1
ATOM 2964 C C . GLU B 1 152 ? -15.25 25.625 7.703 1 93.19 152 GLU B C 1
ATOM 2966 O O . GLU B 1 152 ? -15.438 25.719 6.488 1 93.19 152 GLU B O 1
ATOM 2971 N N . THR B 1 153 ? -14.109 25.844 8.227 1 94.38 153 THR B N 1
ATOM 2972 C CA . THR B 1 153 ? -12.922 26.141 7.445 1 94.38 153 THR B CA 1
ATOM 2973 C C . THR B 1 153 ? -12.594 25 6.492 1 94.38 153 THR B C 1
ATOM 2975 O O . THR B 1 153 ? -12.281 25.219 5.32 1 94.38 153 THR B O 1
ATOM 2978 N N . GLU B 1 154 ? -12.672 23.766 6.992 1 94.38 154 GLU B N 1
ATOM 2979 C CA . GLU B 1 154 ? -12.414 22.594 6.16 1 94.38 154 GLU B CA 1
ATOM 2980 C C . GLU B 1 154 ? -13.359 22.547 4.965 1 94.38 154 GLU B C 1
ATOM 2982 O O . GLU B 1 154 ? -12.93 22.297 3.836 1 94.38 154 GLU B O 1
ATOM 2987 N N . LEU B 1 155 ? -14.617 22.75 5.246 1 92.56 155 LEU B N 1
ATOM 2988 C CA . LEU B 1 155 ? -15.625 22.703 4.195 1 92.56 155 LEU B CA 1
ATOM 2989 C C . LEU B 1 155 ? -15.336 23.734 3.111 1 92.56 155 LEU B C 1
ATOM 2991 O O . LEU B 1 155 ? -15.43 23.422 1.919 1 92.56 155 LEU B O 1
ATOM 2995 N N . LEU B 1 156 ? -15.039 24.891 3.568 1 90.94 156 LEU B N 1
ATOM 2996 C CA . LEU B 1 156 ? -14.742 25.969 2.633 1 90.94 156 LEU B CA 1
ATOM 2997 C C . LEU B 1 156 ? -13.531 25.625 1.773 1 90.94 156 LEU B C 1
ATOM 2999 O O . LEU B 1 156 ? -13.578 25.766 0.548 1 90.94 156 LEU B O 1
ATOM 3003 N N . ARG B 1 157 ? -12.453 25.219 2.367 1 91.44 157 ARG B N 1
ATOM 3004 C CA . ARG B 1 157 ? -11.219 24.906 1.656 1 91.44 157 ARG B CA 1
ATOM 3005 C C . ARG B 1 157 ? -11.422 23.719 0.707 1 91.44 157 ARG B C 1
ATOM 3007 O O . ARG B 1 157 ? -10.938 23.75 -0.427 1 91.44 157 ARG B O 1
ATOM 3014 N N . ARG B 1 158 ? -12.117 22.688 1.173 1 90.19 158 ARG B N 1
ATOM 3015 C CA . ARG B 1 158 ? -12.398 21.531 0.317 1 90.19 158 ARG B CA 1
ATOM 3016 C C . ARG B 1 158 ? -13.297 21.938 -0.85 1 90.19 158 ARG B C 1
ATOM 3018 O O . ARG B 1 158 ? -13.148 21.422 -1.96 1 90.19 158 ARG B O 1
ATOM 3025 N N . GLY B 1 159 ? -14.297 22.703 -0.487 1 87.69 159 GLY B N 1
ATOM 3026 C CA . GLY B 1 159 ? -15.172 23.188 -1.54 1 87.69 159 GLY B CA 1
ATOM 3027 C C . GLY B 1 159 ? -14.414 23.859 -2.676 1 87.69 159 GLY B C 1
ATOM 3028 O O . GLY B 1 159 ? -14.711 23.625 -3.848 1 87.69 159 GLY B O 1
ATOM 3029 N N . ILE B 1 160 ? -13.469 24.594 -2.369 1 86.44 160 ILE B N 1
ATOM 3030 C CA . ILE B 1 160 ? -12.672 25.312 -3.363 1 86.44 160 ILE B CA 1
ATOM 3031 C C . ILE B 1 160 ? -11.766 24.328 -4.098 1 86.44 160 ILE B C 1
ATOM 3033 O O . ILE B 1 160 ? -11.766 24.266 -5.328 1 86.44 160 ILE B O 1
ATOM 3037 N N . ARG B 1 161 ? -11.086 23.5 -3.449 1 84.44 161 ARG B N 1
ATOM 3038 C CA . ARG B 1 161 ? -10.094 22.578 -4.02 1 84.44 161 ARG B CA 1
ATOM 3039 C C . ARG B 1 161 ? -10.773 21.422 -4.738 1 84.44 161 ARG B C 1
ATOM 3041 O O . ARG B 1 161 ? -10.453 21.125 -5.895 1 84.44 161 ARG B O 1
ATOM 3048 N N . ASP B 1 162 ? -11.68 20.719 -4.051 1 81.94 162 ASP B N 1
ATOM 3049 C CA . ASP B 1 162 ? -12.25 19.469 -4.574 1 81.94 162 ASP B CA 1
ATOM 3050 C C . ASP B 1 162 ? -13.195 19.766 -5.742 1 81.94 162 ASP B C 1
ATOM 3052 O O . ASP B 1 162 ? -13.258 18.984 -6.695 1 81.94 162 ASP B O 1
ATOM 3056 N N . VAL B 1 163 ? -13.938 20.828 -5.664 1 78.31 163 VAL B N 1
ATOM 3057 C CA . VAL B 1 163 ? -14.859 21.172 -6.742 1 78.31 163 VAL B CA 1
ATOM 3058 C C . VAL B 1 163 ? -14.078 21.719 -7.938 1 78.31 163 VAL B C 1
ATOM 3060 O O . VAL B 1 163 ? -14.289 21.297 -9.07 1 78.31 163 VAL B O 1
ATOM 3063 N N . SER B 1 164 ? -13.133 22.531 -7.699 1 77.31 164 SER B N 1
ATOM 3064 C CA . SER B 1 164 ? -12.414 23.219 -8.766 1 77.31 164 SER B CA 1
ATOM 3065 C C . SER B 1 164 ? -11.344 22.328 -9.375 1 77.31 164 SER B C 1
ATOM 3067 O O . SER B 1 164 ? -11.172 22.297 -10.602 1 77.31 164 SER B O 1
ATOM 3069 N N . GLU B 1 165 ? -10.742 21.531 -8.547 1 74.44 165 GLU B N 1
ATOM 3070 C CA . GLU B 1 165 ? -9.555 20.812 -9.016 1 74.44 165 GLU B CA 1
ATOM 3071 C C . GLU B 1 165 ? -9.852 19.328 -9.219 1 74.44 165 GLU B C 1
ATOM 3073 O O . GLU B 1 165 ? -9.195 18.672 -10.039 1 74.44 165 GLU B O 1
ATOM 3078 N N . ARG B 1 166 ? -10.977 18.844 -8.555 1 74.06 166 ARG B N 1
ATOM 3079 C CA . ARG B 1 166 ? -11.148 17.406 -8.586 1 74.06 166 ARG B CA 1
ATOM 3080 C C . ARG B 1 166 ? -12.5 17.016 -9.172 1 74.06 166 ARG B C 1
ATOM 3082 O O . ARG B 1 166 ? -12.805 15.836 -9.32 1 74.06 166 ARG B O 1
ATOM 3089 N N . GLY B 1 167 ? -13.297 18.031 -9.461 1 73.69 167 GLY B N 1
ATOM 3090 C CA . GLY B 1 167 ? -14.57 17.797 -10.125 1 73.69 167 GLY B CA 1
ATOM 3091 C C . GLY B 1 167 ? -15.609 17.172 -9.219 1 73.69 167 GLY B C 1
ATOM 3092 O O . GLY B 1 167 ? -16.469 16.422 -9.688 1 73.69 167 GLY B O 1
ATOM 3093 N N . THR B 1 168 ? -15.531 17.422 -7.977 1 77.5 168 THR B N 1
ATOM 3094 C CA . THR B 1 168 ? -16.484 16.875 -7.008 1 77.5 168 THR B CA 1
ATOM 3095 C C . THR B 1 168 ? -17.781 17.672 -7.012 1 77.5 168 THR B C 1
ATOM 3097 O O . THR B 1 168 ? -17.766 18.891 -7.156 1 77.5 168 THR B O 1
ATOM 3100 N N . ASP B 1 169 ? -18.859 16.938 -6.859 1 83.12 169 ASP B N 1
ATOM 3101 C CA . ASP B 1 169 ? -20.156 17.594 -6.715 1 83.12 169 ASP B CA 1
ATOM 3102 C C . ASP B 1 169 ? -20.266 18.297 -5.367 1 83.12 169 ASP B C 1
ATOM 3104 O O . ASP B 1 169 ? -20.109 17.656 -4.316 1 83.12 169 ASP B O 1
ATOM 3108 N N . ILE B 1 170 ? -20.625 19.594 -5.387 1 81.62 170 ILE B N 1
ATOM 3109 C CA . ILE B 1 170 ? -20.656 20.422 -4.191 1 81.62 170 ILE B CA 1
ATOM 3110 C C . ILE B 1 170 ? -21.719 19.906 -3.232 1 81.62 170 ILE B C 1
ATOM 3112 O O . ILE B 1 170 ? -21.547 19.953 -2.012 1 81.62 170 ILE B O 1
ATOM 3116 N N . ASN B 1 171 ? -22.766 19.438 -3.807 1 82.38 171 ASN B N 1
ATOM 3117 C CA . ASN B 1 171 ? -23.828 18.922 -2.961 1 82.38 171 ASN B CA 1
ATOM 3118 C C . ASN B 1 171 ? -23.406 17.656 -2.223 1 82.38 171 ASN B C 1
ATOM 3120 O O . ASN B 1 171 ? -23.75 17.469 -1.055 1 82.38 171 ASN B O 1
ATOM 3124 N N . TYR B 1 172 ? -22.672 16.906 -2.916 1 80.12 172 TYR B N 1
ATOM 3125 C CA . TYR B 1 172 ? -22.125 15.711 -2.283 1 80.12 172 TYR B CA 1
ATOM 3126 C C . TYR B 1 172 ? -21.172 16.078 -1.152 1 80.12 172 TYR B C 1
ATOM 3128 O O . TYR B 1 172 ? -21.219 15.469 -0.078 1 80.12 172 TYR B O 1
ATOM 3136 N N . LEU B 1 173 ? -20.375 17.016 -1.409 1 84.94 173 LEU B N 1
ATOM 3137 C CA . LEU B 1 173 ? -19.391 17.469 -0.426 1 84.94 173 LEU B CA 1
ATOM 3138 C C . LEU B 1 173 ? -20.078 17.938 0.854 1 84.94 173 LEU B C 1
ATOM 3140 O O . LEU B 1 173 ? -19.672 17.547 1.954 1 84.94 173 LEU B O 1
ATOM 3144 N N . ARG B 1 174 ? -21.062 18.688 0.699 1 85.38 174 ARG B N 1
ATOM 3145 C CA . ARG B 1 174 ? -21.781 19.234 1.854 1 85.38 174 ARG B CA 1
ATOM 3146 C C . ARG B 1 174 ? -22.484 18.125 2.623 1 85.38 174 ARG B C 1
ATOM 3148 O O . ARG B 1 174 ? -22.484 18.109 3.855 1 85.38 174 ARG B O 1
ATOM 3155 N N . LYS B 1 175 ? -23.094 17.188 1.832 1 84.31 175 LYS B N 1
ATOM 3156 C CA . LYS B 1 175 ? -23.875 16.109 2.439 1 84.31 175 LYS B CA 1
ATOM 3157 C C . LYS B 1 175 ? -22.984 15.156 3.223 1 84.31 175 LYS B C 1
ATOM 3159 O O . LYS B 1 175 ? -23.359 14.656 4.281 1 84.31 175 LYS B O 1
ATOM 3164 N N . SER B 1 176 ? -21.75 15.109 2.775 1 89.19 176 SER B N 1
ATOM 3165 C CA . SER B 1 176 ? -20.859 14.117 3.379 1 89.19 176 SER B CA 1
ATOM 3166 C C . SER B 1 176 ? -19.984 14.75 4.457 1 89.19 176 SER B C 1
ATOM 3168 O O . SER B 1 176 ? -19.328 14.039 5.23 1 89.19 176 SER B O 1
ATOM 3170 N N . HIS B 1 177 ? -20.016 16.031 4.559 1 93.38 177 HIS B N 1
ATOM 3171 C CA . HIS B 1 177 ? -19.094 16.75 5.422 1 93.38 177 HIS B CA 1
ATOM 3172 C C . HIS B 1 177 ? -19.312 16.391 6.887 1 93.38 177 HIS B C 1
ATOM 3174 O O . HIS B 1 177 ? -18.344 16.156 7.621 1 93.38 177 HIS B O 1
ATOM 3180 N N . SER B 1 178 ? -20.484 16.297 7.258 1 92.94 178 SER B N 1
ATOM 3181 C CA . SER B 1 178 ? -20.781 16.016 8.664 1 92.94 178 SER B CA 1
ATOM 3182 C C . SER B 1 178 ? -20.219 14.656 9.07 1 92.94 178 SER B C 1
ATOM 3184 O O . SER B 1 178 ? -19.594 14.523 10.117 1 92.94 178 SER B O 1
AT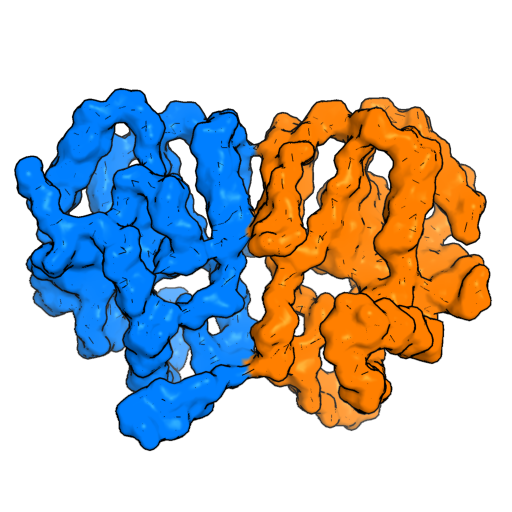OM 3186 N N . GLN B 1 179 ? -20.453 13.695 8.258 1 92.69 179 GLN B N 1
ATOM 3187 C CA . GLN B 1 179 ? -19.969 12.352 8.555 1 92.69 179 GLN B CA 1
ATOM 3188 C C . GLN B 1 179 ? -18.453 12.297 8.5 1 92.69 179 GLN B C 1
ATOM 3190 O O . GLN B 1 179 ? -17.812 11.586 9.281 1 92.69 179 GLN B O 1
ATOM 3195 N N . ARG B 1 180 ? -17.938 13.047 7.602 1 94.19 180 ARG B N 1
ATOM 3196 C CA . ARG B 1 180 ? -16.484 13.117 7.512 1 94.19 180 ARG B CA 1
ATOM 3197 C C . ARG B 1 180 ? -15.883 13.695 8.789 1 94.19 180 ARG B C 1
ATOM 3199 O O . ARG B 1 180 ? -14.859 13.211 9.281 1 94.19 180 ARG B O 1
ATOM 3206 N N . ARG B 1 181 ? -16.562 14.641 9.297 1 96.31 181 ARG B N 1
ATOM 3207 C CA . ARG B 1 181 ? -16.078 15.273 10.523 1 96.31 181 ARG B CA 1
ATOM 3208 C C . ARG B 1 181 ? -16.156 14.312 11.703 1 96.31 181 ARG B C 1
ATOM 3210 O O . ARG B 1 181 ? -15.266 14.266 12.539 1 96.31 181 ARG B O 1
ATOM 3217 N N . ILE B 1 182 ? -17.188 13.609 11.781 1 96.62 182 ILE B N 1
ATOM 3218 C CA . ILE B 1 182 ? -17.359 12.609 12.828 1 96.62 182 ILE B CA 1
ATOM 3219 C C . ILE B 1 182 ? -16.25 11.562 12.727 1 96.62 182 ILE B C 1
ATOM 3221 O O . ILE B 1 182 ? -15.594 11.242 13.727 1 96.62 182 ILE B O 1
ATOM 3225 N N . GLN B 1 183 ? -16.016 11.086 11.508 1 96.81 183 GLN B N 1
ATOM 3226 C CA . GLN B 1 183 ? -14.977 10.078 11.305 1 96.81 183 GLN B CA 1
ATOM 3227 C C . GLN B 1 183 ? -13.594 10.641 11.648 1 96.81 183 GLN B C 1
ATOM 3229 O O . GLN B 1 183 ? -12.766 9.938 12.227 1 96.81 183 GLN B O 1
ATOM 3234 N N . TYR B 1 184 ? -13.422 11.906 11.258 1 98.06 184 TYR B N 1
ATOM 3235 C CA . TYR B 1 184 ? -12.156 12.555 11.609 1 98.06 184 TYR B CA 1
ATOM 3236 C C . TYR B 1 184 ? -11.945 12.555 13.117 1 98.06 184 TYR B C 1
ATOM 3238 O O . TYR B 1 184 ? -10.875 12.172 13.602 1 98.06 184 TYR B O 1
ATOM 3246 N N . GLU B 1 185 ? -12.852 12.914 13.805 1 96.88 185 GLU B N 1
ATOM 3247 C CA . GLU B 1 185 ? -12.766 12.984 15.258 1 96.88 185 GLU B CA 1
ATOM 3248 C C . GLU B 1 185 ? -12.531 11.602 15.859 1 96.88 185 GLU B C 1
ATOM 3250 O O . GLU B 1 185 ? -11.664 11.438 16.734 1 96.88 185 GLU B O 1
ATOM 3255 N N . LEU B 1 186 ? -13.188 10.656 15.367 1 96.69 186 LEU B N 1
ATOM 3256 C CA . LEU B 1 186 ? -13.172 9.312 15.953 1 96.69 186 LEU B CA 1
ATOM 3257 C C . LEU B 1 186 ? -11.898 8.57 15.578 1 96.69 186 LEU B C 1
ATOM 3259 O O . LEU B 1 186 ? -11.32 7.863 16.406 1 96.69 186 LEU B O 1
ATOM 3263 N N . PHE B 1 187 ? -11.414 8.789 14.359 1 97.56 187 PHE B N 1
ATOM 3264 C CA . PHE B 1 187 ? -10.469 7.801 13.852 1 97.56 187 PHE B CA 1
ATOM 3265 C C . PHE B 1 187 ? -9.102 8.438 13.617 1 97.56 187 PHE B C 1
ATOM 3267 O O . PHE B 1 187 ? -8.102 7.73 13.484 1 97.56 187 PHE B O 1
ATOM 3274 N N . MET B 1 188 ? -9.023 9.734 13.578 1 98.44 188 MET B N 1
ATOM 3275 C CA . MET B 1 188 ? -7.738 10.312 13.211 1 98.44 188 MET B CA 1
ATOM 3276 C C . MET B 1 188 ? -7.277 11.32 14.258 1 98.44 188 MET B C 1
ATOM 3278 O O . MET B 1 188 ? -6.117 11.305 14.672 1 98.44 188 MET B O 1
ATOM 3282 N N . HIS B 1 189 ? -8.164 12.195 14.672 1 97.94 189 HIS B N 1
ATOM 3283 C CA . HIS B 1 189 ? -7.77 13.336 15.5 1 97.94 189 HIS B CA 1
ATOM 3284 C C . HIS B 1 189 ? -7.086 12.875 16.781 1 97.94 189 HIS B C 1
ATOM 3286 O O . HIS B 1 189 ? -6.207 13.562 17.297 1 97.94 189 HIS B O 1
ATOM 3292 N N . ARG B 1 190 ? -7.402 11.75 17.312 1 96.44 190 ARG B N 1
ATOM 3293 C CA . ARG B 1 190 ? -6.832 11.25 18.562 1 96.44 190 ARG B CA 1
ATOM 3294 C C . ARG B 1 190 ? -5.32 11.078 18.438 1 96.44 190 ARG B C 1
ATOM 3296 O O . ARG B 1 190 ? -4.598 11.188 19.422 1 96.44 190 ARG B O 1
ATOM 3303 N N . PHE B 1 191 ? -4.812 10.852 17.281 1 97.56 191 PHE B N 1
ATOM 3304 C CA . PHE B 1 191 ? -3.395 10.586 17.078 1 97.56 191 PHE B CA 1
ATOM 3305 C C . PHE B 1 191 ? -2.57 11.852 17.266 1 97.56 191 PHE B C 1
ATOM 3307 O O . PHE B 1 191 ? -1.345 11.789 17.391 1 97.56 191 PHE B O 1
ATOM 3314 N N . HIS B 1 192 ? -3.248 13.047 17.297 1 97.12 192 HIS B N 1
ATOM 3315 C CA . HIS B 1 192 ? -2.51 14.297 17.453 1 97.12 192 HIS B CA 1
ATOM 3316 C C . HIS B 1 192 ? -1.725 14.297 18.766 1 97.12 192 HIS B C 1
ATOM 3318 O O . HIS B 1 192 ? -0.722 15.008 18.891 1 97.12 192 HIS B O 1
ATOM 3324 N N . GLN B 1 193 ? -2.096 13.453 19.719 1 96.75 193 GLN B N 1
ATOM 3325 C CA . GLN B 1 193 ? -1.426 13.359 21.016 1 96.75 193 GLN B CA 1
ATOM 3326 C C . GLN B 1 193 ? 0.012 12.875 20.859 1 96.75 193 GLN B C 1
ATOM 3328 O O . GLN B 1 193 ? 0.865 13.156 21.703 1 96.75 193 GLN B O 1
ATOM 3333 N N . ASN B 1 194 ? 0.312 12.172 19.812 1 97.31 194 ASN B N 1
ATOM 3334 C CA . ASN B 1 194 ? 1.636 11.602 19.578 1 97.31 194 ASN B CA 1
ATOM 3335 C C . ASN B 1 194 ? 2.557 12.602 18.891 1 97.31 194 ASN B C 1
ATOM 3337 O O . ASN B 1 194 ? 3.717 12.289 18.609 1 97.31 194 ASN B O 1
ATOM 3341 N N . PHE B 1 195 ? 2.059 13.766 18.594 1 97.94 195 PHE B N 1
ATOM 3342 C CA . PHE B 1 195 ? 2.836 14.75 17.859 1 97.94 195 PHE B CA 1
ATOM 3343 C C . PHE B 1 195 ? 3.453 15.773 18.797 1 97.94 195 PHE B C 1
ATOM 3345 O O . PHE B 1 195 ? 2.932 16.016 19.891 1 97.94 195 PHE B O 1
ATOM 3352 N N . ASP B 1 196 ? 4.566 16.344 18.359 1 96.5 196 ASP B N 1
ATOM 3353 C CA . ASP B 1 196 ? 5.32 17.281 19.188 1 96.5 196 ASP B CA 1
ATOM 3354 C C . ASP B 1 196 ? 4.719 18.688 19.094 1 96.5 196 ASP B C 1
ATOM 3356 O O . ASP B 1 196 ? 4.695 19.422 20.094 1 96.5 196 ASP B O 1
ATOM 3360 N N . ILE B 1 197 ? 4.32 19.078 17.969 1 96.56 197 ILE B N 1
ATOM 3361 C CA . ILE B 1 197 ? 3.715 20.375 17.688 1 96.56 197 ILE B CA 1
ATOM 3362 C C . ILE B 1 197 ? 2.32 20.188 17.109 1 96.56 197 ILE B C 1
ATOM 3364 O O . ILE B 1 197 ? 2.139 19.391 16.172 1 96.56 197 ILE B O 1
ATOM 3368 N N . VAL B 1 198 ? 1.345 20.812 17.703 1 96.81 198 VAL B N 1
ATOM 3369 C CA . VAL B 1 198 ? -0.023 20.766 17.188 1 96.81 198 VAL B CA 1
ATOM 3370 C C . VAL B 1 198 ? -0.513 22.172 16.906 1 96.81 198 VAL B C 1
ATOM 3372 O O . VAL B 1 198 ? -0.486 23.047 17.781 1 96.81 198 VAL B O 1
ATOM 3375 N N . ILE B 1 199 ? -0.984 22.359 15.672 1 95.5 199 ILE B N 1
ATOM 3376 C CA . ILE B 1 199 ? -1.385 23.703 15.227 1 95.5 199 ILE B CA 1
ATOM 3377 C C . ILE B 1 199 ? -2.83 23.656 14.742 1 95.5 199 ILE B C 1
ATOM 3379 O O . ILE B 1 199 ? -3.176 22.875 13.859 1 95.5 199 ILE B O 1
ATOM 3383 N N . LYS B 1 200 ? -3.625 24.469 15.281 1 94.31 200 LYS B N 1
ATOM 3384 C CA . LYS B 1 200 ? -4.965 24.719 14.758 1 94.31 200 LYS B CA 1
ATOM 3385 C C . LYS B 1 200 ? -4.992 25.938 13.867 1 94.31 200 LYS B C 1
ATOM 3387 O O . LYS B 1 200 ? -4.516 27.016 14.25 1 94.31 200 LYS B O 1
ATOM 3392 N N . ASN B 1 201 ? -5.406 25.719 12.656 1 90.5 201 ASN B N 1
ATOM 3393 C CA . ASN B 1 201 ? -5.465 26.859 11.742 1 90.5 201 ASN B CA 1
ATOM 3394 C C . ASN B 1 201 ? -6.871 27.047 11.172 1 90.5 201 ASN B C 1
ATOM 3396 O O . ASN B 1 201 ? -7.344 26.219 10.391 1 90.5 201 ASN B O 1
ATOM 3400 N N . SER B 1 202 ? -7.547 28.047 11.695 1 87.31 202 SER B N 1
ATOM 3401 C CA . SER B 1 202 ? -8.906 28.375 11.273 1 87.31 202 SER B CA 1
ATOM 3402 C C . SER B 1 202 ? -9.016 29.828 10.844 1 87.31 202 SER B C 1
ATOM 3404 O O . SER B 1 202 ? -8.422 30.719 11.461 1 87.31 202 SER B O 1
ATOM 3406 N N . ASN B 1 203 ? -9.797 30.156 9.859 1 80.31 203 ASN B N 1
ATOM 3407 C CA . ASN B 1 203 ? -10.07 31.5 9.367 1 80.31 203 ASN B CA 1
ATOM 3408 C C . ASN B 1 203 ? -8.797 32.344 9.336 1 80.31 203 ASN B C 1
ATOM 3410 O O . ASN B 1 203 ? -8.789 33.469 9.836 1 80.31 203 ASN B O 1
ATOM 3414 N N . GLU B 1 204 ? -7.68 31.828 8.938 1 72.06 204 GLU B N 1
ATOM 3415 C CA . GLU B 1 204 ? -6.406 32.531 8.727 1 72.06 204 GLU B CA 1
ATOM 3416 C C . GLU B 1 204 ? -5.66 32.719 10.039 1 72.06 204 GLU B C 1
ATOM 3418 O O . GLU B 1 204 ? -4.645 33.406 10.086 1 72.06 204 GLU B O 1
ATOM 3423 N N . GLU B 1 205 ? -6.242 32.219 11.039 1 83.12 205 GLU B N 1
ATOM 3424 C CA . GLU B 1 205 ? -5.551 32.281 12.328 1 83.12 205 GLU B CA 1
ATOM 3425 C C . GLU B 1 205 ? -4.898 30.938 12.664 1 83.12 205 GLU B C 1
ATOM 3427 O O . GLU B 1 205 ? -5.457 29.875 12.367 1 83.12 205 GLU B O 1
ATOM 3432 N N . TYR B 1 206 ? -3.73 31.078 13.141 1 86.56 206 TYR B N 1
ATOM 3433 C CA . TYR B 1 206 ? -2.982 29.906 13.586 1 86.56 206 TYR B CA 1
ATOM 3434 C C . TYR B 1 206 ? -2.781 29.922 15.094 1 86.56 206 TYR B C 1
ATOM 3436 O O . TYR B 1 206 ? -2.441 30.953 15.664 1 86.56 206 TYR B O 1
ATOM 3444 N N . VAL B 1 207 ? -3.133 28.859 15.734 1 87.31 207 VAL B N 1
ATOM 3445 C CA . VAL B 1 207 ? -2.945 28.703 17.172 1 87.31 207 VAL B CA 1
ATOM 3446 C C . VAL B 1 207 ? -2.064 27.5 17.453 1 87.31 207 VAL B C 1
ATOM 3448 O O . VAL B 1 207 ? -2.357 26.391 17 1 87.31 207 VAL B O 1
ATOM 3451 N N . LEU B 1 208 ? -0.996 27.719 18.125 1 90.62 208 LEU B N 1
ATOM 3452 C CA . LEU B 1 208 ? -0.152 26.625 18.609 1 90.62 208 LEU B CA 1
ATOM 3453 C C . LEU B 1 208 ? -0.743 25.984 19.859 1 90.62 208 LEU B C 1
ATOM 3455 O O . LEU B 1 208 ? -0.721 26.594 20.938 1 90.62 208 LEU B O 1
ATOM 3459 N N . GLU B 1 209 ? -1.238 24.781 19.719 1 91.06 209 GLU B N 1
ATOM 3460 C CA . GLU B 1 209 ? -1.879 24.125 20.859 1 91.06 209 GLU B CA 1
ATOM 3461 C C . GLU B 1 209 ? -0.873 23.312 21.672 1 91.06 209 GLU B C 1
ATOM 3463 O O . GLU B 1 209 ? -1.052 23.109 22.875 1 91.06 209 GLU B O 1
ATOM 3468 N N . LYS B 1 210 ? -0.009 22.703 21.094 1 88.62 210 LYS B N 1
ATOM 3469 C CA . LYS B 1 210 ? 1.079 21.922 21.672 1 88.62 210 LYS B CA 1
ATOM 3470 C C . LYS B 1 210 ? 2.41 22.25 21 1 88.62 210 LYS B C 1
ATOM 3472 O O . LYS B 1 210 ? 2.482 22.391 19.781 1 88.62 210 LYS B O 1
ATOM 3477 N N . GLY B 1 211 ? 3.492 22.297 21.75 1 79.88 211 GLY B N 1
ATOM 3478 C CA . GLY B 1 211 ? 4.832 22.531 21.234 1 79.88 211 GLY B CA 1
ATOM 3479 C C . GLY B 1 211 ? 5.465 23.797 21.781 1 79.88 211 GLY B C 1
ATOM 3480 O O . GLY B 1 211 ? 4.777 24.797 22 1 79.88 211 GLY B O 1
ATOM 3481 N N . CYS B 1 212 ? 6.434 23.703 22.844 1 61.5 212 CYS B N 1
ATOM 3482 C CA . CYS B 1 212 ? 7.176 24.828 23.391 1 61.5 212 CYS B CA 1
ATOM 3483 C C . CYS B 1 212 ? 8.523 24.984 22.703 1 61.5 212 CYS B C 1
ATOM 3485 O O . CYS B 1 212 ? 9.219 24 22.453 1 61.5 212 CYS B O 1
ATOM 3487 N N . PHE B 1 213 ? 8.539 26.016 21.75 1 55.19 213 PHE B N 1
ATOM 3488 C CA . PHE B 1 213 ? 9.906 26.281 21.312 1 55.19 213 PHE B CA 1
ATOM 3489 C C . PHE B 1 213 ? 10.688 27.047 22.375 1 55.19 213 PHE B C 1
ATOM 3491 O O . PHE B 1 213 ? 10.188 28.031 22.922 1 55.19 213 PHE B O 1
ATOM 3498 N N . THR B 1 214 ? 11.148 26.234 23.312 1 44.09 214 THR B N 1
ATOM 3499 C CA . THR B 1 214 ? 11.953 27.016 24.234 1 44.09 214 THR B CA 1
ATOM 3500 C C . THR B 1 214 ? 13.016 27.812 23.484 1 44.09 214 THR B C 1
ATOM 3502 O O . THR B 1 214 ? 13.523 27.359 22.453 1 44.09 214 THR B O 1
#

Solvent-accessible surface area (backbone atoms only — not comparable to full-atom values): 23202 Å² total; per-residue (Å²): 101,67,65,60,43,49,50,52,47,51,55,56,68,71,43,88,62,73,40,35,34,34,31,16,35,56,84,63,20,48,40,68,59,50,52,51,53,43,42,62,73,68,39,72,74,51,44,45,79,42,78,35,66,79,39,40,59,56,67,72,57,29,69,34,16,54,44,76,50,76,56,96,91,34,83,44,75,44,61,45,55,85,40,36,64,86,37,36,46,31,45,54,53,46,40,53,53,50,32,36,74,70,60,36,46,48,66,43,63,33,57,100,86,40,78,56,46,81,44,62,38,82,34,40,36,34,41,37,36,30,54,46,53,59,63,33,71,66,83,77,40,76,42,33,38,30,25,33,50,49,71,68,49,27,50,53,47,38,50,52,46,37,37,72,74,64,67,44,57,66,68,55,50,63,70,44,41,62,59,50,50,52,44,30,56,72,51,36,56,69,48,53,76,73,36,54,27,31,35,39,42,40,92,91,41,63,42,80,76,41,63,79,84,123,102,68,65,60,43,50,51,50,45,50,54,56,70,72,46,88,61,73,38,36,35,32,31,15,37,56,85,63,20,49,39,68,60,50,52,50,53,43,41,64,72,66,41,72,75,51,44,44,78,40,78,36,66,79,40,40,60,57,66,72,56,28,69,35,17,54,44,75,49,76,56,96,90,34,85,44,75,45,62,45,54,85,40,36,63,88,36,36,47,30,45,54,53,47,40,54,53,49,33,36,75,70,59,34,46,46,66,44,63,30,55,99,88,40,79,57,46,82,43,62,38,82,33,39,35,33,40,38,36,29,54,46,54,60,62,34,71,68,82,77,41,76,42,34,38,30,25,32,50,49,70,68,49,27,51,53,48,38,53,54,47,37,36,71,75,64,68,45,57,66,67,56,51,63,70,43,41,62,59,49,50,52,42,31,56,73,50,37,55,68,48,53,76,75,36,55,28,30,35,39,40,42,91,92,40,67,41,80,74,39,64,79,83,121

Organism: NCBI:txid2021314

Foldseek 3Di:
DVVVLVLVLVVLVVDPAAFEEEFAEDPLLCRVVSLVVSCVVNDVPLEAEAEFVVQFADPVVQQVDWDWDDDPRDIDIDGHDSQALVRGNLVVVQVVLVCLVVQHKDWHDADPVGDIDIDGSRRRHYYYYYHSSLNYDLVSGPAYEYGGEDLVSNLVSCLVCCCVPVVDDNVVSVVCSVVVVRSNVVHGPVSCVSHQWYWYAYPNDIDTPHHDSD/DVVVLVLVLVVLVPDPAAFEEEFAEDPLLCSVVSLVVSCVVNDVPLEAEAEFVVQFADPVVQQVDWDWDDDPRDIDIDRHDSQALVRGNLVVVLVVLVCLVVQHKDWHDADPVGDIDIDGSRRRHYYYYYHSSLNYDLVSGPAYEYGGEDLVSNLVSCLVCCVVPVVDDNVVSVVCSVVVVRSNVVHGPVSCVSHQWYWYAYPNDIDTPHHDSD

Sequence (428 aa):
MDKVLQEIANLIGNEDKRMIIGISGHGASGKTTFAHNLLKRLGHVNVNYINTDTYIIGSSLRKYTFIDYEYENEHHRDKMTACHPAAHHAFALERDIRMLRDGLDFYTIGTNYTKSTLISSKNKVNIVEGMTVAFTDPNLYDLKVYLYTDGETELLRRGIRDVSERGTDINYLRKSHSQRRIQYELFMHRFHQNFDIVIKNSNEEYVLEKGCFTMDKVLQEIANLIGNEDKRMIIGISGHGASGKTTFAHNLLKRLGHVNVNYINTDTYIIGSSLRKYTFIDYEYENEHHRDKMTACHPAAHHAFALERDIRMLRDGLDFYTIGTNYTKSTLISSKNKVNIVEGMTVAFTDPNLYDLKVYLYTDGETELLRRGIRDVSERGTDINYLRKSHSQRRIQYELFMHRFHQNFDIVIKNSNEEYVLEKGCFT

Secondary structure (DSSP, 8-state):
-HHHHHHHHHHHHT--S-EEEEEEESTTSSHHHHHHHHHHHH-STTEEEEE-GGGBPPHHHHHTBEEEEEETTEEEEEE--TTSGGGB-HHHHHHHHHHHHTT--EEPPP-SSS---EEPTT-SEEEEESGGGGGS-GGG-SEEEEEE--HHHHHHHHHHHHHHHH---HHHHHHHHHHHHHHHHHHTGGGGGG-SEEEEEETTEEEEEE----/-HHHHHHHHHHHHT--S-EEEEEEESTTSSHHHHHHHHHHHH-STTEEEEE-GGGBPPHHHHHTBEEEEEETTEEEEEE--TTSGGGB-HHHHHHHHHHHHTT--EEPPP-SSS---EEPTT-SEEEEESGGGGGS-GGG-SEEEEEE--HHHHHHHHHHHHHHHH---HHHHHHHHHHHHHHHHHHTGGGGGG-SEEEEEETTEEEEEE----

Nearest PDB structures (foldseek):
  1ufq-assembly1_B  TM=7.604E-01  e=4.999E-11  Homo sapiens
  6pwz-assembly1_D  TM=7.593E-01  e=2.301E-10  Homo sapiens
  6n55-assembly2_D-2  TM=7.700E-01  e=1.412E-10  Homo sapiens
  6hzl-assembly1_A  TM=7.222E-01  e=2.204E-09  Synechococcus elongatus PCC 6301
  1a7j-assembly1_A  TM=6.866E-01  e=1.007E-05  Cereibacter sphaeroides

pLDDT: mean 92.45, std 7.54, range [44.03, 98.88]

InterPro domains:
  IPR006083 Phosphoribulokinase/uridine kinase [PF00485] (20-203)
  IPR027417 P-loop containing nucleoside triphosphate hydrolase [G3DSA:3.40.50.300] (14-210)
  IPR027417 P-loop containing nucleoside triphosphate hydrolase [SSF52540] (17-202)

Radius of gyration: 23.77 Å; Cα contacts (8 Å, |Δi|>4): 749; chains: 2; bounding box: 51×66×50 Å